Protein AF-A0A3E0VUX9-F1 (afdb_monomer)

Nearest PDB structures (foldseek):
  3o0l-assembly1_B  TM=4.593E-01  e=2.399E-02  Shewanella loihica PV-4
  4c48-assembly1_A-2  TM=2.259E-01  e=2.184E-01  Escherichia coli K-12
  1a7m-assembly1_A  TM=2.021E-01  e=9.334E+00  Mus musculus
  8j57-assembly1_a  TM=2.459E-01  e=9.863E+00  Mycobacterium tuberculosis

Structure (mmCIF, N/CA/C/O backbone):
data_AF-A0A3E0VUX9-F1
#
_entry.id   AF-A0A3E0VUX9-F1
#
loop_
_atom_site.group_PDB
_atom_site.id
_atom_site.type_symbol
_atom_site.label_atom_id
_atom_site.label_alt_id
_atom_site.label_comp_id
_atom_site.label_asym_id
_atom_site.label_entity_id
_atom_site.label_seq_id
_atom_site.pdbx_PDB_ins_code
_atom_site.Cartn_x
_atom_site.Cartn_y
_atom_site.Cartn_z
_atom_site.occupancy
_atom_site.B_iso_or_equiv
_atom_site.auth_seq_id
_atom_site.auth_comp_id
_atom_site.auth_asym_id
_atom_site.auth_atom_id
_atom_site.pdbx_PDB_model_num
ATOM 1 N N . MET A 1 1 ? 44.187 5.183 -30.978 1.00 59.19 1 MET A N 1
ATOM 2 C CA . MET A 1 1 ? 43.228 5.958 -30.147 1.00 59.19 1 MET A CA 1
ATOM 3 C C . MET A 1 1 ? 43.803 6.150 -28.744 1.00 59.19 1 MET A C 1
ATOM 5 O O . MET A 1 1 ? 44.248 5.167 -28.160 1.00 59.19 1 MET A O 1
ATOM 9 N N . THR A 1 2 ? 43.835 7.373 -28.201 1.00 76.38 2 THR A N 1
ATOM 10 C CA . THR A 1 2 ? 44.344 7.634 -26.835 1.00 76.38 2 THR A CA 1
ATOM 11 C C . THR A 1 2 ? 43.426 7.011 -25.771 1.00 76.38 2 THR A C 1
ATOM 13 O O . THR A 1 2 ? 42.229 6.864 -26.012 1.00 76.38 2 THR A O 1
ATOM 16 N N . ARG A 1 3 ? 43.950 6.652 -24.584 1.00 73.06 3 ARG A N 1
ATOM 17 C CA . ARG A 1 3 ? 43.141 6.100 -23.466 1.00 73.06 3 ARG A CA 1
ATOM 18 C C . ARG A 1 3 ? 41.929 6.977 -23.126 1.00 73.06 3 ARG A C 1
ATOM 20 O O . ARG A 1 3 ? 40.856 6.460 -22.847 1.00 73.06 3 ARG A O 1
ATOM 27 N N . TYR A 1 4 ? 42.090 8.295 -23.240 1.00 80.06 4 TYR A N 1
ATOM 28 C CA . TYR A 1 4 ? 41.014 9.270 -23.078 1.00 80.06 4 TYR A CA 1
ATOM 29 C C . TYR A 1 4 ? 39.861 9.052 -24.070 1.00 80.06 4 TYR A C 1
ATOM 31 O O . TYR A 1 4 ? 38.709 8.985 -23.657 1.00 80.06 4 TYR A O 1
ATOM 39 N N . ARG A 1 5 ? 40.168 8.882 -25.365 1.00 86.06 5 ARG A N 1
ATOM 40 C CA . ARG A 1 5 ? 39.153 8.645 -26.406 1.00 86.06 5 ARG A CA 1
ATOM 41 C C . ARG A 1 5 ? 38.388 7.337 -26.183 1.00 86.06 5 ARG A C 1
ATOM 43 O O . ARG A 1 5 ? 37.213 7.276 -26.508 1.00 86.06 5 ARG A O 1
ATOM 50 N N . LYS A 1 6 ? 39.030 6.319 -25.598 1.00 84.00 6 LYS A N 1
ATOM 51 C CA . LYS A 1 6 ? 38.387 5.032 -25.278 1.00 84.00 6 LYS A CA 1
ATOM 52 C C . LYS A 1 6 ? 37.409 5.145 -24.113 1.00 84.00 6 LYS A C 1
ATOM 54 O O . LYS A 1 6 ? 36.291 4.667 -24.224 1.00 84.00 6 LYS A O 1
ATOM 59 N N . ALA A 1 7 ? 37.821 5.796 -23.022 1.00 88.38 7 ALA A N 1
ATOM 60 C CA . ALA A 1 7 ? 36.928 6.053 -21.894 1.00 88.38 7 ALA A CA 1
ATOM 61 C C . ALA A 1 7 ? 35.725 6.896 -22.340 1.00 88.38 7 ALA A C 1
ATOM 63 O O . ALA A 1 7 ? 34.598 6.576 -21.989 1.00 88.38 7 ALA A O 1
ATOM 64 N N . LEU A 1 8 ? 35.964 7.917 -23.175 1.00 91.25 8 LEU A N 1
ATOM 65 C CA . LEU A 1 8 ? 34.905 8.737 -23.762 1.00 91.25 8 LEU A CA 1
ATOM 66 C C . LEU A 1 8 ? 33.943 7.908 -24.623 1.00 91.25 8 LEU A C 1
ATOM 68 O O . LEU A 1 8 ? 32.738 8.025 -24.450 1.00 91.25 8 LEU A O 1
ATOM 72 N N . LEU A 1 9 ? 34.462 7.044 -25.502 1.00 92.06 9 LEU A N 1
ATOM 73 C CA . LEU A 1 9 ? 33.633 6.153 -26.315 1.00 92.06 9 LEU A CA 1
ATOM 74 C C . LEU A 1 9 ? 32.785 5.216 -25.443 1.00 92.06 9 LEU A C 1
ATOM 76 O O . LEU A 1 9 ? 31.595 5.079 -25.697 1.00 92.06 9 LEU A O 1
ATOM 80 N N . ALA A 1 10 ? 33.371 4.613 -24.404 1.00 91.81 10 ALA A N 1
ATOM 81 C CA . ALA A 1 10 ? 32.638 3.758 -23.470 1.00 91.81 10 ALA A CA 1
ATOM 82 C C . ALA A 1 10 ? 31.519 4.527 -22.747 1.00 91.81 10 ALA A C 1
ATOM 84 O O . ALA A 1 10 ? 30.411 4.014 -22.633 1.00 91.81 10 ALA A O 1
ATOM 85 N N . GLY A 1 11 ? 31.778 5.769 -22.326 1.00 93.50 11 GLY A N 1
ATOM 86 C CA . GLY A 1 11 ? 30.762 6.641 -21.732 1.00 93.50 11 GLY A CA 1
ATOM 87 C C . GLY A 1 11 ? 29.636 7.014 -22.696 1.00 93.50 11 GLY A C 1
ATOM 88 O O . GLY A 1 11 ? 28.474 6.941 -22.318 1.00 93.50 11 GLY A O 1
ATOM 89 N N . ILE A 1 12 ? 29.961 7.362 -23.947 1.00 95.38 12 ILE A N 1
ATOM 90 C CA . ILE A 1 12 ? 28.963 7.682 -24.984 1.00 95.38 12 ILE A CA 1
ATOM 91 C C . ILE A 1 12 ? 28.080 6.466 -25.270 1.00 95.38 12 ILE A C 1
ATOM 93 O O . ILE A 1 12 ? 26.860 6.591 -25.314 1.00 95.38 12 ILE A O 1
ATOM 97 N N . VAL A 1 13 ? 28.687 5.286 -25.430 1.00 95.94 13 VAL A N 1
ATOM 98 C CA . VAL A 1 13 ? 27.941 4.042 -25.658 1.00 95.94 13 VAL A CA 1
ATOM 99 C C . VAL A 1 13 ? 27.055 3.718 -24.461 1.00 95.94 13 VAL A C 1
ATOM 101 O O . VAL A 1 13 ? 25.905 3.348 -24.657 1.00 95.94 13 VAL A O 1
ATOM 104 N N . ALA A 1 14 ? 27.545 3.899 -23.234 1.00 95.75 14 ALA A N 1
ATOM 105 C CA . ALA A 1 14 ? 26.738 3.677 -22.042 1.00 95.75 14 ALA A CA 1
ATOM 106 C C . ALA A 1 14 ? 25.550 4.644 -21.946 1.00 95.75 14 ALA A C 1
ATOM 108 O O . ALA A 1 14 ? 24.449 4.202 -21.645 1.00 95.75 14 ALA A O 1
ATOM 109 N N . ALA A 1 15 ? 25.745 5.930 -22.250 1.00 96.06 15 ALA A N 1
ATOM 110 C CA . ALA A 1 15 ? 24.665 6.916 -22.273 1.00 96.06 15 ALA A CA 1
ATOM 111 C C . ALA A 1 15 ? 23.606 6.577 -23.338 1.00 96.06 15 ALA A C 1
ATOM 113 O O . ALA A 1 15 ? 22.410 6.591 -23.056 1.00 96.06 15 ALA A O 1
ATOM 114 N N . ALA A 1 16 ? 24.040 6.212 -24.548 1.00 96.81 16 ALA A N 1
ATOM 115 C CA . ALA A 1 16 ? 23.136 5.793 -25.616 1.00 96.81 16 ALA A CA 1
ATOM 116 C C . ALA A 1 16 ? 22.363 4.519 -25.240 1.00 96.81 16 ALA A C 1
ATOM 118 O O . ALA A 1 16 ? 21.160 4.439 -25.467 1.00 96.81 16 ALA A O 1
ATOM 119 N N . LEU A 1 17 ? 23.040 3.546 -24.626 1.00 96.44 17 LEU A N 1
ATOM 120 C CA . LEU A 1 17 ? 22.435 2.293 -24.185 1.00 96.44 17 LEU A CA 1
ATOM 121 C C . LEU A 1 17 ? 21.467 2.502 -23.015 1.00 96.44 17 LEU A C 1
ATOM 123 O O . LEU A 1 17 ? 20.417 1.874 -22.981 1.00 96.44 17 LEU A O 1
ATOM 127 N N . TRP A 1 18 ? 21.782 3.408 -22.089 1.00 96.31 18 TRP A N 1
ATOM 128 C CA . TRP A 1 18 ? 20.878 3.813 -21.013 1.00 96.31 18 TRP A CA 1
ATOM 129 C C . TRP A 1 18 ? 19.585 4.387 -21.583 1.00 96.31 18 TRP A C 1
ATOM 131 O O . TRP A 1 18 ? 18.502 3.918 -21.243 1.00 96.31 18 TRP A O 1
ATOM 141 N N . MET A 1 19 ? 19.697 5.346 -22.505 1.00 95.62 19 MET A N 1
ATOM 142 C CA . MET A 1 19 ? 18.542 5.953 -23.162 1.00 95.62 19 MET A CA 1
ATOM 143 C C . MET A 1 19 ? 17.723 4.920 -23.942 1.00 95.62 19 MET A C 1
ATOM 145 O O . MET A 1 19 ? 16.505 4.873 -23.806 1.00 95.62 19 MET A O 1
ATOM 149 N N . LEU A 1 20 ? 18.391 4.072 -24.730 1.00 95.81 20 LEU A N 1
ATOM 150 C CA . LEU A 1 20 ? 17.738 3.060 -25.555 1.00 95.81 20 LEU A CA 1
ATOM 151 C C . LEU A 1 20 ? 16.982 2.037 -24.706 1.00 95.81 20 LEU A C 1
ATOM 153 O O . LEU A 1 20 ? 15.838 1.736 -25.014 1.00 95.81 20 LEU A O 1
ATOM 157 N N . VAL A 1 21 ? 17.602 1.513 -23.645 1.00 96.06 21 VAL A N 1
ATOM 158 C CA . VAL A 1 21 ? 16.983 0.491 -22.789 1.00 96.06 21 VAL A CA 1
ATOM 159 C C . VAL A 1 21 ? 15.768 1.055 -22.059 1.00 96.06 21 VAL A C 1
ATOM 161 O O . VAL A 1 21 ? 14.709 0.436 -22.087 1.00 96.06 21 VAL A O 1
ATOM 164 N N . ASN A 1 22 ? 15.886 2.246 -21.467 1.00 93.94 22 ASN A N 1
ATOM 165 C CA . ASN A 1 22 ? 14.760 2.875 -20.777 1.00 93.94 22 ASN A CA 1
ATOM 166 C C . ASN A 1 22 ? 13.641 3.279 -21.754 1.00 93.94 22 ASN A C 1
ATOM 168 O O . ASN A 1 22 ? 12.472 3.040 -21.470 1.00 93.94 22 ASN A O 1
ATOM 172 N N . GLY A 1 23 ? 13.993 3.833 -22.920 1.00 93.25 23 GLY A N 1
ATOM 173 C CA . GLY A 1 23 ? 13.037 4.207 -23.965 1.00 93.25 23 GLY A CA 1
ATOM 174 C C . GLY A 1 23 ? 12.322 3.003 -24.588 1.00 93.25 23 GLY A C 1
ATOM 175 O O . GLY A 1 23 ? 11.132 3.065 -24.883 1.00 93.25 23 GLY A O 1
ATOM 176 N N . LEU A 1 24 ? 13.026 1.884 -24.763 1.00 93.31 24 LEU A N 1
ATOM 177 C CA . LEU A 1 24 ? 12.439 0.660 -25.298 1.00 93.31 24 LEU A CA 1
ATOM 178 C C . LEU A 1 24 ? 11.541 -0.029 -24.267 1.00 93.31 24 LEU A C 1
ATOM 180 O O . LEU A 1 24 ? 10.473 -0.502 -24.639 1.00 93.31 24 LEU A O 1
ATOM 184 N N . ASN A 1 25 ? 11.923 -0.035 -22.985 1.00 93.31 25 ASN A N 1
ATOM 185 C CA . ASN A 1 25 ? 11.053 -0.537 -21.922 1.00 93.31 25 ASN A CA 1
ATOM 186 C C . ASN A 1 25 ? 9.709 0.206 -21.919 1.00 93.31 25 ASN A C 1
ATOM 188 O O . ASN A 1 25 ? 8.668 -0.444 -22.007 1.00 93.31 25 ASN A O 1
ATOM 192 N N . ILE A 1 26 ? 9.718 1.546 -21.913 1.00 88.12 26 ILE A N 1
ATOM 193 C CA . ILE A 1 26 ? 8.465 2.312 -21.926 1.00 88.12 26 ILE A CA 1
ATOM 194 C C . ILE A 1 26 ? 7.684 2.096 -23.225 1.00 88.12 26 ILE A C 1
ATOM 196 O O . ILE A 1 26 ? 6.486 1.863 -23.171 1.00 88.12 26 ILE A O 1
ATOM 200 N N . ALA A 1 27 ? 8.336 2.075 -24.391 1.00 89.06 27 ALA A N 1
ATOM 201 C CA . ALA A 1 27 ? 7.643 1.845 -25.660 1.00 89.06 27 ALA A CA 1
ATOM 202 C C . ALA A 1 27 ? 6.942 0.473 -25.717 1.00 89.06 27 ALA A C 1
ATOM 204 O O . ALA A 1 27 ? 5.859 0.351 -26.288 1.00 89.06 27 ALA A O 1
ATOM 205 N N . LEU A 1 28 ? 7.546 -0.557 -25.117 1.00 87.69 28 LEU A N 1
ATOM 206 C CA . LEU A 1 28 ? 6.991 -1.910 -25.079 1.00 87.69 28 LEU A CA 1
ATOM 207 C C . LEU A 1 28 ? 5.889 -2.067 -24.022 1.00 87.69 28 LEU A C 1
ATOM 209 O O . LEU A 1 28 ? 4.920 -2.789 -24.260 1.00 87.69 28 LEU A O 1
ATOM 213 N N . THR A 1 29 ? 6.018 -1.393 -22.879 1.00 84.44 29 THR A N 1
ATOM 214 C CA . THR A 1 29 ? 5.073 -1.512 -21.757 1.00 84.44 29 THR A CA 1
ATOM 215 C C . THR A 1 29 ? 3.886 -0.557 -21.859 1.00 84.44 29 THR A C 1
ATOM 217 O O . THR A 1 29 ? 2.791 -0.925 -21.448 1.00 84.44 29 THR A O 1
ATOM 220 N N . PHE A 1 30 ? 4.052 0.627 -22.458 1.00 81.06 30 PHE A N 1
ATOM 221 C CA . PHE A 1 30 ? 3.013 1.663 -22.529 1.00 81.06 30 PHE A CA 1
ATOM 222 C C . PHE A 1 30 ? 1.752 1.199 -23.273 1.00 81.06 30 PHE A C 1
ATOM 224 O O . PHE A 1 30 ? 0.644 1.438 -22.810 1.00 81.06 30 PHE A O 1
ATOM 231 N N . ASN A 1 31 ? 1.911 0.460 -24.376 1.00 76.69 31 ASN A N 1
ATOM 232 C CA . ASN A 1 31 ? 0.793 -0.105 -25.145 1.00 76.69 31 ASN A CA 1
ATOM 233 C C . ASN A 1 31 ? 0.449 -1.552 -24.747 1.00 76.69 31 ASN A C 1
ATOM 235 O O . ASN A 1 31 ? -0.184 -2.263 -25.523 1.00 76.69 31 ASN A O 1
ATOM 239 N N . SER A 1 32 ? 0.919 -2.030 -23.589 1.00 77.56 32 SER A N 1
ATOM 240 C CA . SER A 1 32 ? 0.754 -3.428 -23.153 1.00 77.56 32 SER A CA 1
ATOM 241 C C . SER A 1 32 ? 1.260 -4.474 -24.165 1.00 77.56 32 SER A C 1
ATOM 243 O O . SER A 1 32 ? 0.818 -5.619 -24.155 1.00 77.56 32 SER A O 1
ATOM 245 N N . THR A 1 33 ? 2.211 -4.103 -25.035 1.00 84.12 33 THR A N 1
ATOM 246 C CA . THR A 1 33 ? 2.804 -5.020 -26.032 1.00 84.12 33 THR A CA 1
ATOM 247 C C . THR A 1 33 ? 3.532 -6.174 -25.344 1.00 84.12 33 THR A C 1
ATOM 249 O O . THR A 1 33 ? 3.546 -7.299 -25.841 1.00 84.12 33 THR A O 1
ATOM 252 N N . LEU A 1 34 ? 4.152 -5.887 -24.195 1.00 81.31 34 LEU A N 1
ATOM 253 C CA . LEU A 1 34 ? 4.792 -6.863 -23.323 1.00 81.31 34 LEU A CA 1
ATOM 254 C C . LEU A 1 34 ? 4.396 -6.611 -21.861 1.00 81.31 34 LEU A C 1
ATOM 256 O O . LEU A 1 34 ? 4.355 -5.449 -21.445 1.00 81.31 34 LEU A O 1
ATOM 260 N N . PRO A 1 35 ? 4.184 -7.673 -21.057 1.00 80.56 35 PRO A N 1
ATOM 261 C CA . PRO A 1 35 ? 4.052 -7.537 -19.611 1.00 80.56 35 PRO A CA 1
ATOM 262 C C . PRO A 1 35 ? 5.282 -6.841 -19.019 1.00 80.56 35 PRO A C 1
ATOM 264 O O . PRO A 1 35 ? 6.416 -7.169 -19.384 1.00 80.56 35 PRO A O 1
ATOM 267 N N . SER A 1 36 ? 5.073 -5.913 -18.081 1.00 76.50 36 SER A N 1
ATOM 268 C CA . SER A 1 36 ? 6.152 -5.137 -17.447 1.00 76.50 36 SER A CA 1
ATOM 269 C C . SER A 1 36 ? 7.213 -6.025 -16.800 1.00 76.50 36 SER A C 1
ATOM 271 O O . SER A 1 36 ? 8.401 -5.795 -16.993 1.00 76.50 36 SER A O 1
ATOM 273 N N . SER A 1 37 ? 6.800 -7.114 -16.149 1.00 83.06 37 SER A N 1
ATOM 274 C CA . SER A 1 37 ? 7.710 -8.100 -15.554 1.00 83.06 37 SER A CA 1
ATOM 275 C C . SER A 1 37 ? 8.677 -8.715 -16.570 1.00 83.06 37 SER A C 1
ATOM 277 O O . SER A 1 37 ? 9.842 -8.953 -16.260 1.00 83.06 37 SER A O 1
ATOM 279 N N . LEU A 1 38 ? 8.212 -8.948 -17.798 1.00 83.94 38 LEU A N 1
ATOM 280 C CA . LEU A 1 38 ? 8.998 -9.532 -18.884 1.00 83.94 38 LEU A CA 1
ATOM 281 C C . LEU A 1 38 ? 9.904 -8.478 -19.532 1.00 83.94 38 LEU A C 1
ATOM 283 O O . LEU A 1 38 ? 11.069 -8.755 -19.830 1.00 83.94 38 LEU A O 1
ATOM 287 N N . ALA A 1 39 ? 9.391 -7.256 -19.694 1.00 86.81 39 ALA A N 1
ATOM 288 C CA . ALA A 1 39 ? 10.166 -6.120 -20.173 1.00 86.81 39 ALA A CA 1
ATOM 289 C C . ALA A 1 39 ? 11.302 -5.754 -19.204 1.00 86.81 39 ALA A C 1
ATOM 291 O O . ALA A 1 39 ? 12.412 -5.512 -19.665 1.00 86.81 39 ALA A O 1
ATOM 292 N N . ASP A 1 40 ? 11.084 -5.795 -17.889 1.00 85.88 40 ASP A N 1
ATOM 293 C CA . ASP A 1 40 ? 12.082 -5.419 -16.877 1.00 85.88 40 ASP A CA 1
ATOM 294 C C . ASP A 1 40 ? 13.242 -6.416 -16.755 1.00 85.88 40 ASP A C 1
ATOM 296 O O . ASP A 1 40 ? 14.349 -6.037 -16.369 1.00 85.88 40 ASP A O 1
ATOM 300 N N . ILE A 1 41 ? 13.033 -7.681 -17.137 1.00 86.44 41 ILE A N 1
ATOM 301 C CA . ILE A 1 41 ? 14.108 -8.684 -17.188 1.00 86.44 41 ILE A CA 1
ATOM 302 C C . ILE A 1 41 ? 15.123 -8.335 -18.284 1.00 86.44 41 ILE A C 1
ATOM 304 O O . ILE A 1 41 ? 16.333 -8.451 -18.080 1.00 86.44 41 ILE A O 1
ATOM 308 N N . VAL A 1 42 ? 14.639 -7.923 -19.458 1.00 89.44 42 VAL A N 1
ATOM 309 C CA . VAL A 1 42 ? 15.481 -7.680 -20.642 1.00 89.44 42 VAL A CA 1
ATOM 310 C C . VAL A 1 42 ? 15.920 -6.218 -20.721 1.00 89.44 42 VAL A C 1
ATOM 312 O O . VAL A 1 42 ? 17.066 -5.911 -21.052 1.00 89.44 42 VAL A O 1
ATOM 315 N N . PHE A 1 43 ? 15.019 -5.307 -20.378 1.00 93.38 43 PHE A N 1
ATOM 316 C CA . PHE A 1 43 ? 15.171 -3.863 -20.448 1.00 93.38 43 PHE A CA 1
ATOM 317 C C . PHE A 1 43 ? 14.860 -3.230 -19.086 1.00 93.38 43 PHE A C 1
ATOM 319 O O . PHE A 1 43 ? 13.872 -2.516 -18.972 1.00 93.38 43 PHE A O 1
ATOM 326 N N . PRO A 1 44 ? 15.667 -3.469 -18.040 1.00 91.06 44 PRO A N 1
ATOM 327 C CA . PRO A 1 44 ? 15.405 -2.918 -16.711 1.00 91.06 44 PRO A CA 1
ATOM 328 C C . PRO A 1 44 ? 15.328 -1.385 -16.762 1.00 91.06 44 PRO A C 1
ATOM 330 O O . PRO A 1 44 ? 16.323 -0.711 -17.058 1.00 91.06 44 PRO A O 1
ATOM 333 N N . ALA A 1 45 ? 14.135 -0.846 -16.500 1.00 87.19 45 ALA A N 1
ATOM 334 C CA . ALA A 1 45 ? 13.871 0.586 -16.525 1.00 87.19 45 ALA A CA 1
ATOM 335 C C . ALA A 1 45 ? 14.352 1.243 -15.230 1.00 87.19 45 ALA A C 1
ATOM 337 O O . ALA A 1 45 ? 13.735 1.140 -14.173 1.00 87.19 45 ALA A O 1
ATOM 338 N N . ALA A 1 46 ? 15.476 1.943 -15.318 1.00 85.69 46 ALA A N 1
ATOM 339 C CA . ALA A 1 46 ? 15.985 2.780 -14.242 1.00 85.69 46 ALA A CA 1
ATOM 340 C C . ALA A 1 46 ? 15.302 4.160 -14.180 1.00 85.69 46 ALA A C 1
ATOM 342 O O . ALA A 1 46 ? 15.345 4.823 -13.147 1.00 85.69 46 ALA A O 1
ATOM 343 N N . ILE A 1 47 ? 14.680 4.598 -15.278 1.00 88.19 47 ILE A N 1
ATOM 344 C CA . ILE A 1 47 ? 13.829 5.787 -15.352 1.00 88.19 47 ILE A CA 1
ATOM 345 C C . ILE A 1 47 ? 12.378 5.323 -15.252 1.00 88.19 47 ILE A C 1
ATOM 347 O O . ILE A 1 47 ? 11.937 4.508 -16.062 1.00 88.19 47 ILE A O 1
ATOM 351 N N . ARG A 1 48 ? 11.624 5.867 -14.293 1.00 83.06 48 ARG A N 1
ATOM 352 C CA . ARG A 1 48 ? 10.212 5.513 -14.110 1.00 83.06 48 ARG A CA 1
ATOM 353 C C . ARG A 1 48 ? 9.360 5.932 -15.308 1.00 83.06 48 ARG A C 1
ATOM 355 O O . ARG A 1 48 ? 9.595 6.974 -15.917 1.00 83.06 48 ARG A O 1
ATOM 362 N N . SER A 1 49 ? 8.321 5.151 -15.592 1.00 82.00 49 SER A N 1
ATOM 363 C CA . SER A 1 49 ? 7.345 5.418 -16.658 1.00 82.00 49 SER A CA 1
ATOM 364 C C . SER A 1 49 ? 6.709 6.806 -16.544 1.00 82.00 49 SER A C 1
ATOM 366 O O . SER A 1 49 ? 6.608 7.508 -17.546 1.00 82.00 49 SER A O 1
ATOM 368 N N . VAL A 1 50 ? 6.389 7.244 -15.319 1.00 76.69 50 VAL A N 1
ATOM 369 C CA . VAL A 1 50 ? 5.821 8.576 -15.034 1.00 76.69 50 VAL A CA 1
ATOM 370 C C . VAL A 1 50 ? 6.681 9.722 -15.578 1.00 76.69 50 VAL A C 1
ATOM 372 O O . VAL A 1 50 ? 6.160 10.736 -16.026 1.00 76.69 50 VAL A O 1
ATOM 375 N N . THR A 1 51 ? 8.007 9.555 -15.617 1.00 83.69 51 THR A N 1
ATOM 376 C CA . THR A 1 51 ? 8.911 10.574 -16.157 1.00 83.69 51 THR A CA 1
ATOM 377 C C . THR A 1 51 ? 8.676 10.784 -17.652 1.00 83.69 51 THR A C 1
ATOM 379 O O . THR A 1 51 ? 8.699 11.916 -18.114 1.00 83.69 51 THR A O 1
ATOM 382 N N . TRP A 1 52 ? 8.403 9.726 -18.414 1.00 83.94 52 TRP A N 1
ATOM 383 C CA . TRP A 1 52 ? 8.227 9.797 -19.870 1.00 83.94 52 TRP A CA 1
ATOM 384 C C . TRP A 1 52 ? 6.916 10.459 -20.298 1.00 83.94 52 TRP A C 1
ATOM 386 O O . TRP A 1 52 ? 6.847 11.016 -21.391 1.00 83.94 52 TRP A O 1
ATOM 396 N N . VAL A 1 53 ? 5.903 10.418 -19.434 1.00 81.50 53 VAL A N 1
ATOM 397 C CA . VAL A 1 53 ? 4.588 11.042 -19.658 1.00 81.50 53 VAL A CA 1
ATOM 398 C C . VAL A 1 53 ? 4.437 12.391 -18.955 1.00 81.50 53 VAL A C 1
ATOM 400 O O . VAL A 1 53 ? 3.379 13.003 -19.037 1.00 81.50 53 VAL A O 1
ATOM 403 N N . SER A 1 54 ? 5.483 12.854 -18.265 1.00 80.31 54 SER A N 1
ATOM 404 C CA . SER A 1 54 ? 5.488 14.168 -17.619 1.00 80.31 54 SER A CA 1
ATOM 405 C C . SER A 1 54 ? 5.454 15.313 -18.632 1.00 80.31 54 SER A C 1
ATOM 407 O O . SER A 1 54 ? 5.798 15.144 -19.807 1.00 80.31 54 SER A O 1
ATOM 409 N N . ASP A 1 55 ? 5.057 16.498 -18.173 1.00 80.19 55 ASP A N 1
ATOM 410 C CA . ASP A 1 55 ? 4.975 17.662 -19.046 1.00 80.19 55 ASP A CA 1
ATOM 411 C C . ASP A 1 55 ? 6.347 18.059 -19.612 1.00 80.19 55 ASP A C 1
ATOM 413 O O . ASP A 1 55 ? 7.377 17.984 -18.922 1.00 80.19 55 ASP A O 1
ATOM 417 N N . PRO A 1 56 ? 6.395 18.533 -20.870 1.00 84.12 56 PRO A N 1
ATOM 418 C CA . PRO A 1 56 ? 7.596 19.134 -21.413 1.00 84.12 56 PRO A CA 1
ATOM 419 C C . PRO A 1 56 ? 8.094 20.297 -20.534 1.00 84.12 56 PRO A C 1
ATOM 421 O O . PRO A 1 56 ? 7.299 21.116 -20.078 1.00 84.12 56 PRO A O 1
ATOM 424 N N . PRO A 1 57 ? 9.417 20.428 -20.337 1.00 86.81 57 PRO A N 1
ATOM 425 C CA . PRO A 1 57 ? 10.469 19.683 -21.027 1.00 86.81 57 PRO A CA 1
ATOM 426 C C . PRO A 1 57 ? 10.942 18.419 -20.281 1.00 86.81 57 PRO A C 1
ATOM 428 O O . PRO A 1 57 ? 11.895 17.775 -20.728 1.00 86.81 57 PRO A O 1
ATOM 431 N N . TRP A 1 58 ? 10.351 18.069 -19.137 1.00 83.19 58 TRP A N 1
ATOM 432 C CA . TRP A 1 58 ? 10.927 17.109 -18.187 1.00 83.19 58 TRP A CA 1
ATOM 433 C C . TRP A 1 58 ? 10.941 15.671 -18.696 1.00 83.19 58 TRP A C 1
ATOM 435 O O . TRP A 1 58 ? 11.908 14.944 -18.446 1.00 83.19 58 TRP A O 1
ATOM 445 N N . ASN A 1 59 ? 9.957 15.306 -19.516 1.00 84.56 59 ASN A N 1
ATOM 446 C CA . ASN A 1 59 ? 9.924 14.034 -20.234 1.00 84.56 59 ASN A CA 1
ATOM 447 C C . ASN A 1 59 ? 11.117 13.794 -21.163 1.00 84.56 59 ASN A C 1
ATOM 449 O O . ASN A 1 59 ? 11.449 12.648 -21.451 1.00 84.56 59 ASN A O 1
ATOM 453 N N . VAL A 1 60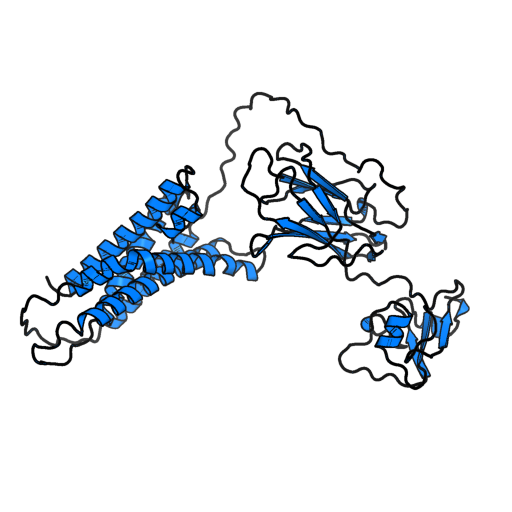 ? 11.796 14.853 -21.600 1.00 89.44 60 VAL A N 1
ATOM 454 C CA . VAL A 1 60 ? 12.991 14.770 -22.449 1.00 89.44 60 VAL A CA 1
ATOM 455 C C . VAL A 1 60 ? 14.256 15.075 -21.650 1.00 89.44 60 VAL A C 1
ATOM 457 O O . VAL A 1 60 ? 15.273 14.392 -21.795 1.00 89.44 60 VAL A O 1
ATOM 460 N N . VAL A 1 61 ? 14.212 16.078 -20.773 1.00 89.12 61 VAL A N 1
ATOM 461 C CA . VAL A 1 61 ? 15.383 16.531 -20.012 1.00 89.12 61 VAL A CA 1
ATOM 462 C C . VAL A 1 61 ? 15.847 15.467 -19.019 1.00 89.12 61 VAL A C 1
ATOM 464 O O . VAL A 1 61 ? 17.043 15.174 -18.974 1.00 89.12 61 VAL A O 1
ATOM 467 N N . THR A 1 62 ? 14.940 14.836 -18.269 1.00 87.44 62 THR A N 1
ATOM 468 C CA . THR A 1 62 ? 15.305 13.847 -17.239 1.00 87.44 62 THR A CA 1
ATOM 469 C C . THR A 1 62 ? 15.989 12.608 -17.832 1.00 87.44 62 THR A C 1
ATOM 471 O O . THR A 1 62 ? 17.075 12.237 -17.357 1.00 87.44 62 THR A O 1
ATOM 474 N N . PRO A 1 63 ? 15.473 11.989 -18.916 1.00 91.38 63 PRO A N 1
ATOM 475 C CA . PRO A 1 63 ? 16.185 10.897 -19.574 1.00 91.38 63 PRO A CA 1
ATOM 476 C C . PRO A 1 63 ? 17.551 11.303 -20.130 1.00 91.38 63 PRO A C 1
ATOM 478 O O . PRO A 1 63 ? 18.521 10.559 -19.980 1.00 91.38 63 PRO A O 1
ATOM 481 N N . ILE A 1 64 ? 17.671 12.496 -20.725 1.00 93.12 64 ILE A N 1
ATOM 482 C CA . ILE A 1 64 ? 18.946 12.966 -21.292 1.00 93.12 64 ILE A CA 1
ATOM 483 C C . ILE A 1 64 ? 19.978 13.186 -20.188 1.00 93.12 64 ILE A C 1
ATOM 485 O O . ILE A 1 64 ? 21.108 12.707 -20.293 1.00 93.12 64 ILE A O 1
ATOM 489 N N . VAL A 1 65 ? 19.598 13.876 -19.113 1.00 90.50 65 VAL A N 1
ATOM 490 C CA . VAL A 1 65 ? 20.497 14.171 -17.994 1.00 90.50 65 VAL A CA 1
ATOM 491 C C . VAL A 1 65 ? 20.947 12.886 -17.301 1.00 90.50 65 VAL A C 1
ATOM 493 O O . VAL A 1 65 ? 22.143 12.728 -17.055 1.00 90.50 65 VAL A O 1
ATOM 496 N N . SER A 1 66 ? 20.042 11.933 -17.054 1.00 91.38 66 SER A N 1
ATOM 497 C CA . SER A 1 66 ? 20.407 10.643 -16.448 1.00 91.38 66 SER A CA 1
ATOM 498 C C . SER A 1 66 ? 21.334 9.811 -17.347 1.00 91.38 66 SER A C 1
ATOM 500 O O . SER A 1 66 ? 22.331 9.270 -16.867 1.00 91.38 66 SER A O 1
ATOM 502 N N . ALA A 1 67 ? 21.098 9.785 -18.663 1.00 94.50 67 ALA A N 1
ATOM 503 C CA . ALA A 1 67 ? 21.983 9.118 -19.619 1.00 94.50 67 ALA A CA 1
ATOM 504 C C . ALA A 1 67 ? 23.395 9.727 -19.616 1.00 94.50 67 ALA A C 1
ATOM 506 O O . ALA A 1 67 ? 24.399 9.009 -19.544 1.00 94.50 67 ALA A O 1
ATOM 507 N N . LEU A 1 68 ? 23.483 11.061 -19.651 1.00 93.62 68 LEU A N 1
ATOM 508 C CA . LEU A 1 68 ? 24.754 11.779 -19.563 1.00 93.62 68 LEU A CA 1
ATOM 509 C C . LEU A 1 68 ? 25.455 11.521 -18.224 1.00 93.62 68 LEU A C 1
ATOM 511 O O . LEU A 1 68 ? 26.679 11.370 -18.202 1.00 93.62 68 LEU A O 1
ATOM 515 N N . ALA A 1 69 ? 24.694 11.413 -17.131 1.00 91.00 69 ALA A N 1
ATOM 516 C CA . ALA A 1 69 ? 25.217 11.113 -15.806 1.00 91.00 69 ALA A CA 1
ATOM 517 C C . ALA A 1 69 ? 25.897 9.741 -15.751 1.00 91.00 69 ALA A C 1
ATOM 519 O O . ALA A 1 69 ? 27.059 9.644 -15.343 1.00 91.00 69 ALA A O 1
ATOM 520 N N . VAL A 1 70 ? 25.224 8.695 -16.241 1.00 94.00 70 VAL A N 1
ATOM 521 C CA . VAL A 1 70 ? 25.787 7.337 -16.323 1.00 94.00 70 VAL A CA 1
ATOM 522 C C . VAL A 1 70 ? 27.049 7.327 -17.186 1.00 94.00 70 VAL A C 1
ATOM 524 O O . VAL A 1 70 ? 28.094 6.816 -16.767 1.00 94.00 70 VAL A O 1
ATOM 527 N N . GLY A 1 71 ? 26.995 7.951 -18.367 1.00 93.75 71 GLY A N 1
ATOM 528 C CA . GLY A 1 71 ? 28.146 8.051 -19.265 1.00 93.75 71 GLY A CA 1
ATOM 529 C C . GLY A 1 71 ? 29.344 8.756 -18.620 1.00 93.75 71 GLY A C 1
ATOM 530 O O . GLY A 1 71 ? 30.477 8.271 -18.712 1.00 93.75 71 GLY A O 1
ATOM 531 N N . ALA A 1 72 ? 29.110 9.869 -17.919 1.00 91.75 72 ALA A N 1
ATOM 532 C CA . ALA A 1 72 ? 30.146 10.619 -17.216 1.00 91.75 72 ALA A CA 1
ATOM 533 C C . ALA A 1 72 ? 30.773 9.805 -16.074 1.00 91.75 72 ALA A C 1
ATOM 535 O O . ALA A 1 72 ? 32.003 9.731 -15.981 1.00 91.75 72 ALA A O 1
ATOM 536 N N . LEU A 1 73 ? 29.957 9.144 -15.249 1.00 91.38 73 LEU A N 1
ATOM 537 C CA . LEU A 1 73 ? 30.424 8.292 -14.152 1.00 91.38 73 LEU A CA 1
ATOM 538 C C . LEU A 1 73 ? 31.278 7.124 -14.658 1.00 91.38 73 LEU A C 1
ATOM 540 O O . LEU A 1 73 ? 32.329 6.835 -14.084 1.00 91.38 73 LEU A O 1
ATOM 544 N N . ILE A 1 74 ? 30.909 6.513 -15.787 1.00 91.69 74 ILE A N 1
ATOM 545 C CA . ILE A 1 74 ? 31.701 5.445 -16.410 1.00 91.69 74 ILE A CA 1
ATOM 546 C C . ILE A 1 74 ? 33.037 5.973 -16.940 1.00 91.69 74 ILE A C 1
ATOM 548 O O . ILE A 1 74 ? 34.071 5.336 -16.722 1.00 91.69 74 ILE A O 1
ATOM 552 N N . VAL A 1 75 ? 33.068 7.147 -17.584 1.00 91.56 75 VAL A N 1
ATOM 553 C CA . VAL A 1 75 ? 34.328 7.792 -18.013 1.00 91.56 75 VAL A CA 1
ATOM 554 C C . VAL A 1 75 ? 35.239 8.035 -16.812 1.00 91.56 75 VAL A C 1
ATOM 556 O O . VAL A 1 75 ? 36.450 7.812 -16.892 1.00 91.56 75 VAL A O 1
ATOM 559 N N . ILE A 1 76 ? 34.659 8.497 -15.707 1.00 88.00 76 ILE A N 1
ATOM 560 C CA . ILE A 1 76 ? 35.350 8.815 -14.460 1.00 88.00 76 ILE A CA 1
ATOM 561 C C . ILE A 1 76 ? 35.923 7.551 -13.820 1.00 88.00 76 ILE A C 1
ATOM 563 O O . ILE A 1 76 ? 37.140 7.469 -13.634 1.00 88.00 76 ILE A O 1
ATOM 567 N N . GLY A 1 77 ? 35.100 6.537 -13.564 1.00 88.38 77 GLY A N 1
ATOM 568 C CA . GLY A 1 77 ? 35.559 5.288 -12.961 1.00 88.38 77 GLY A CA 1
ATOM 569 C C . GLY A 1 77 ? 36.557 4.539 -13.850 1.00 88.38 77 GLY A C 1
ATOM 570 O O . GLY A 1 77 ? 37.567 4.033 -13.363 1.00 88.38 77 GLY A O 1
ATOM 571 N N . SER A 1 78 ? 36.393 4.594 -15.176 1.00 87.19 78 SER A N 1
ATOM 572 C CA . SER A 1 78 ? 37.373 4.047 -16.128 1.00 87.19 78 SER A CA 1
ATOM 573 C C . SER A 1 78 ? 38.741 4.739 -16.041 1.00 87.19 78 SER A C 1
ATOM 575 O O . SER A 1 78 ? 39.776 4.122 -16.293 1.00 87.19 78 SER A O 1
ATOM 577 N N . ARG A 1 79 ? 38.792 6.029 -15.682 1.00 85.12 79 ARG A N 1
ATOM 578 C CA . ARG A 1 79 ? 40.064 6.745 -15.464 1.00 85.12 79 ARG A CA 1
ATOM 579 C C . ARG A 1 79 ? 40.706 6.392 -14.129 1.00 85.12 79 ARG A C 1
ATOM 581 O O . ARG A 1 79 ? 41.931 6.328 -14.071 1.00 85.12 79 ARG A O 1
ATOM 588 N N . LEU A 1 80 ? 39.901 6.178 -13.090 1.00 83.44 80 LEU A N 1
ATOM 589 C CA . LEU A 1 80 ? 40.379 5.809 -11.755 1.00 83.44 80 LEU A CA 1
ATOM 590 C C . LEU A 1 80 ? 40.968 4.394 -11.741 1.00 83.44 80 LEU A C 1
ATOM 592 O O . LEU A 1 80 ? 42.026 4.164 -11.163 1.00 83.44 80 LEU A O 1
ATOM 596 N N . THR A 1 81 ? 40.333 3.468 -12.455 1.00 80.31 81 THR A N 1
ATOM 597 C CA . THR A 1 81 ? 40.780 2.070 -12.572 1.00 80.31 81 THR A CA 1
ATOM 598 C C . THR A 1 81 ? 41.990 1.911 -13.499 1.00 80.31 81 THR A C 1
ATOM 600 O O . THR A 1 81 ? 42.761 0.959 -13.379 1.00 80.31 81 THR A O 1
ATOM 603 N N . ALA A 1 82 ? 42.239 2.882 -14.382 1.00 73.81 82 ALA A N 1
ATOM 604 C CA . ALA A 1 82 ? 43.400 2.933 -15.271 1.00 73.81 82 ALA A CA 1
ATOM 605 C C . ALA A 1 82 ? 44.690 3.439 -14.589 1.00 73.81 82 ALA A C 1
ATOM 607 O O . ALA A 1 82 ? 45.447 4.197 -15.209 1.00 73.81 82 ALA A O 1
ATOM 608 N N . GLY A 1 83 ? 44.936 3.031 -13.337 1.00 62.22 83 GLY A N 1
ATOM 609 C CA . GLY A 1 83 ? 46.065 3.460 -12.504 1.00 62.22 83 GLY A CA 1
ATOM 610 C C . GLY A 1 83 ? 47.439 3.422 -13.204 1.00 62.22 83 GLY A C 1
ATOM 611 O O . GLY A 1 83 ? 47.601 2.786 -14.253 1.00 62.22 83 GLY A O 1
ATOM 612 N N . PRO A 1 84 ? 48.450 4.139 -12.666 1.00 57.62 84 PRO A N 1
ATOM 613 C CA . PRO A 1 84 ? 49.801 4.133 -13.222 1.00 57.62 84 PRO A CA 1
ATOM 614 C C . PRO A 1 84 ? 50.304 2.690 -13.287 1.00 57.62 84 PRO A C 1
ATOM 616 O O . PRO A 1 84 ? 50.507 2.053 -12.261 1.00 57.62 84 PRO A O 1
ATOM 619 N N . GLY A 1 85 ? 50.426 2.158 -14.504 1.00 54.00 85 GLY A N 1
ATOM 620 C CA . GLY A 1 85 ? 50.859 0.780 -14.692 1.00 54.00 85 GLY A CA 1
ATOM 621 C C . GLY A 1 85 ? 52.257 0.603 -14.094 1.00 54.00 85 GLY A C 1
ATOM 622 O O . GLY A 1 85 ? 53.104 1.461 -14.362 1.00 54.00 85 GLY A O 1
ATOM 623 N N . PRO A 1 86 ? 52.507 -0.458 -13.304 1.00 48.31 86 PRO A N 1
ATOM 624 C CA . PRO A 1 86 ? 53.860 -0.794 -12.885 1.00 48.31 86 PRO A CA 1
ATOM 625 C C . PRO A 1 86 ? 54.733 -0.928 -14.140 1.00 48.31 86 PRO A C 1
ATOM 627 O O . PRO A 1 86 ? 54.304 -1.478 -15.160 1.00 48.31 86 PRO A O 1
ATOM 630 N N . GLY A 1 87 ? 55.898 -0.284 -14.101 1.00 50.88 87 GLY A N 1
ATOM 631 C CA . GLY A 1 87 ? 56.808 -0.175 -15.234 1.00 50.88 87 GLY A CA 1
ATOM 632 C C . GLY A 1 87 ? 57.236 -1.541 -15.766 1.00 50.88 87 GLY A C 1
ATOM 633 O O . GLY A 1 87 ? 57.447 -2.466 -14.997 1.00 50.88 87 GLY A O 1
ATOM 634 N N . SER A 1 88 ? 57.337 -1.627 -17.096 1.00 52.69 88 SER A N 1
ATOM 635 C CA . SER A 1 88 ? 58.019 -2.672 -17.875 1.00 52.69 88 SER A CA 1
ATOM 636 C C . SER A 1 88 ? 58.046 -4.080 -17.261 1.00 52.69 88 SER A C 1
ATOM 638 O O . SER A 1 88 ? 59.079 -4.521 -16.764 1.00 52.69 88 SER A O 1
ATOM 640 N N . GLU A 1 89 ? 56.954 -4.827 -17.388 1.00 51.88 89 GLU A N 1
ATOM 641 C CA . GLU A 1 89 ? 56.983 -6.279 -17.186 1.00 51.88 89 GLU A CA 1
ATOM 642 C C . GLU A 1 89 ? 56.781 -7.023 -18.507 1.00 51.88 89 GLU A C 1
ATOM 644 O O . GLU A 1 89 ? 56.050 -6.581 -19.400 1.00 51.88 89 GLU A O 1
ATOM 649 N N . SER A 1 90 ? 57.529 -8.119 -18.636 1.00 54.44 90 SER A N 1
ATOM 650 C CA . SER A 1 90 ? 57.780 -8.860 -19.870 1.00 54.44 90 SER A CA 1
ATOM 651 C C . SER A 1 90 ? 56.523 -9.516 -20.467 1.00 54.44 90 SER A C 1
ATOM 653 O O . SER A 1 90 ? 55.517 -9.748 -19.803 1.00 54.44 90 SER A O 1
ATOM 655 N N . GLY A 1 91 ? 56.563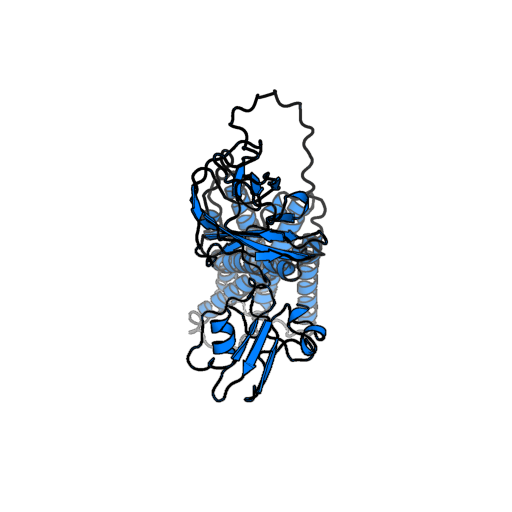 -9.759 -21.777 1.00 55.88 91 GLY A N 1
ATOM 656 C CA . GLY A 1 91 ? 55.402 -9.893 -22.659 1.00 55.88 91 GLY A CA 1
ATOM 657 C C . GLY A 1 91 ? 54.523 -11.146 -22.551 1.00 55.88 91 GLY A C 1
ATOM 658 O O . GLY A 1 91 ? 53.684 -11.304 -23.436 1.00 55.88 91 GLY A O 1
ATOM 659 N N . SER A 1 92 ? 54.659 -12.004 -21.536 1.00 56.12 92 SER A N 1
ATOM 660 C CA . SER A 1 92 ? 53.873 -13.248 -21.425 1.00 56.12 92 SER A CA 1
ATOM 661 C C . SER A 1 92 ? 52.516 -13.093 -20.719 1.00 56.12 92 SER A C 1
ATOM 663 O O . SER A 1 92 ? 51.631 -13.915 -20.926 1.00 56.12 92 SER A O 1
ATOM 665 N N . ASP A 1 93 ? 52.287 -12.008 -19.973 1.00 56.38 93 ASP A N 1
ATOM 666 C CA . ASP A 1 93 ? 51.159 -11.903 -19.024 1.00 56.38 93 ASP A CA 1
ATOM 667 C C . ASP A 1 93 ? 49.967 -11.050 -19.529 1.00 56.38 93 ASP A C 1
ATOM 669 O O . ASP A 1 93 ? 49.179 -10.468 -18.775 1.00 56.38 93 ASP A O 1
ATOM 673 N N . ARG A 1 94 ? 49.833 -10.907 -20.857 1.00 58.16 94 ARG A N 1
ATOM 674 C CA . ARG A 1 94 ? 48.805 -10.040 -21.477 1.00 58.16 94 ARG A CA 1
ATOM 675 C C . ARG A 1 94 ? 47.389 -10.616 -21.428 1.00 58.16 94 ARG A C 1
ATOM 677 O O . ARG A 1 94 ? 46.438 -9.841 -21.531 1.00 58.16 94 ARG A O 1
ATOM 684 N N . GLY A 1 95 ? 47.239 -11.938 -21.331 1.00 57.56 95 GLY A N 1
ATOM 685 C CA . GLY A 1 95 ? 45.932 -12.608 -21.288 1.00 57.56 95 GLY A CA 1
ATOM 686 C C . GLY A 1 95 ? 45.287 -12.540 -19.902 1.00 57.56 95 GLY A C 1
ATOM 687 O O . GLY A 1 95 ? 44.130 -12.143 -19.767 1.00 57.56 95 GLY A O 1
ATOM 688 N N . THR A 1 96 ? 46.079 -12.816 -18.869 1.00 59.84 96 THR A N 1
ATOM 689 C CA . THR A 1 96 ? 45.708 -12.873 -17.445 1.00 59.84 96 THR A CA 1
ATOM 690 C C . THR A 1 96 ? 45.242 -11.526 -16.884 1.00 59.84 96 THR A C 1
ATOM 692 O O . THR A 1 96 ? 44.333 -11.488 -16.060 1.00 59.84 96 THR A O 1
ATOM 695 N N . ARG A 1 97 ? 45.758 -10.390 -17.381 1.00 62.66 97 ARG A N 1
ATOM 696 C CA . ARG A 1 97 ? 45.357 -9.043 -16.909 1.00 62.66 97 ARG A CA 1
ATOM 697 C C . ARG A 1 97 ? 44.119 -8.439 -17.598 1.00 62.66 97 ARG A C 1
ATOM 699 O O . ARG A 1 97 ? 43.651 -7.381 -17.172 1.00 62.66 97 ARG A O 1
ATOM 706 N N . ARG A 1 98 ? 43.562 -9.063 -18.649 1.00 65.31 98 ARG A N 1
ATOM 707 C CA . ARG A 1 98 ? 42.363 -8.544 -19.356 1.00 65.31 98 ARG A CA 1
ATOM 708 C C . ARG A 1 98 ? 41.058 -8.829 -18.618 1.00 65.31 98 ARG A C 1
ATOM 710 O O . ARG A 1 98 ? 40.181 -7.966 -18.579 1.00 65.31 98 ARG A O 1
ATOM 717 N N . VAL A 1 99 ? 40.951 -10.013 -18.023 1.00 70.06 99 VAL A N 1
ATOM 718 C CA . VAL A 1 99 ? 39.787 -10.440 -17.235 1.00 70.06 99 VAL A CA 1
ATOM 719 C C . VAL A 1 99 ? 39.532 -9.505 -16.045 1.00 70.06 99 VAL A C 1
ATOM 721 O O . VAL A 1 99 ? 38.438 -8.943 -15.985 1.00 70.06 99 VAL A O 1
ATOM 724 N N . PRO A 1 100 ? 40.518 -9.207 -15.170 1.00 80.75 100 PRO A N 1
ATOM 725 C CA . PRO A 1 100 ? 40.282 -8.319 -14.035 1.00 80.75 100 PRO A CA 1
ATOM 726 C C . PRO A 1 100 ? 39.893 -6.905 -14.476 1.00 80.75 100 PRO A C 1
ATOM 728 O O . PRO A 1 100 ? 38.988 -6.326 -13.896 1.00 80.75 100 PRO A O 1
ATOM 731 N N . ARG A 1 101 ? 40.481 -6.366 -15.555 1.00 80.94 101 ARG A N 1
ATOM 732 C CA . ARG A 1 101 ? 40.120 -5.031 -16.069 1.00 80.94 101 ARG A CA 1
ATOM 733 C C . ARG A 1 101 ? 38.691 -4.946 -16.586 1.00 80.94 101 ARG A C 1
ATOM 735 O O . ARG A 1 101 ? 38.035 -3.939 -16.345 1.00 80.94 101 ARG A O 1
ATOM 742 N N . THR A 1 102 ? 38.238 -5.977 -17.296 1.00 87.19 102 THR A N 1
ATOM 743 C CA . THR A 1 102 ? 36.865 -6.045 -17.816 1.00 87.19 102 THR A CA 1
ATOM 744 C C . THR A 1 102 ? 35.866 -6.163 -16.668 1.00 87.19 102 THR A C 1
ATOM 746 O O . THR A 1 102 ? 34.844 -5.490 -16.673 1.00 87.19 102 THR A O 1
ATOM 749 N N . LEU A 1 103 ? 36.191 -6.961 -15.646 1.00 89.19 103 LEU A N 1
ATOM 750 C CA . LEU A 1 103 ? 35.373 -7.072 -14.441 1.00 89.19 103 LEU A CA 1
ATOM 751 C C . LEU A 1 103 ? 35.320 -5.745 -13.677 1.00 89.19 103 LEU A C 1
ATOM 753 O O . LEU A 1 103 ? 34.237 -5.294 -13.327 1.00 89.19 103 LEU A O 1
ATOM 757 N N . THR A 1 104 ? 36.454 -5.067 -13.471 1.00 89.50 104 THR A N 1
ATOM 758 C CA . THR A 1 104 ? 36.466 -3.769 -12.780 1.00 89.50 104 THR A CA 1
ATOM 759 C C . THR A 1 104 ? 35.684 -2.700 -13.551 1.00 89.50 104 THR A C 1
ATOM 761 O O . THR A 1 104 ? 34.956 -1.916 -12.939 1.00 89.50 104 THR A O 1
ATOM 764 N N . SER A 1 105 ? 35.792 -2.653 -14.885 1.00 89.19 105 SER A N 1
ATOM 765 C CA . SER A 1 105 ? 35.007 -1.710 -15.691 1.00 89.19 105 SER A CA 1
ATOM 766 C C . SER A 1 105 ? 33.518 -2.060 -15.713 1.00 89.19 105 SER A C 1
ATOM 768 O O . SER A 1 105 ? 32.690 -1.152 -15.703 1.00 89.19 105 SER A O 1
ATOM 770 N N . TRP A 1 106 ? 33.163 -3.344 -15.659 1.00 94.19 106 TRP A N 1
ATOM 771 C CA . TRP A 1 106 ? 31.774 -3.782 -15.524 1.00 94.19 106 TRP A CA 1
ATOM 772 C C . TRP A 1 106 ? 31.177 -3.399 -14.164 1.00 94.19 106 TRP A C 1
ATOM 774 O O . TRP A 1 106 ? 30.135 -2.749 -14.122 1.00 94.19 106 TRP A O 1
ATOM 784 N N . PHE A 1 107 ? 31.884 -3.665 -13.060 1.00 93.94 107 PHE A N 1
ATOM 785 C CA . PHE A 1 107 ? 31.492 -3.205 -11.719 1.00 93.94 107 PHE A CA 1
ATOM 786 C C . PHE A 1 107 ? 31.378 -1.679 -11.628 1.00 93.94 107 PHE A C 1
ATOM 788 O O . PHE A 1 107 ? 30.506 -1.153 -10.943 1.00 93.94 107 PHE A O 1
ATOM 795 N N . THR A 1 108 ? 32.220 -0.947 -12.359 1.00 92.44 108 THR A N 1
ATOM 796 C CA . THR A 1 108 ? 32.102 0.513 -12.458 1.00 92.44 108 THR A CA 1
ATOM 797 C C . THR A 1 108 ? 30.782 0.926 -13.115 1.00 92.44 108 THR A C 1
ATOM 799 O O . THR A 1 108 ? 30.149 1.871 -12.652 1.00 92.44 108 THR A O 1
ATOM 802 N N . ALA A 1 109 ? 30.350 0.231 -14.173 1.00 93.25 109 ALA A N 1
ATOM 803 C CA . ALA A 1 109 ? 29.071 0.500 -14.830 1.00 93.25 109 ALA A CA 1
ATOM 804 C C . ALA A 1 109 ? 27.874 0.177 -13.917 1.00 93.25 109 ALA A C 1
ATOM 806 O O . ALA A 1 109 ? 26.938 0.970 -13.855 1.00 93.25 109 ALA A O 1
ATOM 807 N N . LEU A 1 110 ? 27.947 -0.924 -13.160 1.00 94.88 110 LEU A N 1
ATOM 808 C CA . LEU A 1 110 ? 26.974 -1.297 -12.123 1.00 94.88 110 LEU A CA 1
ATOM 809 C C . LEU A 1 110 ? 26.784 -0.195 -11.076 1.00 94.88 110 LEU A C 1
ATOM 811 O O . LEU A 1 110 ? 25.666 0.260 -10.843 1.00 94.88 110 LEU A O 1
ATOM 815 N N . LEU A 1 111 ? 27.885 0.272 -10.482 1.00 93.94 111 LEU A N 1
ATOM 816 C CA . LEU A 1 111 ? 27.844 1.322 -9.464 1.00 93.94 111 LEU A CA 1
ATOM 817 C C . LEU A 1 111 ? 27.369 2.661 -10.038 1.00 93.94 111 LEU A C 1
ATOM 819 O O . LEU A 1 111 ? 26.589 3.357 -9.396 1.00 93.94 111 LEU A O 1
ATOM 823 N N . ALA A 1 112 ? 27.810 3.016 -11.249 1.00 93.19 112 ALA A N 1
ATOM 824 C CA . ALA A 1 112 ? 27.380 4.241 -11.917 1.00 93.19 112 ALA A CA 1
ATOM 825 C C . ALA A 1 112 ? 25.862 4.267 -12.139 1.00 93.19 112 ALA A C 1
ATOM 827 O O . ALA A 1 112 ? 25.214 5.269 -11.849 1.00 93.19 112 ALA A O 1
ATOM 828 N N . ALA A 1 113 ? 25.300 3.160 -12.618 1.00 94.00 113 ALA A N 1
ATOM 829 C CA . ALA A 1 113 ? 23.874 3.025 -12.865 1.00 94.00 113 ALA A CA 1
ATOM 830 C C . ALA A 1 113 ? 23.045 3.050 -11.569 1.00 94.00 113 ALA A C 1
ATOM 832 O O . ALA A 1 113 ? 22.057 3.777 -11.493 1.00 94.00 113 ALA A O 1
ATOM 833 N N . GLY A 1 114 ? 23.483 2.335 -10.525 1.00 93.56 114 GLY A N 1
ATOM 834 C CA . GLY A 1 114 ? 22.835 2.367 -9.208 1.00 93.56 114 GLY A CA 1
ATOM 835 C C . GLY A 1 114 ? 22.853 3.758 -8.561 1.00 93.56 114 GLY A C 1
ATOM 836 O O . GLY A 1 114 ? 21.845 4.193 -8.013 1.00 93.56 114 GLY A O 1
ATOM 837 N N . LEU A 1 115 ? 23.964 4.498 -8.684 1.00 92.88 115 LEU A N 1
ATOM 838 C CA . LEU A 1 115 ? 24.073 5.878 -8.189 1.00 92.88 115 LEU A CA 1
ATOM 839 C C . LEU A 1 115 ? 23.129 6.844 -8.913 1.00 92.88 115 LEU A C 1
ATOM 841 O O . LEU A 1 115 ? 22.580 7.745 -8.282 1.00 92.88 115 LEU A O 1
ATOM 845 N N . VAL A 1 116 ? 22.934 6.672 -10.223 1.00 90.88 116 VAL A N 1
ATOM 846 C CA . VAL A 1 116 ? 21.967 7.482 -10.977 1.00 90.88 116 VAL A CA 1
ATOM 847 C C . VAL A 1 116 ? 20.535 7.115 -10.592 1.00 90.88 116 VAL A C 1
ATOM 849 O O . VAL A 1 116 ? 19.744 8.022 -10.361 1.00 90.88 116 VAL A O 1
ATOM 852 N N . GLY A 1 117 ? 20.219 5.826 -10.427 1.00 89.75 117 GLY A N 1
ATOM 853 C CA . GLY A 1 117 ? 18.920 5.385 -9.899 1.00 89.75 117 GLY A CA 1
ATOM 854 C C . GLY A 1 117 ? 18.613 5.987 -8.523 1.00 89.75 117 GLY A C 1
ATOM 855 O O . GLY A 1 117 ? 17.541 6.549 -8.317 1.00 89.75 117 GLY A O 1
ATOM 856 N N . PHE A 1 118 ? 19.594 5.980 -7.613 1.00 89.38 118 PHE A N 1
ATOM 857 C CA . PHE A 1 118 ? 19.494 6.651 -6.313 1.00 89.38 118 PHE A CA 1
ATOM 858 C C . PHE A 1 118 ? 19.216 8.156 -6.447 1.00 89.38 118 PHE A C 1
ATOM 860 O O . PHE A 1 118 ? 18.353 8.684 -5.753 1.00 89.38 118 PHE A O 1
ATOM 867 N N . ALA A 1 119 ? 19.929 8.854 -7.339 1.00 87.62 119 ALA A N 1
ATOM 868 C CA . ALA A 1 119 ? 19.744 10.292 -7.548 1.00 87.62 119 ALA A CA 1
ATOM 869 C C . ALA A 1 119 ? 18.333 10.633 -8.057 1.00 87.62 119 ALA A C 1
ATOM 871 O O . ALA A 1 119 ? 17.744 11.619 -7.617 1.00 87.62 119 ALA A O 1
ATOM 872 N N . LEU A 1 120 ? 17.789 9.804 -8.955 1.00 86.44 120 LEU A N 1
ATOM 873 C CA . LEU A 1 120 ? 16.422 9.942 -9.460 1.00 86.44 120 LEU A CA 1
ATOM 874 C C . LEU A 1 120 ? 15.385 9.707 -8.349 1.00 86.44 120 LEU A C 1
ATOM 876 O O . LEU A 1 120 ? 14.453 10.497 -8.216 1.00 86.44 120 LEU A O 1
ATOM 880 N N . ALA A 1 121 ? 15.564 8.670 -7.519 1.00 85.00 121 ALA A N 1
ATOM 881 C CA . ALA A 1 121 ? 14.686 8.415 -6.372 1.00 85.00 121 ALA A CA 1
ATOM 882 C C . ALA A 1 121 ? 14.706 9.570 -5.369 1.00 85.00 121 ALA A C 1
ATOM 884 O O . ALA A 1 121 ? 13.651 10.059 -4.979 1.00 85.00 121 ALA A O 1
ATOM 885 N N . LEU A 1 122 ? 15.899 10.056 -5.023 1.00 85.00 122 LEU A N 1
ATOM 886 C CA . LEU A 1 122 ? 16.066 11.175 -4.103 1.00 85.00 122 LEU A CA 1
ATOM 887 C C . LEU A 1 122 ? 15.371 12.445 -4.611 1.00 85.00 122 LEU A C 1
ATOM 889 O O . LEU A 1 122 ? 14.721 13.141 -3.836 1.00 85.00 122 LEU A O 1
ATOM 893 N N . GLY A 1 123 ? 15.488 12.748 -5.906 1.00 83.00 123 GLY A N 1
ATOM 894 C CA . GLY A 1 123 ? 14.806 13.898 -6.495 1.00 83.00 123 GLY A CA 1
ATOM 895 C C . GLY A 1 123 ? 13.281 13.780 -6.457 1.00 83.00 123 GLY A C 1
ATOM 896 O O . GLY A 1 123 ? 12.612 14.782 -6.222 1.00 83.00 123 GLY A O 1
ATOM 897 N N . GLN A 1 124 ? 12.735 12.567 -6.585 1.00 78.69 124 GLN A N 1
ATOM 898 C CA . GLN A 1 124 ? 11.307 12.348 -6.357 1.00 78.69 124 GLN A CA 1
ATOM 899 C C . GLN A 1 124 ? 10.923 12.520 -4.888 1.00 78.69 124 GLN A C 1
ATOM 901 O O . GLN A 1 124 ? 9.925 13.158 -4.597 1.00 78.69 124 GLN A O 1
ATOM 906 N N . THR A 1 125 ? 11.706 11.999 -3.946 1.00 80.56 125 THR A N 1
ATOM 907 C CA . THR A 1 125 ? 11.404 12.180 -2.519 1.00 80.56 125 THR A CA 1
ATOM 908 C C . THR A 1 125 ? 11.325 13.660 -2.142 1.00 80.56 125 THR A C 1
ATOM 910 O O . THR A 1 125 ? 10.486 14.043 -1.333 1.00 80.56 125 THR A O 1
ATOM 913 N N . PHE A 1 126 ? 12.163 14.509 -2.748 1.00 82.06 126 PHE A N 1
ATOM 914 C CA . PHE A 1 126 ? 12.051 15.961 -2.590 1.00 82.06 126 PHE A CA 1
ATOM 915 C C . PHE A 1 126 ? 10.802 16.550 -3.251 1.00 82.06 126 PHE A C 1
ATOM 917 O O . PHE A 1 126 ? 10.254 17.515 -2.726 1.00 82.06 126 PHE A O 1
ATOM 924 N N . HIS A 1 127 ? 10.366 15.991 -4.380 1.00 75.50 127 HIS A N 1
ATOM 925 C CA . HIS A 1 127 ? 9.115 16.375 -5.028 1.00 75.50 127 HIS A CA 1
ATOM 926 C C . HIS A 1 127 ? 7.898 16.040 -4.151 1.00 75.50 127 HIS A C 1
ATOM 928 O O . HIS A 1 127 ? 7.014 16.871 -3.981 1.00 75.50 127 HIS A O 1
ATOM 934 N N . ASP A 1 128 ? 7.871 14.849 -3.554 1.00 72.56 128 ASP A N 1
ATOM 935 C CA . ASP A 1 128 ? 6.723 14.336 -2.797 1.00 72.56 128 ASP A CA 1
ATOM 936 C C . ASP A 1 128 ? 6.677 14.869 -1.344 1.00 72.56 128 ASP A C 1
ATOM 938 O O . ASP A 1 128 ? 5.970 14.328 -0.492 1.00 72.56 128 ASP A O 1
ATOM 942 N N . TRP A 1 129 ? 7.448 15.919 -1.029 1.00 80.00 129 TRP A N 1
ATOM 943 C CA . TRP A 1 129 ? 7.539 16.487 0.315 1.00 80.00 129 TRP A CA 1
ATOM 944 C C . TRP A 1 129 ? 6.467 17.565 0.574 1.00 80.00 129 TRP A C 1
ATOM 946 O O . TRP A 1 129 ? 6.322 18.483 -0.235 1.00 80.00 129 TRP A O 1
ATOM 956 N N . PRO A 1 130 ? 5.802 17.566 1.748 1.00 77.25 130 PRO A N 1
ATOM 957 C CA . PRO A 1 130 ? 5.949 16.617 2.852 1.00 77.25 130 PRO A CA 1
ATOM 958 C C . PRO A 1 130 ? 5.219 15.289 2.582 1.00 77.25 130 PRO A C 1
ATOM 960 O O . PRO A 1 130 ? 4.073 15.306 2.133 1.00 77.25 130 PRO A O 1
ATOM 963 N N . PRO A 1 131 ? 5.838 14.139 2.902 1.00 72.00 131 PRO A N 1
ATOM 964 C CA . PRO A 1 131 ? 5.186 12.850 2.745 1.00 72.00 131 PRO A CA 1
ATOM 965 C C . PRO A 1 131 ? 4.064 12.701 3.779 1.00 72.00 131 PRO A C 1
ATOM 967 O O . PRO A 1 131 ? 4.152 13.223 4.893 1.00 72.00 131 PRO A O 1
ATOM 970 N N . SER A 1 132 ? 3.038 11.917 3.447 1.00 67.19 132 SER A N 1
ATOM 971 C CA . SER A 1 132 ? 1.944 11.585 4.374 1.00 67.19 132 SER A CA 1
ATOM 972 C C . SER A 1 132 ? 2.439 10.869 5.638 1.00 67.19 132 SER A C 1
ATOM 974 O O . SER A 1 132 ? 1.878 11.048 6.717 1.00 67.19 132 SER A O 1
ATOM 976 N N . ARG A 1 133 ? 3.517 10.082 5.520 1.00 67.12 133 ARG A N 1
ATOM 977 C CA . ARG A 1 133 ? 4.262 9.470 6.628 1.00 67.12 133 ARG A CA 1
ATOM 978 C C . ARG A 1 133 ? 5.757 9.545 6.334 1.00 67.12 133 ARG A C 1
ATOM 980 O O . ARG A 1 133 ? 6.181 9.268 5.218 1.00 67.12 133 ARG A O 1
ATOM 987 N N . VAL A 1 134 ? 6.572 9.861 7.342 1.00 74.31 134 VAL A N 1
ATOM 988 C CA . VAL A 1 134 ? 8.034 10.024 7.183 1.00 74.31 134 VAL A CA 1
ATOM 989 C C . VAL A 1 134 ? 8.713 8.746 6.671 1.00 74.31 134 VAL A C 1
ATOM 991 O O . VAL A 1 134 ? 9.705 8.835 5.955 1.00 74.31 134 VAL A O 1
ATOM 994 N N . TRP A 1 135 ? 8.171 7.565 6.988 1.00 71.56 135 TRP A N 1
ATOM 995 C CA . TRP A 1 135 ? 8.715 6.294 6.502 1.00 71.56 135 TRP A CA 1
ATOM 996 C C . TRP A 1 135 ? 8.533 6.116 4.986 1.00 71.56 135 TRP A C 1
ATOM 998 O O . TRP A 1 135 ? 9.480 5.733 4.301 1.00 71.56 135 TRP A O 1
ATOM 1008 N N . ASN A 1 136 ? 7.386 6.545 4.446 1.00 68.88 136 ASN A N 1
ATOM 1009 C CA . ASN A 1 136 ? 7.068 6.448 3.018 1.00 68.88 136 ASN A CA 1
ATOM 1010 C C . ASN A 1 136 ? 7.972 7.327 2.139 1.00 68.88 136 ASN A C 1
ATOM 1012 O O . ASN A 1 136 ? 8.049 7.136 0.927 1.00 68.88 136 ASN A O 1
ATOM 1016 N N . ALA A 1 137 ? 8.697 8.281 2.738 1.00 75.56 137 ALA A N 1
ATOM 1017 C CA . ALA A 1 137 ? 9.674 9.107 2.031 1.00 75.56 137 ALA A CA 1
ATOM 1018 C C . ALA A 1 137 ? 10.759 8.268 1.329 1.00 75.56 137 ALA A C 1
ATOM 1020 O O . ALA A 1 137 ? 11.359 8.726 0.352 1.00 75.56 137 ALA A O 1
ATOM 1021 N N . PHE A 1 138 ? 11.021 7.053 1.826 1.00 78.88 138 PHE A N 1
ATOM 1022 C CA . PHE A 1 138 ? 12.111 6.200 1.362 1.00 78.88 138 PHE A CA 1
ATOM 1023 C C . PHE A 1 138 ? 11.664 4.969 0.557 1.00 78.88 138 PHE A C 1
ATOM 1025 O O . PHE A 1 138 ? 12.527 4.278 0.012 1.00 78.88 138 PHE A O 1
ATOM 1032 N N . ASP A 1 139 ? 10.360 4.727 0.395 1.00 74.88 139 ASP A N 1
ATOM 1033 C CA . ASP A 1 139 ? 9.835 3.516 -0.262 1.00 74.88 139 ASP A CA 1
ATOM 1034 C C . ASP A 1 139 ? 10.266 3.397 -1.733 1.00 74.88 139 ASP A C 1
ATOM 1036 O O . ASP A 1 139 ? 10.470 2.303 -2.249 1.00 74.88 139 ASP A O 1
ATOM 1040 N N . GLY A 1 140 ? 10.493 4.525 -2.414 1.00 73.62 140 GLY A N 1
ATOM 1041 C CA . GLY A 1 140 ? 10.938 4.540 -3.812 1.00 73.62 140 GLY A CA 1
ATOM 1042 C C . GLY A 1 140 ? 12.428 4.233 -4.036 1.00 73.62 140 GLY A C 1
ATOM 1043 O O . GLY A 1 140 ? 12.845 4.068 -5.185 1.00 73.62 140 GLY A O 1
ATOM 1044 N N . PHE A 1 141 ? 13.254 4.183 -2.982 1.00 82.12 141 PHE A N 1
ATOM 1045 C CA . PHE A 1 141 ? 14.707 4.003 -3.121 1.00 82.12 141 PHE A CA 1
ATOM 1046 C C . PHE A 1 141 ? 15.113 2.585 -3.536 1.00 82.12 141 PHE A C 1
ATOM 1048 O O . PHE A 1 141 ? 15.904 2.472 -4.481 1.00 82.12 141 PHE A O 1
ATOM 1055 N N . PRO A 1 142 ? 14.629 1.508 -2.878 1.00 86.38 142 PRO A N 1
ATOM 1056 C CA . PRO A 1 142 ? 15.045 0.150 -3.209 1.00 86.38 142 PRO A CA 1
ATOM 1057 C C . PRO A 1 142 ? 14.821 -0.181 -4.684 1.00 86.38 142 PRO A C 1
ATOM 1059 O O . PRO A 1 142 ? 15.738 -0.684 -5.332 1.00 86.38 142 PRO A O 1
ATOM 1062 N N . ASP A 1 143 ? 13.663 0.185 -5.236 1.00 80.56 143 ASP A N 1
ATOM 1063 C CA . ASP A 1 143 ? 13.303 -0.126 -6.620 1.00 80.56 143 ASP A CA 1
ATOM 1064 C C . ASP A 1 143 ? 14.155 0.635 -7.638 1.00 80.56 143 ASP A C 1
ATOM 1066 O O . ASP A 1 143 ? 14.707 0.031 -8.558 1.00 80.56 143 ASP A O 1
ATOM 1070 N N . ALA A 1 144 ? 14.358 1.943 -7.456 1.00 83.44 144 ALA A N 1
ATOM 1071 C CA . ALA A 1 144 ? 15.166 2.734 -8.385 1.00 83.44 144 ALA A CA 1
ATOM 1072 C C . ALA A 1 144 ? 16.647 2.310 -8.385 1.00 83.44 144 ALA A C 1
ATOM 1074 O O . ALA A 1 144 ? 17.281 2.220 -9.443 1.00 83.44 144 ALA A O 1
ATOM 1075 N N . ILE A 1 145 ? 17.204 2.013 -7.204 1.00 89.69 145 ILE A N 1
ATOM 1076 C CA . ILE A 1 145 ? 18.573 1.495 -7.073 1.00 89.69 145 ILE A CA 1
ATOM 1077 C C . ILE A 1 145 ? 18.661 0.115 -7.723 1.00 89.69 145 ILE A C 1
ATOM 1079 O O . ILE A 1 145 ? 19.580 -0.134 -8.508 1.00 89.69 145 ILE A O 1
ATOM 1083 N N . ARG A 1 146 ? 17.7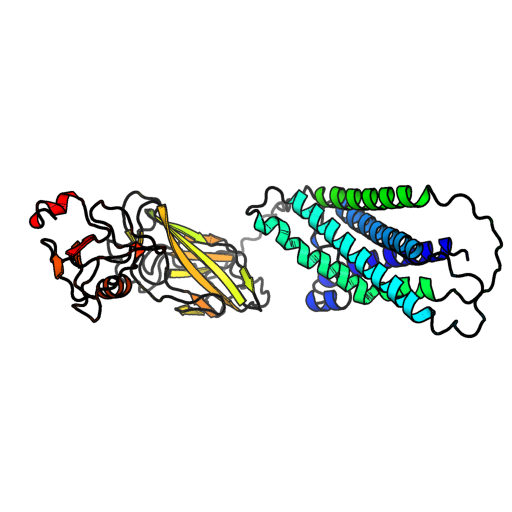02 -0.772 -7.427 1.00 92.50 146 ARG A N 1
ATOM 1084 C CA . ARG A 1 146 ? 17.638 -2.128 -7.976 1.00 92.50 146 ARG A CA 1
ATOM 1085 C C . ARG A 1 146 ? 17.594 -2.100 -9.497 1.00 92.50 146 ARG A C 1
ATOM 1087 O O . ARG A 1 146 ? 18.411 -2.778 -10.114 1.00 92.50 146 ARG A O 1
ATOM 1094 N N . SER A 1 147 ? 16.725 -1.298 -10.104 1.00 89.56 147 SER A N 1
ATOM 1095 C CA . SER A 1 147 ? 16.624 -1.189 -11.563 1.00 89.56 147 SER A CA 1
ATOM 1096 C C . SER A 1 147 ? 17.899 -0.638 -12.199 1.00 89.56 147 SER A C 1
ATOM 1098 O O . SER A 1 147 ? 18.372 -1.179 -13.200 1.00 89.56 147 SER A O 1
ATOM 1100 N N . GLY A 1 148 ? 18.528 0.373 -11.586 1.00 92.94 148 GLY A N 1
ATOM 1101 C CA . GLY A 1 148 ? 19.838 0.864 -12.022 1.00 92.94 148 GLY A CA 1
ATOM 1102 C C . GLY A 1 148 ? 20.917 -0.226 -11.970 1.00 92.94 148 GLY A C 1
ATOM 1103 O O . GLY A 1 148 ? 21.653 -0.437 -12.935 1.00 92.94 148 GLY A O 1
ATOM 1104 N N . VAL A 1 149 ? 20.990 -0.982 -10.874 1.00 95.44 149 VAL A N 1
ATOM 1105 C CA . VAL A 1 149 ? 21.941 -2.095 -10.737 1.00 95.44 149 VAL A CA 1
ATOM 1106 C C . VAL A 1 149 ? 21.648 -3.202 -11.752 1.00 95.44 149 VAL A C 1
ATOM 1108 O O . VAL A 1 149 ? 22.576 -3.665 -12.414 1.00 95.44 149 VAL A O 1
ATOM 1111 N N . LEU A 1 150 ? 20.385 -3.591 -11.943 1.00 94.25 150 LEU A N 1
ATOM 1112 C CA . LEU A 1 150 ? 19.984 -4.594 -12.934 1.00 94.25 150 LEU A CA 1
ATOM 1113 C C . LEU A 1 150 ? 20.370 -4.172 -14.353 1.00 94.25 150 LEU A C 1
ATOM 1115 O O . LEU A 1 150 ? 20.911 -4.984 -15.104 1.00 94.25 150 LEU A O 1
ATOM 1119 N N . TRP A 1 151 ? 20.214 -2.893 -14.702 1.00 96.25 151 TRP A N 1
ATOM 1120 C CA . TRP A 1 151 ? 20.737 -2.364 -15.961 1.00 96.25 151 TRP A CA 1
ATOM 1121 C C . TRP A 1 151 ? 22.250 -2.574 -16.080 1.00 96.25 151 TRP A C 1
ATOM 1123 O O . TRP A 1 151 ? 22.743 -3.047 -17.106 1.00 96.25 151 TRP A O 1
ATOM 1133 N N . GLY A 1 152 ? 23.000 -2.299 -15.012 1.00 94.88 152 GLY A N 1
ATOM 1134 C CA . GLY A 1 152 ? 24.437 -2.558 -14.960 1.00 94.88 152 GLY A CA 1
ATOM 1135 C C . GLY A 1 152 ? 24.798 -4.035 -15.157 1.00 94.88 152 GLY A C 1
ATOM 1136 O O . GLY A 1 152 ? 25.771 -4.336 -15.855 1.00 94.88 152 GLY A O 1
ATOM 1137 N N . VAL A 1 153 ? 24.003 -4.954 -14.599 1.00 95.81 153 VAL A N 1
ATOM 1138 C CA . VAL A 1 153 ? 24.183 -6.405 -14.770 1.00 95.81 153 VAL A CA 1
ATOM 1139 C C . VAL A 1 153 ? 23.970 -6.796 -16.233 1.00 95.81 153 VAL A C 1
ATOM 1141 O O . VAL A 1 153 ? 24.862 -7.387 -16.842 1.00 95.81 153 VAL A O 1
ATOM 1144 N N . VAL A 1 154 ? 22.816 -6.438 -16.801 1.00 95.12 154 VAL A N 1
ATOM 1145 C CA . VAL A 1 154 ? 22.372 -6.909 -18.124 1.00 95.12 154 VAL A CA 1
ATOM 1146 C C . VAL A 1 154 ? 23.130 -6.226 -19.263 1.00 95.12 154 VAL A C 1
ATOM 1148 O O . VAL A 1 154 ? 23.509 -6.877 -20.235 1.00 95.12 154 VAL A O 1
ATOM 1151 N N . TRP A 1 155 ? 23.396 -4.924 -19.143 1.00 95.94 155 TRP A N 1
ATOM 1152 C CA . TRP A 1 155 ? 23.872 -4.082 -20.246 1.00 95.94 155 TRP A CA 1
ATOM 1153 C C . TRP A 1 155 ? 25.252 -3.458 -20.000 1.00 95.94 155 TRP A C 1
ATOM 1155 O O . TRP A 1 155 ? 25.967 -3.128 -20.952 1.00 95.94 155 TRP A O 1
ATOM 1165 N N . GLY A 1 156 ? 25.687 -3.349 -18.741 1.00 94.12 156 GLY A N 1
ATOM 1166 C CA . GLY A 1 156 ? 26.949 -2.697 -18.369 1.00 94.12 156 GLY A CA 1
ATOM 1167 C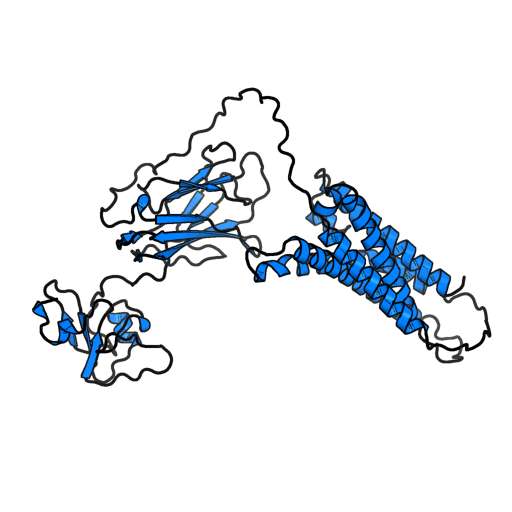 C . GLY A 1 156 ? 28.212 -3.386 -18.901 1.00 94.12 156 GLY A C 1
ATOM 1168 O O . GLY A 1 156 ? 29.281 -2.771 -18.951 1.00 94.12 156 GLY A O 1
ATOM 1169 N N . TRP A 1 157 ? 28.128 -4.647 -19.335 1.00 95.25 157 TRP A N 1
ATOM 1170 C CA . TRP A 1 157 ? 29.272 -5.372 -19.898 1.00 95.25 157 TRP A CA 1
ATOM 1171 C C . TRP A 1 157 ? 29.687 -4.840 -21.281 1.00 95.25 157 TRP A C 1
ATOM 1173 O O . TRP A 1 157 ? 30.864 -4.917 -21.637 1.00 95.25 157 TRP A O 1
ATOM 1183 N N . ILE A 1 158 ? 28.769 -4.242 -22.052 1.00 94.62 158 ILE A N 1
ATOM 1184 C CA . ILE A 1 158 ? 29.059 -3.684 -23.384 1.00 94.62 158 ILE A CA 1
ATOM 1185 C C . ILE A 1 158 ? 30.107 -2.556 -23.303 1.00 94.62 158 ILE A C 1
ATOM 1187 O O . ILE A 1 158 ? 31.178 -2.690 -23.915 1.00 94.62 158 ILE A O 1
ATOM 1191 N N . PRO A 1 159 ? 29.890 -1.464 -22.535 1.00 92.81 159 PRO A N 1
ATOM 1192 C CA . PRO A 1 159 ? 30.905 -0.421 -22.379 1.00 92.81 159 PRO A CA 1
ATOM 1193 C C . PRO A 1 159 ? 32.177 -0.939 -21.686 1.00 92.81 159 PRO A C 1
ATOM 1195 O O . PRO A 1 159 ? 33.281 -0.497 -22.021 1.00 92.81 159 PRO A O 1
ATOM 1198 N N . ALA A 1 160 ? 32.058 -1.922 -20.786 1.00 90.88 160 ALA A N 1
ATOM 1199 C CA . ALA A 1 160 ? 33.196 -2.539 -20.106 1.00 90.88 160 ALA A CA 1
ATOM 1200 C C . ALA A 1 160 ? 34.149 -3.262 -21.076 1.00 90.88 160 ALA A C 1
ATOM 1202 O O . ALA A 1 160 ? 35.370 -3.073 -21.016 1.00 90.88 160 ALA A O 1
ATOM 1203 N N . VAL A 1 161 ? 33.597 -4.039 -22.012 1.00 89.94 161 VAL A N 1
ATOM 1204 C CA . VAL A 1 161 ? 34.349 -4.753 -23.053 1.00 89.94 161 VAL A CA 1
ATOM 1205 C C . VAL A 1 161 ? 34.978 -3.778 -24.051 1.00 89.94 161 VAL A C 1
ATOM 1207 O O . VAL A 1 161 ? 36.137 -3.963 -24.436 1.00 89.94 161 VAL A O 1
ATOM 1210 N N . LEU A 1 162 ? 34.264 -2.717 -24.444 1.00 87.00 162 LEU A N 1
ATOM 1211 C CA . LEU A 1 162 ? 34.807 -1.664 -25.315 1.00 87.00 162 LEU A CA 1
ATOM 1212 C C . LEU A 1 162 ? 36.026 -0.975 -24.694 1.00 87.00 162 LEU A C 1
ATOM 1214 O O . LEU A 1 162 ? 37.006 -0.694 -25.389 1.00 87.00 162 LEU A O 1
ATOM 1218 N N . PHE A 1 163 ? 35.998 -0.755 -23.379 1.00 85.31 163 PHE A N 1
ATOM 1219 C CA . PHE A 1 163 ? 37.145 -0.231 -22.649 1.00 85.31 163 PHE A CA 1
ATOM 1220 C C . PHE A 1 163 ? 38.319 -1.229 -22.620 1.00 85.31 163 PHE A C 1
ATOM 1222 O O . PHE A 1 163 ? 39.463 -0.844 -22.884 1.00 85.31 163 PHE A O 1
ATOM 1229 N N . ALA A 1 164 ? 38.046 -2.514 -22.367 1.00 81.94 164 ALA A N 1
ATOM 1230 C CA . ALA A 1 164 ? 39.067 -3.547 -22.176 1.00 81.94 164 ALA A CA 1
ATOM 1231 C C . ALA A 1 164 ? 39.740 -4.054 -23.470 1.00 81.94 164 ALA A C 1
ATOM 1233 O O . ALA A 1 164 ? 40.913 -4.437 -23.451 1.00 81.94 164 ALA A O 1
ATOM 1234 N N . ARG A 1 165 ? 39.047 -4.062 -24.619 1.00 75.69 165 ARG A N 1
ATOM 1235 C CA . ARG A 1 165 ? 39.528 -4.722 -25.855 1.00 75.69 165 ARG A CA 1
ATOM 1236 C C . ARG A 1 165 ? 40.751 -4.088 -26.527 1.00 75.69 165 ARG A C 1
ATOM 1238 O O . ARG A 1 165 ? 41.303 -4.681 -27.450 1.00 75.69 165 ARG A O 1
ATOM 1245 N N . VAL A 1 166 ? 41.223 -2.919 -26.097 1.00 61.47 166 VAL A N 1
ATOM 1246 C CA . VAL A 1 166 ? 42.110 -2.096 -26.944 1.00 61.47 166 VAL A CA 1
ATOM 1247 C C . VAL A 1 166 ? 43.554 -1.978 -26.419 1.00 61.47 166 VAL A C 1
ATOM 1249 O O . VAL A 1 166 ? 44.294 -1.086 -26.832 1.00 61.47 166 VAL A O 1
ATOM 1252 N N . ASP A 1 167 ? 44.005 -2.883 -25.549 1.00 55.62 167 ASP A N 1
ATOM 1253 C CA . ASP A 1 167 ? 45.411 -2.957 -25.094 1.00 55.62 167 ASP A CA 1
ATOM 1254 C C . ASP A 1 167 ? 46.345 -3.725 -26.064 1.00 55.62 167 ASP A C 1
ATOM 1256 O O . ASP A 1 167 ? 47.416 -4.189 -25.681 1.00 55.62 167 ASP A O 1
ATOM 1260 N N . GLY A 1 168 ? 45.960 -3.867 -27.339 1.00 51.50 168 GLY A N 1
ATOM 1261 C CA . GLY A 1 168 ? 46.717 -4.627 -28.346 1.00 51.50 168 GLY A CA 1
ATOM 1262 C C . GLY A 1 168 ? 47.708 -3.843 -29.217 1.00 51.50 168 GLY A C 1
ATOM 1263 O O . GLY A 1 168 ? 48.560 -4.465 -29.839 1.00 51.50 168 GLY A O 1
ATOM 1264 N N . ALA A 1 169 ? 47.643 -2.511 -29.282 1.00 46.25 169 ALA A N 1
ATOM 1265 C CA . ALA A 1 169 ? 48.491 -1.738 -30.196 1.00 46.25 169 ALA A CA 1
ATOM 1266 C C . ALA A 1 169 ? 49.568 -0.968 -29.422 1.00 46.25 169 ALA A C 1
ATOM 1268 O O . ALA A 1 169 ? 49.286 0.049 -28.784 1.00 46.25 169 ALA A O 1
ATOM 1269 N N . GLY A 1 170 ? 50.798 -1.484 -29.466 1.00 49.22 170 GLY A N 1
ATOM 1270 C CA . GLY A 1 170 ? 51.981 -0.844 -28.907 1.00 49.22 170 GLY A CA 1
ATOM 1271 C C . GLY A 1 170 ? 52.221 0.519 -29.546 1.00 49.22 170 GLY A C 1
ATOM 1272 O O . GLY A 1 170 ? 52.645 0.612 -30.690 1.00 49.22 170 GLY A O 1
ATOM 1273 N N . LEU A 1 171 ? 51.966 1.581 -28.788 1.00 45.59 171 LEU A N 1
ATOM 1274 C CA . LEU A 1 171 ? 52.514 2.902 -29.058 1.00 45.59 171 LEU A CA 1
ATOM 1275 C C . LEU A 1 171 ? 53.151 3.397 -27.764 1.00 45.59 171 LEU A C 1
ATOM 1277 O O . LEU A 1 171 ? 52.484 3.848 -26.831 1.00 45.59 171 LEU A O 1
ATOM 1281 N N . SER A 1 172 ? 54.469 3.243 -27.720 1.00 51.72 172 SER A N 1
ATOM 1282 C CA . SER A 1 172 ? 55.396 3.795 -26.742 1.00 51.72 172 SER A CA 1
ATOM 1283 C C . SER A 1 172 ? 55.386 5.323 -26.823 1.00 51.72 172 SER A C 1
ATOM 1285 O O . SER A 1 172 ? 56.243 5.956 -27.428 1.00 51.72 172 SER A O 1
ATOM 1287 N N . SER A 1 173 ? 54.398 5.945 -26.186 1.00 47.97 173 SER A N 1
ATOM 1288 C CA . SER A 1 173 ? 54.399 7.386 -25.953 1.00 47.97 173 SER A CA 1
ATOM 1289 C C . SER A 1 173 ? 55.169 7.679 -24.662 1.00 47.97 173 SER A C 1
ATOM 1291 O O . SER A 1 173 ? 54.622 7.622 -23.562 1.00 47.97 173 SER A O 1
ATOM 1293 N N . ARG A 1 174 ? 56.467 7.990 -24.795 1.00 52.28 174 ARG A N 1
ATOM 1294 C CA . ARG A 1 174 ? 57.201 8.774 -23.790 1.00 52.28 174 ARG A CA 1
ATOM 1295 C C . ARG A 1 174 ? 56.621 10.188 -23.817 1.00 52.28 174 ARG A C 1
ATOM 1297 O O . ARG A 1 174 ? 57.045 11.013 -24.616 1.00 52.28 174 ARG A O 1
ATOM 1304 N N . ALA A 1 175 ? 55.636 10.467 -22.972 1.00 47.56 175 ALA A N 1
ATOM 1305 C CA . ALA A 1 175 ? 55.125 11.819 -22.789 1.00 47.56 175 ALA A CA 1
ATOM 1306 C C . ALA A 1 175 ? 55.005 12.143 -21.297 1.00 47.56 175 ALA A C 1
ATOM 1308 O O . ALA A 1 175 ? 54.103 11.676 -20.610 1.00 47.56 175 ALA A O 1
ATOM 1309 N N . SER A 1 176 ? 55.981 12.935 -20.846 1.00 46.88 176 SER A N 1
ATOM 1310 C CA . SER A 1 176 ? 55.919 13.962 -19.802 1.00 46.88 176 SER A CA 1
ATOM 1311 C C . SER A 1 176 ? 54.961 13.716 -18.628 1.00 46.88 176 SER A C 1
ATOM 1313 O O . SER A 1 176 ? 53.755 13.954 -18.698 1.00 46.88 176 SER A O 1
ATOM 1315 N N . ALA A 1 177 ? 55.547 13.356 -17.485 1.00 49.91 177 ALA A N 1
ATOM 1316 C CA . ALA A 1 177 ? 54.933 13.506 -16.176 1.00 49.91 177 ALA A CA 1
ATOM 1317 C C . ALA A 1 177 ? 54.744 15.004 -15.855 1.00 49.91 177 ALA A C 1
ATOM 1319 O O . ALA A 1 177 ? 55.586 15.624 -15.209 1.00 49.91 177 ALA A O 1
ATOM 1320 N N . ARG A 1 178 ? 53.643 15.609 -16.317 1.00 47.50 178 ARG A N 1
ATOM 1321 C CA . ARG A 1 178 ? 53.241 16.964 -15.911 1.00 47.50 178 ARG A CA 1
ATOM 1322 C C . ARG A 1 178 ? 52.135 16.889 -14.850 1.00 47.50 178 ARG A C 1
ATOM 1324 O O . ARG A 1 178 ? 51.111 16.245 -15.052 1.00 47.50 178 ARG A O 1
ATOM 1331 N N . LYS A 1 179 ? 52.430 17.511 -13.699 1.00 49.06 179 LYS A N 1
ATOM 1332 C CA . LYS A 1 179 ? 51.669 17.684 -12.439 1.00 49.06 179 LYS A CA 1
ATOM 1333 C C . LYS A 1 179 ? 50.235 17.122 -12.400 1.00 49.06 179 LYS A C 1
ATOM 1335 O O . LYS A 1 179 ? 49.279 17.728 -12.874 1.00 49.06 179 LYS A O 1
ATOM 1340 N N . ARG A 1 180 ? 50.097 16.006 -11.681 1.00 51.56 180 ARG A N 1
ATOM 1341 C CA . ARG A 1 180 ? 48.876 15.222 -11.434 1.00 51.56 180 ARG A CA 1
ATOM 1342 C C . ARG A 1 180 ? 48.153 15.647 -10.136 1.00 51.56 180 ARG A C 1
ATOM 1344 O O . ARG A 1 180 ? 47.799 14.799 -9.329 1.00 51.56 180 ARG A O 1
ATOM 1351 N N . GLY A 1 181 ? 47.995 16.956 -9.909 1.00 46.72 181 GLY A N 1
ATOM 1352 C CA . GLY A 1 181 ? 47.405 17.507 -8.671 1.00 46.72 181 GLY A CA 1
ATOM 1353 C C . GLY A 1 181 ? 46.010 18.134 -8.815 1.00 46.72 181 GLY A C 1
ATOM 1354 O O . GLY A 1 181 ? 45.288 18.240 -7.832 1.00 46.72 181 GLY A O 1
ATOM 1355 N N . GLY A 1 182 ? 45.604 18.536 -10.027 1.00 51.12 182 GLY A N 1
ATOM 1356 C CA . GLY A 1 182 ? 44.344 19.270 -10.246 1.00 51.12 182 GLY A CA 1
ATOM 1357 C C . GLY A 1 182 ? 43.164 18.428 -10.743 1.00 51.12 182 GLY A C 1
ATOM 1358 O O . GLY A 1 182 ? 42.014 18.829 -10.601 1.00 51.12 182 GLY A O 1
ATOM 1359 N N . THR A 1 183 ? 43.419 17.245 -11.306 1.00 54.25 183 THR A N 1
ATOM 1360 C CA . THR A 1 183 ? 42.386 16.455 -11.996 1.00 54.25 183 THR A CA 1
ATOM 1361 C C . THR A 1 183 ? 41.405 15.762 -11.057 1.00 54.25 183 THR A C 1
ATOM 1363 O O . THR A 1 183 ? 40.273 15.541 -11.463 1.00 54.25 183 THR A O 1
ATOM 1366 N N . SER A 1 184 ? 41.797 15.458 -9.815 1.00 56.12 184 SER A N 1
ATOM 1367 C CA . SER A 1 184 ? 40.907 14.824 -8.827 1.00 56.12 184 SER A CA 1
ATOM 1368 C C . SER A 1 184 ? 39.797 15.777 -8.357 1.00 56.12 184 SER A C 1
ATOM 1370 O O . SER A 1 184 ? 38.628 15.405 -8.342 1.00 56.12 184 SER A O 1
ATOM 1372 N N . ARG A 1 185 ? 40.126 17.051 -8.092 1.00 60.00 185 ARG A N 1
ATOM 1373 C CA . ARG A 1 185 ? 39.150 18.053 -7.620 1.00 60.00 185 ARG A CA 1
ATOM 1374 C C . ARG A 1 185 ? 38.128 18.445 -8.693 1.00 60.00 185 ARG A C 1
ATOM 1376 O O . ARG A 1 185 ? 36.951 18.573 -8.384 1.00 60.00 185 ARG A O 1
ATOM 1383 N N . MET A 1 186 ? 38.552 18.558 -9.956 1.00 58.62 186 MET A N 1
ATOM 1384 C CA . MET A 1 186 ? 37.628 18.770 -11.083 1.00 58.62 186 MET A CA 1
ATOM 1385 C C . MET A 1 186 ? 36.698 17.572 -11.318 1.00 58.62 186 MET A C 1
ATOM 1387 O O . MET A 1 186 ? 35.555 17.761 -11.720 1.00 58.62 186 MET A O 1
ATOM 1391 N N . LEU A 1 187 ? 37.170 16.348 -11.057 1.00 60.34 187 LEU A N 1
ATOM 1392 C CA . LEU A 1 187 ? 36.362 15.134 -11.187 1.00 60.34 187 LEU A CA 1
ATOM 1393 C C . LEU A 1 187 ? 35.250 15.090 -10.132 1.00 60.34 187 LEU A C 1
ATOM 1395 O O . LEU A 1 187 ? 34.102 14.844 -10.477 1.00 60.34 187 LEU A O 1
ATOM 1399 N N . VAL A 1 188 ? 35.589 15.373 -8.868 1.00 64.19 188 VAL A N 1
ATOM 1400 C CA . VAL A 1 188 ? 34.626 15.408 -7.754 1.00 64.19 188 VAL A CA 1
ATOM 1401 C C . VAL A 1 188 ? 33.576 16.500 -7.975 1.00 64.19 188 VAL A C 1
ATOM 1403 O O . VAL A 1 188 ? 32.388 16.238 -7.817 1.00 64.19 188 VAL A O 1
ATOM 1406 N N . GLY A 1 189 ? 33.992 17.687 -8.432 1.00 68.06 189 GLY A N 1
ATOM 1407 C CA . GLY A 1 189 ? 33.064 18.766 -8.786 1.00 68.06 189 GLY A CA 1
ATOM 1408 C C . GLY A 1 189 ? 32.117 18.398 -9.933 1.00 68.06 189 GLY A C 1
ATOM 1409 O O . GLY A 1 189 ? 30.935 18.714 -9.869 1.00 68.06 189 GLY A O 1
ATOM 1410 N N . ALA A 1 190 ? 32.599 17.676 -10.951 1.00 65.00 190 ALA A N 1
ATOM 1411 C CA . ALA A 1 190 ? 31.762 17.218 -12.060 1.00 65.00 190 ALA A CA 1
ATOM 1412 C C . ALA A 1 190 ? 30.749 16.140 -11.633 1.00 65.00 190 ALA A C 1
ATOM 1414 O O . ALA A 1 190 ? 29.606 16.186 -12.072 1.00 65.00 190 ALA A O 1
ATOM 1415 N N . VAL A 1 191 ? 31.136 15.203 -10.756 1.00 65.44 191 VAL A N 1
ATOM 1416 C CA . VAL A 1 191 ? 30.211 14.197 -10.197 1.00 65.44 191 VAL A CA 1
ATOM 1417 C C . VAL A 1 191 ? 29.134 14.864 -9.348 1.00 65.44 191 VAL A C 1
ATOM 1419 O O . VAL A 1 191 ? 27.958 14.574 -9.535 1.00 65.44 191 VAL A O 1
ATOM 1422 N N . ALA A 1 192 ? 29.520 15.790 -8.467 1.00 71.62 192 ALA A N 1
ATOM 1423 C CA . ALA A 1 192 ? 28.572 16.532 -7.643 1.00 71.62 192 ALA A CA 1
ATOM 1424 C C . ALA A 1 192 ? 27.614 17.376 -8.500 1.00 71.62 192 ALA A C 1
ATOM 1426 O O . ALA A 1 192 ? 26.417 17.364 -8.252 1.00 71.62 192 ALA A O 1
ATOM 1427 N N . ALA A 1 193 ? 28.108 18.043 -9.549 1.00 71.12 193 ALA A N 1
ATOM 1428 C CA . ALA A 1 193 ? 27.269 18.826 -10.455 1.00 71.12 193 ALA A CA 1
ATOM 1429 C C . ALA A 1 193 ? 26.270 17.956 -11.234 1.00 71.12 193 ALA A C 1
ATOM 1431 O O . ALA A 1 193 ? 25.112 18.331 -11.371 1.00 71.12 193 ALA A O 1
ATOM 1432 N N . VAL A 1 194 ? 26.696 16.782 -11.707 1.00 65.88 194 VAL A N 1
ATOM 1433 C CA . VAL A 1 194 ? 25.823 15.811 -12.382 1.00 65.88 194 VAL A CA 1
ATOM 1434 C C . VAL A 1 194 ? 24.770 15.251 -11.423 1.00 65.88 194 VAL A C 1
ATOM 1436 O O . VAL A 1 194 ? 23.609 15.122 -11.800 1.00 65.88 194 VAL A O 1
ATOM 1439 N N . PHE A 1 195 ? 25.160 14.955 -10.182 1.00 67.12 195 PHE A N 1
ATOM 1440 C CA . PHE A 1 195 ? 24.257 14.458 -9.147 1.00 67.12 195 PHE A CA 1
ATOM 1441 C C . PHE A 1 195 ? 23.217 15.515 -8.755 1.00 67.12 195 PHE A C 1
ATOM 1443 O O . PHE A 1 195 ? 22.024 15.237 -8.764 1.00 67.12 195 PHE A O 1
ATOM 1450 N N . VAL A 1 196 ? 23.655 16.751 -8.499 1.00 74.38 196 VAL A N 1
ATOM 1451 C CA . VAL A 1 196 ? 22.768 17.885 -8.202 1.00 74.38 196 VAL A CA 1
ATOM 1452 C C . VAL A 1 196 ? 21.834 18.163 -9.376 1.00 74.38 196 VAL A C 1
ATOM 1454 O O . VAL A 1 196 ? 20.646 18.361 -9.159 1.00 74.38 196 VAL A O 1
ATOM 1457 N N . LEU A 1 197 ? 22.327 18.119 -10.618 1.00 72.38 197 LEU A N 1
ATOM 1458 C CA . LEU A 1 197 ? 21.486 18.321 -11.796 1.00 72.38 197 LEU A CA 1
ATOM 1459 C C . LEU A 1 197 ? 20.424 17.221 -11.928 1.00 72.38 197 LEU A C 1
ATOM 1461 O O . LEU A 1 197 ? 19.275 17.537 -12.203 1.00 72.38 197 LEU A O 1
ATOM 1465 N N . ALA A 1 198 ? 20.772 15.954 -11.687 1.00 62.81 198 ALA A N 1
ATOM 1466 C CA . ALA A 1 198 ? 19.808 14.852 -11.706 1.00 62.81 198 ALA A CA 1
ATOM 1467 C C . ALA A 1 198 ? 18.736 14.990 -10.608 1.00 62.81 198 ALA A C 1
ATOM 1469 O O . ALA A 1 198 ? 17.559 14.749 -10.877 1.00 62.81 198 ALA A O 1
ATOM 1470 N N . VAL A 1 199 ? 19.127 15.429 -9.405 1.00 68.50 199 VAL A N 1
ATOM 1471 C CA . VAL A 1 199 ? 18.203 15.685 -8.287 1.00 68.50 199 VAL A CA 1
ATOM 1472 C C . VAL A 1 199 ? 17.268 16.856 -8.604 1.00 68.50 199 VAL A C 1
ATOM 1474 O O . VAL A 1 199 ? 16.058 16.695 -8.503 1.00 68.50 199 VAL A O 1
ATOM 1477 N N . VAL A 1 200 ? 17.805 17.995 -9.055 1.00 69.12 200 VAL A N 1
ATOM 1478 C CA . VAL A 1 200 ? 17.029 19.215 -9.364 1.00 69.12 200 VAL A CA 1
ATOM 1479 C C . VAL A 1 200 ? 16.063 18.999 -10.532 1.00 69.12 200 VAL A C 1
ATOM 1481 O O . VAL A 1 200 ? 14.932 19.477 -10.513 1.00 69.12 200 VAL A O 1
ATOM 1484 N N . VAL A 1 201 ? 16.494 18.269 -11.561 1.00 66.69 201 VAL A N 1
ATOM 1485 C CA . VAL A 1 201 ? 15.649 17.941 -12.717 1.00 66.69 201 VAL A CA 1
ATOM 1486 C C . VAL A 1 201 ? 14.506 17.007 -12.309 1.00 66.69 201 VAL A C 1
ATOM 1488 O O . VAL A 1 201 ? 13.376 17.211 -12.738 1.00 66.69 201 VAL A O 1
ATOM 1491 N N . SER A 1 202 ? 14.770 16.038 -11.430 1.00 60.03 202 SER A N 1
ATOM 1492 C CA . SER A 1 202 ? 13.741 15.106 -10.950 1.00 60.03 202 SER A CA 1
ATOM 1493 C C . SER A 1 202 ? 12.764 15.764 -9.970 1.00 60.03 202 SER A C 1
ATOM 1495 O O . SER A 1 202 ? 11.581 15.451 -9.998 1.00 60.03 202 SER A O 1
ATOM 1497 N N . SER A 1 203 ? 13.217 16.727 -9.159 1.00 59.41 203 SER A N 1
ATOM 1498 C CA . SER A 1 203 ? 12.336 17.488 -8.262 1.00 59.41 203 SER A CA 1
ATOM 1499 C C . SER A 1 203 ? 11.436 18.490 -8.994 1.00 59.41 203 SER A C 1
ATOM 1501 O O . SER A 1 203 ? 10.494 19.009 -8.407 1.00 59.41 203 SER A O 1
ATOM 1503 N N . SER A 1 204 ? 11.724 18.785 -10.266 1.00 58.59 204 SER A N 1
ATOM 1504 C CA . SER A 1 204 ? 10.978 19.754 -11.080 1.00 58.59 204 SER A CA 1
ATOM 1505 C C . SER A 1 204 ? 9.821 19.133 -11.869 1.00 58.59 204 SER A C 1
ATOM 1507 O O . SER A 1 204 ? 9.248 19.804 -12.722 1.00 58.59 204 SER A O 1
ATOM 1509 N N . LEU A 1 205 ? 9.430 17.886 -11.571 1.00 58.06 205 LEU A N 1
ATOM 1510 C CA . LEU A 1 205 ? 8.216 17.230 -12.086 1.00 58.06 205 LEU A CA 1
ATOM 1511 C C . LEU A 1 205 ? 6.919 17.874 -11.534 1.00 58.06 205 LEU A C 1
ATOM 1513 O O . LEU A 1 205 ? 5.934 17.199 -11.272 1.00 58.06 205 LEU A O 1
ATOM 1517 N N . THR A 1 206 ? 6.902 19.195 -11.358 1.00 46.12 206 THR A N 1
ATOM 1518 C CA . THR A 1 206 ? 5.725 19.967 -10.972 1.00 46.12 206 THR A CA 1
ATOM 1519 C C . THR A 1 206 ? 4.759 20.003 -12.149 1.00 46.12 206 THR A C 1
ATOM 1521 O O . THR A 1 206 ? 5.051 20.673 -13.140 1.00 46.12 206 THR A O 1
ATOM 1524 N N . GLY A 1 207 ? 3.611 19.334 -12.047 1.00 47.28 207 GLY A N 1
ATOM 1525 C CA . GLY A 1 207 ? 2.494 19.665 -12.935 1.00 47.28 207 GLY A CA 1
ATOM 1526 C C . GLY A 1 207 ? 1.660 18.535 -13.507 1.00 47.28 207 GLY A C 1
ATOM 1527 O O . GLY A 1 207 ? 0.733 18.857 -14.236 1.00 47.28 207 GLY A O 1
ATOM 1528 N N . TYR A 1 208 ? 1.869 17.263 -13.142 1.00 43.06 208 TYR A N 1
ATOM 1529 C CA . TYR A 1 208 ? 0.905 16.225 -13.533 1.00 43.06 208 TYR A CA 1
ATOM 1530 C C . TYR A 1 208 ? -0.390 16.328 -12.704 1.00 43.06 208 TYR A C 1
ATOM 1532 O O . TYR A 1 208 ? -0.737 15.454 -11.914 1.00 43.06 208 TYR A O 1
ATOM 1540 N N . SER A 1 209 ? -1.117 17.432 -12.857 1.00 38.12 209 SER A N 1
ATOM 1541 C CA . SER A 1 209 ? -2.565 17.416 -12.753 1.00 38.12 209 SER A CA 1
ATOM 1542 C C . SER A 1 209 ? -3.051 16.720 -14.012 1.00 38.12 209 SER A C 1
ATOM 1544 O O . SER A 1 209 ? -2.897 17.281 -15.095 1.00 38.12 209 SER A O 1
ATOM 1546 N N . VAL A 1 210 ? -3.607 15.513 -13.880 1.00 36.28 210 VAL A N 1
ATOM 1547 C CA . VAL A 1 210 ? -4.454 14.934 -14.930 1.00 36.28 210 VAL A CA 1
ATOM 1548 C C . VAL A 1 210 ? -5.445 16.036 -15.303 1.00 36.28 210 VAL A C 1
ATOM 1550 O O . VAL A 1 210 ? -6.232 16.431 -14.435 1.00 36.28 210 VAL A O 1
ATOM 1553 N N . PRO A 1 211 ? -5.373 16.621 -16.513 1.00 34.53 211 PRO A N 1
ATOM 1554 C CA . PRO A 1 211 ? -6.392 17.557 -16.933 1.00 34.53 211 PRO A CA 1
ATOM 1555 C C . PRO A 1 211 ? -7.698 16.780 -16.861 1.00 34.53 211 PRO A C 1
ATOM 1557 O O . PRO A 1 211 ? -7.798 15.708 -17.457 1.00 34.53 211 PRO A O 1
ATOM 1560 N N . ALA A 1 212 ? -8.671 17.275 -16.096 1.00 34.97 212 ALA A N 1
ATOM 1561 C CA . ALA A 1 212 ? -10.036 16.826 -16.288 1.00 34.97 212 ALA A CA 1
ATOM 1562 C C . ALA A 1 212 ? -10.332 17.089 -17.765 1.00 34.97 212 ALA A C 1
ATOM 1564 O O . ALA A 1 212 ? -10.360 18.247 -18.193 1.00 34.97 212 ALA A O 1
ATOM 1565 N N . GLU A 1 213 ? -10.418 16.024 -18.561 1.00 36.66 213 GLU A N 1
ATOM 1566 C CA . GLU A 1 213 ? -10.874 16.131 -19.937 1.00 36.66 213 GLU A CA 1
ATOM 1567 C C . GLU A 1 213 ? -12.197 16.909 -19.879 1.00 36.66 213 GLU A C 1
ATOM 1569 O O . GLU A 1 213 ? -13.027 16.604 -19.013 1.00 36.66 213 GLU A O 1
ATOM 1574 N N . PRO A 1 214 ? -12.408 17.953 -20.705 1.00 43.88 214 PRO A N 1
ATOM 1575 C CA . PRO A 1 214 ? -13.738 18.505 -20.857 1.00 43.88 214 PRO A CA 1
ATOM 1576 C C . PRO A 1 214 ? -14.568 17.352 -21.402 1.00 43.88 214 PRO A C 1
ATOM 1578 O O . PRO A 1 214 ? -14.423 16.983 -22.566 1.00 43.88 214 PRO A O 1
ATOM 1581 N N . SER A 1 215 ? -15.350 16.725 -20.531 1.00 43.03 215 SER A N 1
ATOM 1582 C CA . SER A 1 215 ? -16.243 15.656 -20.913 1.00 43.03 215 SER A CA 1
ATOM 1583 C C . SER A 1 215 ? -17.227 16.249 -21.910 1.00 43.03 215 SER A C 1
ATOM 1585 O O . SER A 1 215 ? -18.138 16.998 -21.556 1.00 43.03 215 SER A O 1
ATOM 1587 N N . ASP A 1 216 ? -17.020 15.924 -23.185 1.00 46.28 216 ASP A N 1
ATOM 1588 C CA . ASP A 1 216 ? -18.126 15.854 -24.128 1.00 46.28 216 ASP A CA 1
ATOM 1589 C C . ASP A 1 216 ? -19.201 15.018 -23.416 1.00 46.28 216 ASP A C 1
ATOM 1591 O O . ASP A 1 216 ? -18.847 13.974 -22.851 1.00 46.28 216 ASP A O 1
ATOM 1595 N N . PRO A 1 217 ? -20.460 15.483 -23.304 1.00 42.88 217 PRO A N 1
ATOM 1596 C CA . PRO A 1 217 ? -21.461 14.782 -22.519 1.00 42.88 217 PRO A CA 1
ATOM 1597 C C . PRO A 1 217 ? -21.561 13.360 -23.056 1.00 42.88 217 PRO A C 1
ATOM 1599 O O . PRO A 1 217 ? -22.023 13.138 -24.178 1.00 42.88 217 PRO A O 1
ATOM 1602 N N . ALA A 1 218 ? -21.061 12.412 -22.261 1.00 51.09 218 ALA A N 1
ATOM 1603 C CA . ALA A 1 218 ? -21.075 11.013 -22.620 1.00 51.09 218 ALA A CA 1
ATOM 1604 C C . ALA A 1 218 ? -22.525 10.645 -22.963 1.00 51.09 218 ALA A C 1
ATOM 1606 O O . ALA A 1 218 ? -23.445 11.095 -22.264 1.00 51.09 218 ALA A O 1
ATOM 1607 N N . PRO A 1 219 ? -22.768 9.872 -24.037 1.00 46.47 219 PRO A N 1
ATOM 1608 C CA . PRO A 1 219 ? -24.090 9.315 -24.256 1.00 46.47 219 PRO A CA 1
ATOM 1609 C C . PRO A 1 219 ? -24.523 8.644 -22.953 1.00 46.47 219 PRO A C 1
ATOM 1611 O O . PRO A 1 219 ? -23.749 7.887 -22.370 1.00 46.47 219 PRO A O 1
ATOM 1614 N N . ILE A 1 220 ? -25.721 8.986 -22.469 1.00 43.91 220 ILE A N 1
ATOM 1615 C CA . ILE A 1 220 ? -26.293 8.442 -21.236 1.00 43.91 220 ILE A CA 1
ATOM 1616 C C . ILE A 1 220 ? -26.503 6.944 -21.470 1.00 43.91 220 ILE A C 1
ATOM 1618 O O . ILE A 1 220 ? -27.562 6.508 -21.919 1.00 43.91 220 ILE A O 1
ATOM 1622 N N . VAL A 1 221 ? -25.465 6.151 -21.225 1.00 45.56 221 VAL A N 1
ATOM 1623 C CA . VAL A 1 221 ? -25.586 4.713 -21.059 1.00 45.56 221 VAL A CA 1
ATOM 1624 C C . VAL A 1 221 ? -26.224 4.565 -19.692 1.00 45.56 221 VAL A C 1
ATOM 1626 O O . VAL A 1 221 ? -25.580 4.825 -18.680 1.00 45.56 221 VAL A O 1
ATOM 1629 N N . GLN A 1 222 ? -27.522 4.252 -19.663 1.00 52.03 222 GLN A N 1
ATOM 1630 C CA . GLN A 1 222 ? -28.163 3.845 -18.419 1.00 52.03 222 GLN A CA 1
ATOM 1631 C C . GLN A 1 222 ? -27.404 2.620 -17.915 1.00 52.03 222 GLN A C 1
ATOM 1633 O O . GLN A 1 222 ? -27.382 1.604 -18.615 1.00 52.03 222 GLN A O 1
ATOM 1638 N N . PRO A 1 223 ? -26.717 2.727 -16.778 1.00 55.78 223 PRO A N 1
ATOM 1639 C CA . PRO A 1 223 ? -25.755 1.717 -16.416 1.00 55.78 223 PRO A CA 1
ATOM 1640 C C . PRO A 1 223 ? -26.573 0.535 -15.831 1.00 55.78 223 PRO A C 1
ATOM 1642 O O . PRO A 1 223 ? -27.494 0.723 -15.034 1.00 55.78 223 PRO A O 1
ATOM 1645 N N . THR A 1 224 ? -26.367 -0.677 -16.355 1.00 66.69 224 THR A N 1
ATOM 1646 C CA . THR A 1 224 ? -27.170 -1.875 -16.039 1.00 66.69 224 THR A CA 1
ATOM 1647 C C . THR A 1 224 ? -26.422 -2.772 -15.057 1.00 66.69 224 THR A C 1
ATOM 1649 O O . THR A 1 224 ? -25.824 -3.764 -15.467 1.00 66.69 224 THR A O 1
ATOM 1652 N N . GLY A 1 225 ? -26.455 -2.434 -13.770 1.00 72.62 225 GLY A N 1
ATOM 1653 C CA . GLY A 1 225 ? -25.951 -3.275 -12.684 1.00 72.62 225 GLY A CA 1
ATOM 1654 C C . GLY A 1 225 ? -26.864 -3.193 -11.454 1.00 72.62 225 GLY A C 1
ATOM 1655 O O . GLY A 1 225 ? -27.614 -2.221 -11.315 1.00 72.62 225 GLY A O 1
ATOM 1656 N N . PRO A 1 226 ? -26.879 -4.218 -10.582 1.00 87.25 226 PRO A N 1
ATOM 1657 C CA . PRO A 1 226 ? -27.589 -4.136 -9.312 1.00 87.25 226 PRO A CA 1
ATOM 1658 C C . PRO A 1 226 ? -26.943 -3.069 -8.419 1.00 87.25 226 PRO A C 1
ATOM 1660 O O . PRO A 1 226 ? -25.720 -2.995 -8.310 1.00 87.25 226 PRO A O 1
ATOM 1663 N N . ALA A 1 227 ? -27.766 -2.237 -7.783 1.00 89.75 227 ALA A N 1
ATOM 1664 C CA . ALA A 1 227 ? -27.289 -1.267 -6.803 1.00 89.75 227 ALA A CA 1
ATOM 1665 C C . ALA A 1 227 ? -26.779 -1.980 -5.544 1.00 89.75 227 ALA A C 1
ATOM 1667 O O . ALA A 1 227 ? -27.294 -3.040 -5.175 1.00 89.75 227 ALA A O 1
ATOM 1668 N N . VAL A 1 228 ? -25.801 -1.381 -4.864 1.00 91.19 228 VAL A N 1
ATOM 1669 C CA . VAL A 1 228 ? -25.327 -1.892 -3.576 1.00 91.19 228 VAL A CA 1
ATOM 1670 C C . VAL A 1 228 ? -26.408 -1.684 -2.506 1.00 91.19 228 VAL A C 1
ATOM 1672 O O . VAL A 1 228 ? -26.892 -0.564 -2.335 1.00 91.19 228 VAL A O 1
ATOM 1675 N N . PRO A 1 229 ? -26.818 -2.733 -1.770 1.00 91.06 229 PRO A N 1
ATOM 1676 C CA . PRO A 1 229 ? -27.749 -2.576 -0.660 1.00 91.06 229 PRO A CA 1
ATOM 1677 C C . PRO A 1 229 ? -27.121 -1.755 0.470 1.00 91.06 229 PRO A C 1
ATOM 1679 O O . PRO A 1 229 ? -26.026 -2.080 0.934 1.00 91.06 229 PRO A O 1
ATOM 1682 N N . LEU A 1 230 ? -27.849 -0.746 0.955 1.00 90.31 230 LEU A N 1
ATOM 1683 C CA . LEU A 1 230 ? -27.421 0.099 2.078 1.00 90.31 230 LEU A CA 1
ATOM 1684 C C . LEU A 1 230 ? -27.284 -0.682 3.393 1.00 90.31 230 LEU A C 1
ATOM 1686 O O . LEU A 1 230 ? -26.466 -0.331 4.229 1.00 90.31 230 LEU A O 1
ATOM 1690 N N . ILE A 1 231 ? -28.071 -1.745 3.569 1.00 90.62 231 ILE A N 1
ATOM 1691 C CA . ILE A 1 231 ? -28.064 -2.613 4.752 1.00 90.62 231 ILE A CA 1
ATOM 1692 C C . ILE A 1 231 ? -28.017 -4.064 4.267 1.00 90.62 231 ILE A C 1
ATOM 1694 O O . ILE A 1 231 ? -28.649 -4.400 3.260 1.00 90.62 231 ILE A O 1
ATOM 1698 N N . ALA A 1 232 ? -27.283 -4.933 4.967 1.00 86.19 232 ALA A N 1
ATOM 1699 C CA . ALA A 1 232 ? -27.220 -6.351 4.622 1.00 86.19 232 ALA A CA 1
ATOM 1700 C C . ALA A 1 232 ? -28.599 -7.034 4.686 1.00 86.19 232 ALA A C 1
ATOM 1702 O O . ALA A 1 232 ? -29.391 -6.821 5.612 1.00 86.19 232 ALA A O 1
ATOM 1703 N N . GLU A 1 233 ? -28.885 -7.907 3.719 1.00 79.12 233 GLU A N 1
ATOM 1704 C CA . GLU A 1 233 ? -30.114 -8.700 3.719 1.00 79.12 233 GLU A CA 1
ATOM 1705 C C . GLU A 1 233 ? -30.119 -9.716 4.871 1.00 79.12 233 GLU A C 1
ATOM 1707 O O . GLU A 1 233 ? -29.117 -10.371 5.147 1.00 79.12 233 GLU A O 1
ATOM 1712 N N . GLY A 1 234 ? -31.264 -9.867 5.544 1.00 77.44 234 GLY A N 1
ATOM 1713 C CA . GLY A 1 234 ? -31.404 -10.824 6.649 1.00 77.44 234 GLY A CA 1
ATOM 1714 C C . GLY A 1 234 ? -30.677 -10.426 7.939 1.00 77.44 234 GLY A C 1
ATOM 1715 O O . GLY A 1 234 ? -30.436 -11.290 8.781 1.00 77.44 234 GLY A O 1
ATOM 1716 N N . SER A 1 235 ? -30.340 -9.142 8.097 1.00 76.25 235 SER A N 1
ATOM 1717 C CA . SER A 1 235 ? -29.631 -8.625 9.271 1.00 76.25 235 SER A CA 1
ATOM 1718 C C . SER A 1 235 ? -30.365 -8.899 10.595 1.00 76.25 235 SER A C 1
ATOM 1720 O O . SER A 1 235 ? -31.599 -8.824 10.643 1.00 76.25 235 SER A O 1
ATOM 1722 N N . PRO A 1 236 ? -29.626 -9.194 11.683 1.00 75.44 236 PRO A N 1
ATOM 1723 C CA . PRO A 1 236 ? -30.200 -9.325 13.016 1.00 75.44 236 PRO A CA 1
ATOM 1724 C C . PRO A 1 236 ? -30.763 -7.987 13.516 1.00 75.44 236 PRO A C 1
ATOM 1726 O O . PRO A 1 236 ? -30.468 -6.917 12.985 1.00 75.44 236 PRO A O 1
ATOM 1729 N N . VAL A 1 237 ? -31.590 -8.047 14.563 1.00 77.06 237 VAL A N 1
ATOM 1730 C CA . VAL A 1 237 ? -32.059 -6.838 15.251 1.00 77.06 237 VAL A CA 1
ATOM 1731 C C . VAL A 1 237 ? -30.860 -6.165 15.918 1.00 77.06 237 VAL A C 1
ATOM 1733 O O . VAL A 1 237 ? -30.177 -6.801 16.717 1.00 77.06 237 VAL A O 1
ATOM 1736 N N . VAL A 1 238 ? -30.631 -4.893 15.590 1.00 80.38 238 VAL A N 1
ATOM 1737 C CA . VAL A 1 238 ? -29.547 -4.081 16.158 1.00 80.38 238 VAL A CA 1
ATOM 1738 C C . VAL A 1 238 ? -29.774 -3.886 17.658 1.00 80.38 238 VAL A C 1
ATOM 1740 O O . VAL A 1 238 ? -30.854 -3.457 18.076 1.00 80.38 238 VAL A O 1
ATOM 1743 N N . ASP A 1 239 ? -28.759 -4.197 18.464 1.00 81.62 239 ASP A N 1
ATOM 1744 C CA . ASP A 1 239 ? -28.782 -3.942 19.903 1.00 81.62 239 ASP A CA 1
ATOM 1745 C C . ASP A 1 239 ? -28.621 -2.431 20.168 1.00 81.62 239 ASP A C 1
ATOM 1747 O O . ASP A 1 239 ? -27.694 -1.817 19.638 1.00 81.62 239 ASP A O 1
ATOM 1751 N N . PRO A 1 240 ? -29.474 -1.800 20.995 1.00 81.69 240 PRO A N 1
ATOM 1752 C CA . PRO A 1 240 ? -29.331 -0.389 21.357 1.00 81.69 240 PRO A CA 1
ATOM 1753 C C . PRO A 1 240 ? -27.993 -0.004 22.012 1.00 81.69 240 PRO A C 1
ATOM 1755 O O . PRO A 1 240 ? -27.680 1.183 22.073 1.00 81.69 240 PRO A O 1
ATOM 1758 N N . GLN A 1 241 ? -27.235 -0.962 22.555 1.00 83.50 241 GLN A N 1
ATOM 1759 C CA . GLN A 1 241 ? -25.904 -0.734 23.127 1.00 83.50 241 GLN A CA 1
ATOM 1760 C C . GLN A 1 241 ? -24.790 -0.733 22.071 1.00 83.50 241 GLN A C 1
ATOM 1762 O O . GLN A 1 241 ? -23.659 -0.338 22.376 1.00 83.50 241 GLN A O 1
ATOM 1767 N N . TRP A 1 242 ? -25.081 -1.191 20.851 1.00 90.88 242 TRP A N 1
ATOM 1768 C CA . TRP A 1 242 ? -24.107 -1.203 19.772 1.00 90.88 242 TRP A CA 1
ATOM 1769 C C . TRP A 1 242 ? -23.816 0.203 19.255 1.00 90.88 242 TRP A C 1
ATOM 1771 O O . TRP A 1 242 ? -24.636 1.117 19.342 1.00 90.88 242 TRP A O 1
ATOM 1781 N N . CYS A 1 243 ? -22.606 0.378 18.739 1.00 91.06 243 CYS A N 1
ATOM 1782 C CA . CYS A 1 243 ? -22.171 1.631 18.154 1.00 91.06 243 CYS A CA 1
ATOM 1783 C C . CYS A 1 243 ? -22.996 1.970 16.911 1.00 91.06 243 CYS A C 1
ATOM 1785 O O . CYS A 1 243 ? -22.870 1.309 15.886 1.00 91.06 243 CYS A O 1
ATOM 1787 N N . SER A 1 244 ? -23.788 3.036 16.995 1.00 88.19 244 SER A N 1
ATOM 1788 C CA . SER A 1 244 ? -24.523 3.563 15.844 1.00 88.19 244 SER A CA 1
ATOM 1789 C C . SER A 1 244 ? -23.605 4.240 14.822 1.00 88.19 244 SER A C 1
ATOM 1791 O O . SER A 1 244 ? -22.480 4.647 15.132 1.00 88.19 244 SER A O 1
ATOM 1793 N N . ASP A 1 245 ? -24.125 4.418 13.611 1.00 83.69 245 ASP A N 1
ATOM 1794 C CA . ASP A 1 245 ? -23.408 5.024 12.483 1.00 83.69 245 ASP A CA 1
ATOM 1795 C C . ASP A 1 245 ? -22.998 6.477 12.789 1.00 83.69 245 ASP A C 1
ATOM 1797 O O . ASP A 1 245 ? -21.893 6.903 12.461 1.00 83.69 245 ASP A O 1
ATOM 1801 N N . ASP A 1 246 ? -23.824 7.204 13.548 1.00 86.50 246 ASP A N 1
ATOM 1802 C CA . ASP A 1 246 ? -23.533 8.565 14.020 1.00 86.50 246 ASP A CA 1
ATOM 1803 C C . ASP A 1 246 ? -22.471 8.612 15.135 1.00 86.50 246 ASP A C 1
ATOM 1805 O O . ASP A 1 246 ? -21.985 9.689 15.481 1.00 86.50 246 ASP A O 1
ATOM 1809 N N . GLN A 1 247 ? -22.115 7.472 15.740 1.00 90.31 247 GLN A N 1
ATOM 1810 C CA . GLN A 1 247 ? -21.093 7.396 16.790 1.00 90.31 247 GLN A CA 1
ATOM 1811 C C . GLN A 1 247 ? -19.709 7.030 16.259 1.00 90.31 247 GLN A C 1
ATOM 1813 O O . GLN A 1 247 ? -18.701 7.349 16.901 1.00 90.31 247 GLN A O 1
ATOM 1818 N N . LEU A 1 248 ? -19.638 6.380 15.095 1.00 93.00 248 LEU A N 1
ATOM 1819 C CA . LEU A 1 248 ? -18.397 5.863 14.533 1.00 93.00 248 LEU A CA 1
ATOM 1820 C C . LEU A 1 248 ? -17.937 6.661 13.319 1.00 93.00 248 LEU A C 1
ATOM 1822 O O . LEU A 1 248 ? -18.673 6.900 12.374 1.00 93.00 248 LEU A O 1
ATOM 1826 N N . ALA A 1 249 ? -16.659 7.023 13.326 1.00 92.75 249 ALA A N 1
ATOM 1827 C CA . ALA A 1 249 ? -15.945 7.360 12.106 1.00 92.75 249 ALA A CA 1
ATOM 1828 C C . ALA A 1 249 ? -15.311 6.074 11.566 1.00 92.75 249 ALA A C 1
ATOM 1830 O O . ALA A 1 249 ? -14.482 5.461 12.249 1.00 92.75 249 ALA A O 1
ATOM 1831 N N . LEU A 1 250 ? -15.727 5.660 10.370 1.00 94.19 250 LEU A N 1
ATOM 1832 C CA . LEU A 1 250 ? -15.224 4.470 9.692 1.00 94.19 250 LEU A CA 1
ATOM 1833 C C . LEU A 1 250 ? -14.267 4.874 8.570 1.00 94.19 250 LEU A C 1
ATOM 1835 O O . LEU A 1 250 ? -14.576 5.743 7.756 1.00 94.19 250 LEU A O 1
ATOM 1839 N N . GLU A 1 251 ? -13.107 4.228 8.515 1.00 91.12 251 GLU A N 1
ATOM 1840 C CA . GLU A 1 251 ? -12.069 4.515 7.529 1.00 91.12 251 GLU A CA 1
ATOM 1841 C C . GLU A 1 251 ? -11.485 3.229 6.939 1.00 91.12 251 GLU A C 1
ATOM 1843 O O . GLU A 1 251 ? -11.348 2.206 7.615 1.00 91.12 251 GLU A O 1
ATOM 1848 N N . ALA A 1 252 ? -11.080 3.315 5.672 1.00 90.19 252 ALA A N 1
ATOM 1849 C CA . ALA A 1 252 ? -10.320 2.289 4.978 1.00 90.19 252 ALA A CA 1
ATOM 1850 C C . ALA A 1 252 ? -8.890 2.795 4.752 1.00 90.19 252 ALA A C 1
ATOM 1852 O O . ALA A 1 252 ? -8.666 3.873 4.198 1.00 90.19 252 ALA A O 1
ATOM 1853 N N . GLY A 1 253 ? -7.913 2.015 5.203 1.00 83.06 253 GLY A N 1
ATOM 1854 C CA . GLY A 1 253 ? -6.499 2.283 5.002 1.00 83.06 253 GLY A CA 1
ATOM 1855 C C . GLY A 1 253 ? -6.056 2.060 3.557 1.00 83.06 253 GLY A C 1
ATOM 1856 O O . GLY A 1 253 ? -6.809 1.613 2.692 1.00 83.06 253 GLY A O 1
ATOM 1857 N N . ALA A 1 254 ? -4.783 2.350 3.293 1.00 77.94 254 ALA A N 1
ATOM 1858 C CA . ALA A 1 254 ? -4.176 1.983 2.023 1.00 77.94 254 ALA A CA 1
ATOM 1859 C C . ALA A 1 254 ? -4.054 0.457 1.908 1.00 77.94 254 ALA A C 1
ATOM 1861 O O . ALA A 1 254 ? -3.816 -0.230 2.903 1.00 77.94 254 ALA A O 1
ATOM 1862 N N . VAL A 1 255 ? -4.168 -0.045 0.679 1.00 80.00 255 VAL A N 1
ATOM 1863 C CA . VAL A 1 255 ? -3.823 -1.432 0.371 1.00 80.00 255 VAL A CA 1
ATOM 1864 C C . VAL A 1 255 ? -2.312 -1.603 0.511 1.00 80.00 255 VAL A C 1
ATOM 1866 O O . VAL A 1 255 ? -1.543 -0.876 -0.120 1.00 80.00 255 VAL A O 1
ATOM 1869 N N . ASP A 1 256 ? -1.904 -2.572 1.319 1.00 73.38 256 ASP A N 1
ATOM 1870 C CA . ASP A 1 256 ? -0.528 -3.041 1.451 1.00 73.38 256 ASP A CA 1
ATOM 1871 C C . ASP A 1 256 ? -0.392 -4.424 0.795 1.00 73.38 256 ASP A C 1
ATOM 1873 O O . ASP A 1 256 ? -1.383 -5.103 0.510 1.00 73.38 256 ASP A O 1
ATOM 1877 N N . GLY A 1 257 ? 0.829 -4.857 0.497 1.00 73.50 257 GLY A N 1
ATOM 1878 C CA . GLY A 1 257 ? 1.051 -6.141 -0.148 1.00 73.50 257 GLY A CA 1
ATOM 1879 C C . GLY A 1 257 ? 2.437 -6.722 0.076 1.00 73.50 257 GLY A C 1
ATOM 1880 O O . GLY A 1 257 ? 3.456 -6.049 -0.063 1.00 73.50 257 GLY A O 1
ATOM 1881 N N . ALA A 1 258 ? 2.476 -8.027 0.340 1.00 57.12 258 ALA A N 1
ATOM 1882 C CA . ALA A 1 258 ? 3.704 -8.790 0.513 1.00 57.12 258 ALA A CA 1
ATOM 1883 C C . ALA A 1 258 ? 3.549 -10.202 -0.061 1.00 57.12 258 ALA A C 1
ATOM 1885 O O . ALA A 1 258 ? 2.507 -10.830 0.083 1.00 57.12 258 ALA A O 1
ATOM 1886 N N . ALA A 1 259 ? 4.601 -10.708 -0.713 1.00 74.19 259 ALA A N 1
ATOM 1887 C CA . ALA A 1 259 ? 4.692 -12.093 -1.197 1.00 74.19 259 ALA A CA 1
ATOM 1888 C C . ALA A 1 259 ? 3.518 -12.587 -2.079 1.00 74.19 259 ALA A C 1
ATOM 1890 O O . ALA A 1 259 ? 3.273 -13.783 -2.148 1.00 74.19 259 ALA A O 1
ATOM 1891 N N . GLY A 1 260 ? 2.829 -11.687 -2.788 1.00 76.62 260 GLY A N 1
ATOM 1892 C CA . GLY A 1 260 ? 1.666 -12.041 -3.614 1.00 76.62 260 GLY A CA 1
ATOM 1893 C C . GLY A 1 260 ? 0.323 -11.936 -2.890 1.00 76.62 260 GLY A C 1
ATOM 1894 O O . GLY A 1 260 ? -0.702 -12.105 -3.533 1.00 76.62 260 GLY A O 1
ATOM 1895 N N . HIS A 1 261 ? 0.318 -11.568 -1.613 1.00 78.00 261 HIS A N 1
ATOM 1896 C CA . HIS A 1 261 ? -0.881 -11.271 -0.837 1.00 78.00 261 HIS A CA 1
ATOM 1897 C C . HIS A 1 261 ? -1.077 -9.757 -0.711 1.00 78.00 261 HIS A C 1
ATOM 1899 O O . HIS A 1 261 ? -0.140 -8.965 -0.895 1.00 78.00 261 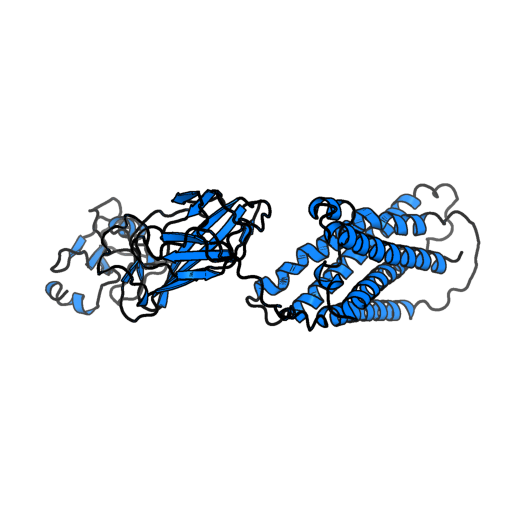HIS A O 1
ATOM 1905 N N . ARG A 1 262 ? -2.307 -9.357 -0.423 1.00 88.44 262 ARG A N 1
ATOM 1906 C CA . ARG A 1 262 ? -2.746 -7.987 -0.185 1.00 88.44 262 ARG A CA 1
ATOM 1907 C C . ARG A 1 262 ? -3.432 -7.904 1.161 1.00 88.44 262 ARG A C 1
ATOM 1909 O O . ARG A 1 262 ? -4.037 -8.877 1.609 1.00 88.44 262 ARG A O 1
ATOM 1916 N N . SER A 1 263 ? -3.346 -6.738 1.778 1.00 88.19 263 SER A N 1
ATOM 1917 C CA . SER A 1 263 ? -4.076 -6.435 2.994 1.00 88.19 263 SER A CA 1
ATOM 1918 C C . SER A 1 263 ? -4.618 -5.017 2.967 1.00 88.19 263 SER A C 1
ATOM 1920 O O . SER A 1 263 ? -4.037 -4.118 2.360 1.00 88.19 263 SER A O 1
ATOM 1922 N N . LEU A 1 264 ? -5.748 -4.811 3.630 1.00 92.38 264 LEU A N 1
ATOM 1923 C CA . LEU A 1 264 ? -6.305 -3.489 3.874 1.00 92.38 264 LEU A CA 1
ATOM 1924 C C . LEU A 1 264 ? -6.810 -3.435 5.310 1.00 92.38 264 LEU A C 1
ATOM 1926 O O . LEU A 1 264 ? -7.502 -4.337 5.776 1.00 92.38 264 LEU A O 1
ATOM 1930 N N . GLN A 1 265 ? -6.438 -2.381 6.029 1.00 92.25 265 GLN A N 1
ATOM 1931 C CA . GLN A 1 265 ? -6.913 -2.151 7.387 1.00 92.25 265 GLN A CA 1
ATOM 1932 C C . GLN A 1 265 ? -8.196 -1.322 7.357 1.00 92.25 265 GLN A C 1
ATOM 1934 O O . GLN A 1 265 ? -8.248 -0.290 6.697 1.00 92.25 265 GLN A O 1
ATOM 1939 N N . LEU A 1 266 ? -9.192 -1.753 8.117 1.00 95.44 266 LEU A N 1
ATOM 1940 C CA . LEU A 1 266 ? -10.391 -0.996 8.443 1.00 95.44 266 LEU A CA 1
ATOM 1941 C C . LEU A 1 266 ? -10.234 -0.426 9.849 1.00 95.44 266 LEU A C 1
ATOM 1943 O O . LEU A 1 266 ? -9.698 -1.102 10.731 1.00 95.44 266 LEU A O 1
ATOM 1947 N N . LEU A 1 267 ? -10.693 0.800 10.058 1.00 93.06 267 LEU A N 1
ATOM 1948 C CA . LEU A 1 267 ? -10.639 1.491 11.341 1.00 93.06 267 LEU A CA 1
ATOM 1949 C C . LEU A 1 267 ? -12.035 1.999 11.694 1.00 93.06 267 LEU A C 1
ATOM 1951 O O . LEU A 1 267 ? -12.668 2.665 10.882 1.00 93.06 267 LEU A O 1
ATOM 1955 N N . ALA A 1 268 ? -12.481 1.719 12.912 1.00 94.88 268 ALA A N 1
ATOM 1956 C CA . ALA A 1 268 ? -13.691 2.278 13.497 1.00 94.88 268 ALA A CA 1
ATOM 1957 C C . ALA A 1 268 ? -13.306 3.083 14.735 1.00 94.88 268 ALA A C 1
ATOM 1959 O O . ALA A 1 268 ? -12.696 2.530 15.645 1.00 94.88 268 ALA A O 1
ATOM 1960 N N . THR A 1 269 ? -13.636 4.373 14.775 1.00 91.00 269 THR A N 1
ATOM 1961 C CA . THR A 1 269 ? -13.299 5.267 15.894 1.00 91.00 269 THR A CA 1
ATOM 1962 C C . THR A 1 269 ? -14.557 5.872 16.491 1.00 91.00 269 THR A C 1
ATOM 1964 O O . THR A 1 269 ? -15.304 6.544 15.781 1.00 91.00 269 THR A O 1
ATOM 1967 N N . ASN A 1 270 ? -14.772 5.699 17.797 1.00 90.94 270 ASN A N 1
ATOM 1968 C CA . ASN A 1 270 ? -15.853 6.399 18.486 1.00 90.94 270 ASN A CA 1
ATOM 1969 C C . ASN A 1 270 ? -15.486 7.879 18.619 1.00 90.94 270 ASN A C 1
ATOM 1971 O O . ASN A 1 270 ? -14.556 8.235 19.342 1.00 90.94 270 ASN A O 1
ATOM 1975 N N . HIS A 1 271 ? -16.203 8.750 17.920 1.00 86.19 271 HIS A N 1
ATOM 1976 C CA . HIS A 1 271 ? -15.945 10.192 17.934 1.00 86.19 271 HIS A CA 1
ATOM 1977 C C . HIS A 1 271 ? -16.903 10.956 18.861 1.00 86.19 271 HIS A C 1
ATOM 1979 O O . HIS A 1 271 ? -16.851 12.185 18.943 1.00 86.19 271 HIS A O 1
ATOM 1985 N N . THR A 1 272 ? -17.762 10.235 19.581 1.00 81.94 272 THR A N 1
ATOM 1986 C CA . THR A 1 272 ? -18.735 10.795 20.520 1.00 81.94 272 THR A CA 1
ATOM 1987 C C . THR A 1 272 ? -18.287 10.613 21.966 1.00 81.94 272 THR A C 1
ATOM 1989 O O . THR A 1 272 ? -17.363 9.867 22.267 1.00 81.94 272 THR A O 1
ATOM 1992 N N . GLY A 1 273 ? -18.945 11.317 22.889 1.00 78.25 273 GLY A N 1
ATOM 1993 C CA . GLY A 1 273 ? -18.680 11.219 24.329 1.00 78.25 273 GLY A CA 1
ATOM 1994 C C . GLY A 1 273 ? -19.358 10.038 25.033 1.00 78.25 273 GLY A C 1
ATOM 1995 O O . GLY A 1 273 ? -19.345 10.003 26.261 1.00 78.25 273 GLY A O 1
ATOM 1996 N N . VAL A 1 274 ? -20.007 9.134 24.293 1.00 82.88 274 VAL A N 1
ATOM 1997 C CA . VAL A 1 274 ? -20.824 8.041 24.838 1.00 82.88 274 VAL A CA 1
ATOM 1998 C C . VAL A 1 274 ? -20.164 6.715 24.492 1.00 82.88 274 VAL A C 1
ATOM 2000 O O . VAL A 1 274 ? -19.883 6.469 23.322 1.00 82.88 274 VAL A O 1
ATOM 2003 N N . ASP A 1 275 ? -19.920 5.878 25.501 1.00 85.50 275 ASP A N 1
ATOM 2004 C CA . ASP A 1 275 ? -19.396 4.526 25.300 1.00 85.50 275 ASP A CA 1
ATOM 2005 C C . ASP A 1 275 ? -20.376 3.702 24.448 1.00 85.50 275 ASP A C 1
ATOM 2007 O O . ASP A 1 275 ? -21.591 3.772 24.643 1.00 85.50 275 ASP A O 1
ATOM 2011 N N . CYS A 1 276 ? -19.850 2.914 23.515 1.00 88.19 276 CYS A N 1
ATOM 2012 C CA . CYS A 1 276 ? -20.652 2.027 22.676 1.00 88.19 276 CYS A CA 1
ATOM 2013 C C . CYS A 1 276 ? -19.945 0.689 22.450 1.00 88.19 276 CYS A C 1
ATOM 2015 O O . CYS A 1 276 ? -18.731 0.581 22.648 1.00 88.19 276 CYS A O 1
ATOM 2017 N N . VAL A 1 277 ? -20.709 -0.335 22.065 1.00 90.31 277 VAL A N 1
ATOM 2018 C CA . VAL A 1 277 ? -20.193 -1.689 21.832 1.00 90.31 277 VAL A CA 1
ATOM 2019 C C . VAL A 1 277 ? -20.026 -1.949 20.338 1.00 90.31 277 VAL A C 1
ATOM 2021 O O . VAL A 1 277 ? -20.955 -1.771 19.557 1.00 90.31 277 VAL A O 1
ATOM 2024 N N . LEU A 1 278 ? -18.846 -2.408 19.942 1.00 90.62 278 LEU A N 1
ATOM 2025 C CA . LEU A 1 278 ? -18.584 -2.949 18.617 1.00 90.62 278 LEU A CA 1
ATOM 2026 C C . LEU A 1 278 ? -18.353 -4.453 18.756 1.00 90.62 278 LEU A C 1
ATOM 2028 O O . LEU A 1 278 ? -17.469 -4.861 19.503 1.00 90.62 278 LEU A O 1
ATOM 2032 N N . ASP A 1 279 ? -19.152 -5.272 18.081 1.00 87.81 279 ASP A N 1
ATOM 2033 C CA . ASP A 1 279 ? -19.112 -6.728 18.230 1.00 87.81 279 ASP A CA 1
ATOM 2034 C C . ASP A 1 279 ? -19.122 -7.418 16.863 1.00 87.81 279 ASP A C 1
ATOM 2036 O O . ASP A 1 279 ? -19.841 -7.020 15.946 1.00 87.81 279 ASP A O 1
ATOM 2040 N N . GLY A 1 280 ? -18.316 -8.468 16.736 1.00 90.31 280 GLY A N 1
ATOM 2041 C CA . GLY A 1 280 ? -18.267 -9.309 15.549 1.00 90.31 280 GLY A CA 1
ATOM 2042 C C . GLY A 1 280 ? -17.388 -8.799 14.403 1.00 90.31 280 GLY A C 1
ATOM 2043 O O . GLY A 1 280 ? -16.324 -8.207 14.601 1.00 90.31 280 GLY A O 1
ATOM 2044 N N . TYR A 1 281 ? -17.820 -9.125 13.185 1.00 94.81 281 TYR A N 1
ATOM 2045 C CA . TYR A 1 281 ? -17.148 -8.788 11.931 1.00 94.81 281 TYR A CA 1
ATOM 2046 C C . TYR A 1 281 ? -17.806 -7.556 11.299 1.00 94.81 281 TYR A C 1
ATOM 2048 O O . TYR A 1 281 ? -19.029 -7.412 11.405 1.00 94.81 281 TYR A O 1
ATOM 2056 N N . PRO A 1 282 ? -17.035 -6.697 10.608 1.00 95.94 282 PRO A N 1
ATOM 2057 C CA . PRO A 1 282 ? -17.619 -5.638 9.798 1.00 95.94 282 PRO A CA 1
ATOM 2058 C C . PRO A 1 282 ? -18.515 -6.221 8.708 1.00 95.94 282 PRO A C 1
ATOM 2060 O O . PRO A 1 282 ? -18.227 -7.279 8.145 1.00 95.94 282 PRO A O 1
ATOM 2063 N N . ASP A 1 283 ? -19.567 -5.486 8.372 1.00 95.25 283 ASP A N 1
ATOM 2064 C CA . ASP A 1 283 ? -20.407 -5.806 7.229 1.00 95.25 283 ASP A CA 1
ATOM 2065 C C . ASP A 1 283 ? -19.902 -5.071 5.986 1.00 95.25 283 ASP A C 1
ATOM 2067 O O . ASP A 1 283 ? -19.607 -3.874 6.025 1.00 95.25 283 ASP A O 1
ATOM 2071 N N . LEU A 1 284 ? -19.756 -5.815 4.891 1.00 96.56 284 LEU A N 1
ATOM 2072 C CA . LEU A 1 284 ? -19.027 -5.377 3.709 1.00 96.56 284 LEU A CA 1
ATOM 2073 C C . LEU A 1 284 ? -19.822 -5.665 2.439 1.00 96.56 284 LEU A C 1
ATOM 2075 O O . LEU A 1 284 ? -20.377 -6.748 2.258 1.00 96.56 284 LEU A O 1
ATOM 2079 N N . ALA A 1 285 ? -19.792 -4.711 1.519 1.00 96.50 285 ALA A N 1
ATOM 2080 C CA . ALA A 1 285 ? -20.146 -4.908 0.123 1.00 96.50 285 ALA A CA 1
ATOM 2081 C C . ALA A 1 285 ? -19.144 -4.163 -0.765 1.00 96.50 285 ALA A C 1
ATOM 2083 O O . ALA A 1 285 ? -18.422 -3.277 -0.310 1.00 96.50 285 ALA A O 1
ATOM 2084 N N . PHE A 1 286 ? -19.072 -4.526 -2.039 1.00 96.06 286 PHE A N 1
ATOM 2085 C CA . PHE A 1 286 ? -18.076 -3.982 -2.956 1.00 96.06 286 PHE A CA 1
ATOM 2086 C C . PHE A 1 286 ? -18.758 -3.461 -4.206 1.00 96.06 286 PHE A C 1
ATOM 2088 O O . PHE A 1 286 ? -19.721 -4.066 -4.676 1.00 96.06 286 PHE A O 1
ATOM 2095 N N . ALA A 1 287 ? -18.248 -2.354 -4.738 1.00 94.19 287 ALA A N 1
ATOM 2096 C CA . ALA A 1 287 ? -18.791 -1.741 -5.935 1.00 94.19 287 ALA A CA 1
ATOM 2097 C C . ALA A 1 287 ? -17.716 -1.394 -6.963 1.00 94.19 287 ALA A C 1
ATOM 2099 O O . ALA A 1 287 ? -16.568 -1.099 -6.609 1.00 94.19 287 ALA A O 1
ATOM 2100 N N . ASP A 1 288 ? -18.103 -1.410 -8.235 1.00 91.25 288 ASP A N 1
ATOM 2101 C CA . ASP A 1 288 ? -17.293 -0.902 -9.340 1.00 91.25 288 ASP A CA 1
ATOM 2102 C C . ASP A 1 288 ? -17.231 0.641 -9.339 1.00 91.25 288 ASP A C 1
ATOM 2104 O O . ASP A 1 288 ? -17.768 1.319 -8.461 1.00 91.25 288 ASP A O 1
ATOM 2108 N N . ALA A 1 289 ? -16.571 1.232 -10.338 1.00 89.50 289 ALA A N 1
ATOM 2109 C CA . ALA A 1 289 ? -16.458 2.688 -10.465 1.00 89.50 289 ALA A CA 1
ATOM 2110 C C . ALA A 1 289 ? -17.798 3.413 -10.721 1.00 89.50 289 ALA A C 1
ATOM 2112 O O . ALA A 1 289 ? -17.852 4.636 -10.591 1.00 89.50 289 ALA A O 1
ATOM 2113 N N . ASN A 1 290 ? -18.855 2.680 -11.083 1.00 87.25 290 ASN A N 1
ATOM 2114 C CA . ASN A 1 290 ? -20.207 3.190 -11.307 1.00 87.25 290 ASN A CA 1
ATOM 2115 C C . ASN A 1 290 ? -21.136 2.940 -10.104 1.00 87.25 290 ASN A C 1
ATOM 2117 O O . ASN A 1 290 ? -22.333 3.207 -10.209 1.00 87.25 290 ASN A O 1
ATOM 2121 N N . ASP A 1 291 ? -20.588 2.456 -8.984 1.00 87.94 291 ASP A N 1
ATOM 2122 C CA . ASP A 1 291 ? -21.307 2.075 -7.765 1.00 87.94 291 ASP A CA 1
ATOM 2123 C C . ASP A 1 291 ? -22.279 0.893 -7.944 1.00 87.94 291 ASP A C 1
ATOM 2125 O O . ASP A 1 291 ? -23.313 0.783 -7.278 1.00 87.94 291 ASP A O 1
ATOM 2129 N N . PHE A 1 292 ? -21.944 -0.033 -8.846 1.00 91.31 292 PHE A N 1
ATOM 2130 C CA . PHE A 1 292 ? -22.656 -1.301 -8.964 1.00 91.31 292 PHE A CA 1
ATOM 2131 C C . PHE A 1 292 ? -22.045 -2.399 -8.138 1.00 91.31 292 PHE A C 1
ATOM 2133 O O . PHE A 1 292 ? -20.832 -2.583 -8.130 1.00 91.31 292 PHE A O 1
ATOM 2140 N N . LEU A 1 293 ? -22.925 -3.185 -7.523 1.00 92.81 293 LEU A N 1
ATOM 2141 C CA . LEU A 1 293 ? -22.559 -4.303 -6.680 1.00 92.81 293 LEU A CA 1
ATOM 2142 C C . LEU A 1 293 ? -21.737 -5.335 -7.458 1.00 92.81 293 LEU A C 1
ATOM 2144 O O . LEU A 1 293 ? -22.214 -5.945 -8.417 1.00 92.81 293 LEU A O 1
ATOM 2148 N N . LEU A 1 294 ? -20.529 -5.578 -6.962 1.00 93.31 294 LEU A N 1
ATOM 2149 C CA . LEU A 1 294 ? -19.680 -6.693 -7.348 1.00 93.31 294 LEU A CA 1
ATOM 2150 C C . LEU A 1 294 ? -19.825 -7.803 -6.306 1.00 93.31 294 LEU A C 1
ATOM 2152 O O . LEU A 1 294 ? -19.779 -7.564 -5.099 1.00 93.31 294 LEU A O 1
ATOM 2156 N N 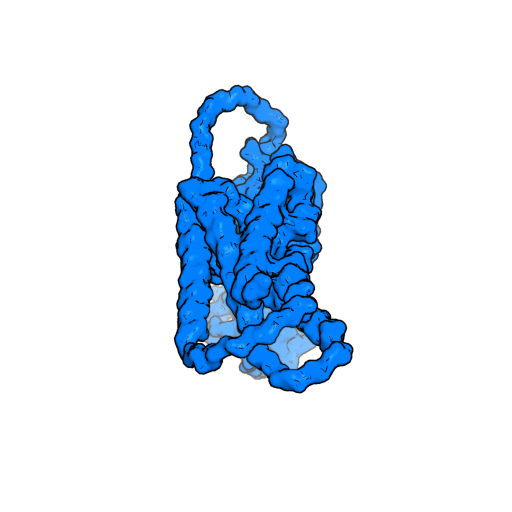. THR A 1 295 ? -20.011 -9.033 -6.779 1.00 92.69 295 THR A N 1
ATOM 2157 C CA . THR A 1 295 ? -20.101 -10.207 -5.901 1.00 92.69 295 THR A CA 1
ATOM 2158 C C . THR A 1 295 ? -18.701 -10.713 -5.596 1.00 92.69 295 THR A C 1
ATOM 2160 O O . THR A 1 295 ? -17.943 -10.987 -6.518 1.00 92.69 295 THR A O 1
ATOM 2163 N N . LEU A 1 296 ? -18.346 -10.817 -4.317 1.00 93.81 296 LEU A N 1
ATOM 2164 C CA . LEU A 1 296 ? -17.085 -11.393 -3.846 1.00 93.81 296 LEU A CA 1
ATOM 2165 C C . LEU A 1 296 ? -17.374 -12.488 -2.815 1.00 93.81 296 LEU A C 1
ATOM 2167 O O . LEU A 1 296 ? -18.427 -12.486 -2.171 1.00 93.81 296 LEU A O 1
ATOM 2171 N N . HIS A 1 297 ? -16.425 -13.402 -2.626 1.00 92.94 297 HIS A N 1
ATOM 2172 C CA . HIS A 1 297 ? -16.516 -14.461 -1.626 1.00 92.94 297 HIS A CA 1
ATOM 2173 C C . HIS A 1 297 ? -15.872 -14.003 -0.316 1.00 92.94 297 HIS A C 1
ATOM 2175 O O . HIS A 1 297 ? -14.666 -14.129 -0.104 1.00 92.94 297 HIS A O 1
ATOM 2181 N N . LEU A 1 298 ? -16.690 -13.446 0.576 1.00 93.94 298 LEU A N 1
ATOM 2182 C CA . LEU A 1 298 ? -16.252 -13.056 1.914 1.00 93.94 298 LEU A CA 1
ATOM 2183 C C . LEU A 1 298 ? -16.107 -14.284 2.817 1.00 93.94 298 LEU A C 1
ATOM 2185 O O . LEU A 1 298 ? -17.045 -15.064 2.990 1.00 93.94 298 LEU A O 1
ATOM 2189 N N . VAL A 1 299 ? -14.933 -14.424 3.429 1.00 92.19 299 VAL A N 1
ATOM 2190 C CA . VAL A 1 299 ? -14.614 -15.489 4.380 1.00 92.19 299 VAL A CA 1
ATOM 2191 C C . VAL A 1 299 ? -14.223 -14.852 5.707 1.00 92.19 299 VAL A C 1
ATOM 2193 O O . VAL A 1 299 ? -13.233 -14.134 5.796 1.00 92.19 299 VAL A O 1
ATOM 2196 N N . HIS A 1 300 ? -14.989 -15.117 6.762 1.00 92.38 300 HIS A N 1
ATOM 2197 C CA . HIS A 1 300 ? -14.603 -14.705 8.111 1.00 92.38 300 HIS A CA 1
ATOM 2198 C C . HIS A 1 300 ? -13.378 -15.506 8.562 1.00 92.38 300 HIS A C 1
ATOM 2200 O O . HIS A 1 300 ? -13.393 -16.740 8.515 1.00 92.38 300 HIS A O 1
ATOM 2206 N N . GLY A 1 301 ? -12.323 -14.817 8.986 1.00 83.69 301 GLY A N 1
ATOM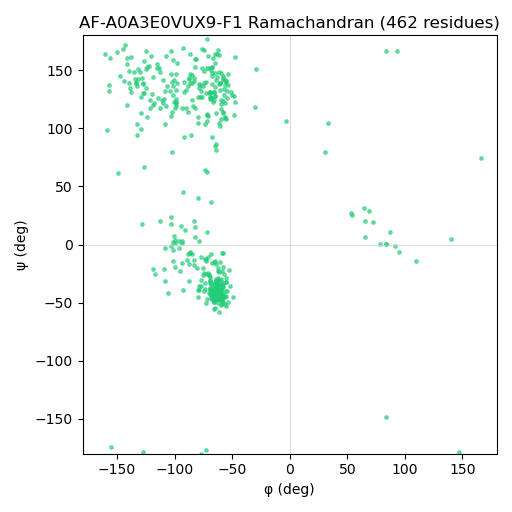 2207 C CA . GLY A 1 301 ? -11.089 -15.457 9.421 1.00 83.69 301 GLY A CA 1
ATOM 2208 C C . GLY A 1 301 ? -9.828 -14.660 9.112 1.00 83.69 301 GLY A C 1
ATOM 2209 O O . GLY A 1 301 ? -9.847 -13.555 8.570 1.00 83.69 301 GLY A O 1
ATOM 2210 N N . GLY A 1 302 ? -8.698 -15.259 9.486 1.00 78.62 302 GLY A N 1
ATOM 2211 C CA . GLY A 1 302 ? -7.375 -14.724 9.199 1.00 78.62 302 GLY A CA 1
ATOM 2212 C C . GLY A 1 302 ? -6.974 -14.911 7.735 1.00 78.62 302 GLY A C 1
ATOM 2213 O O . GLY A 1 302 ? -7.572 -15.682 6.986 1.00 78.62 302 GLY A O 1
ATOM 2214 N N . SER A 1 303 ? -5.905 -14.227 7.345 1.00 82.06 303 SER A N 1
ATOM 2215 C CA . SER A 1 303 ? -5.261 -14.326 6.036 1.00 82.06 303 SER A CA 1
ATOM 2216 C C . SER A 1 303 ? -3.765 -14.586 6.209 1.00 82.06 303 SER A C 1
ATOM 2218 O O . SER A 1 303 ? -3.248 -14.609 7.323 1.00 82.06 303 SER A O 1
ATOM 2220 N N . PHE A 1 304 ? -3.021 -14.682 5.105 1.00 73.12 304 PHE A N 1
ATOM 2221 C CA . PHE A 1 304 ? -1.554 -14.700 5.159 1.00 73.12 304 PHE A CA 1
ATOM 2222 C C . PHE A 1 304 ? -0.957 -13.485 5.899 1.00 73.12 304 PHE A C 1
ATOM 2224 O O . PHE A 1 304 ? 0.132 -13.564 6.462 1.00 73.12 304 PHE A O 1
ATOM 2231 N N . THR A 1 305 ? -1.656 -12.348 5.879 1.00 70.94 305 THR A N 1
ATOM 2232 C CA . THR A 1 305 ? -1.163 -11.068 6.413 1.00 70.94 305 THR A CA 1
ATOM 2233 C C . THR A 1 305 ? -1.729 -10.714 7.788 1.00 70.94 305 THR A C 1
ATOM 2235 O O . THR A 1 305 ? -1.349 -9.689 8.358 1.00 70.94 305 THR A O 1
ATOM 2238 N N . SER A 1 306 ? -2.652 -11.519 8.320 1.00 77.38 306 SER A N 1
ATOM 2239 C CA . SER A 1 306 ? -3.403 -11.174 9.526 1.00 77.38 306 SER A CA 1
ATOM 2240 C C . SER A 1 306 ? -3.961 -12.399 10.238 1.00 77.38 306 SER A C 1
ATOM 2242 O O . SER A 1 306 ? -4.655 -13.204 9.625 1.00 77.38 306 SER A O 1
ATOM 2244 N N . ASP A 1 307 ? -3.767 -12.470 11.549 1.00 80.25 307 ASP A N 1
ATOM 2245 C CA . ASP A 1 307 ? -4.498 -13.407 12.399 1.00 80.25 307 ASP A CA 1
ATOM 2246 C C . ASP A 1 307 ? -5.865 -12.820 12.768 1.00 80.25 307 ASP A C 1
ATOM 2248 O O . ASP A 1 307 ? -5.983 -11.616 13.019 1.00 80.25 307 ASP A O 1
ATOM 2252 N N . ASP A 1 308 ? -6.896 -13.664 12.791 1.00 83.38 308 ASP A N 1
ATOM 2253 C CA . ASP A 1 308 ? -8.226 -13.282 13.261 1.00 83.38 308 ASP A CA 1
ATOM 2254 C C . ASP A 1 308 ? -8.367 -13.636 14.746 1.00 83.38 308 ASP A C 1
ATOM 2256 O O . ASP A 1 308 ? -8.287 -14.820 15.087 1.00 83.38 308 ASP A O 1
ATOM 2260 N N . PRO A 1 309 ? -8.569 -12.649 15.638 1.00 78.31 309 PRO A N 1
ATOM 2261 C CA . PRO A 1 309 ? -8.836 -12.930 17.046 1.00 78.31 309 PRO A CA 1
ATOM 2262 C C . PRO A 1 309 ? -10.197 -13.608 17.261 1.00 78.31 309 PRO A C 1
ATOM 2264 O O . PRO A 1 309 ? -10.428 -14.178 18.327 1.00 78.31 309 PRO A O 1
ATOM 2267 N N . GLY A 1 310 ? -11.076 -13.569 16.256 1.00 84.44 310 GLY A N 1
ATOM 2268 C CA . GLY A 1 310 ? -12.455 -14.013 16.354 1.00 84.44 310 GLY A CA 1
ATOM 2269 C C . GLY A 1 310 ? -13.373 -12.933 16.939 1.00 84.44 310 GLY A C 1
ATOM 2270 O O . GLY A 1 310 ? -12.905 -11.926 17.476 1.00 84.44 310 GLY A O 1
ATOM 2271 N N . PRO A 1 311 ? -14.697 -13.120 16.814 1.00 87.12 311 PRO A N 1
ATOM 2272 C CA . PRO A 1 311 ? -15.681 -12.134 17.239 1.00 87.12 311 PRO A CA 1
ATOM 2273 C C . PRO A 1 311 ? -15.709 -12.025 18.767 1.00 87.12 311 PRO A C 1
ATOM 2275 O O . PRO A 1 311 ? -15.912 -13.021 19.464 1.00 87.12 311 PRO A O 1
ATOM 2278 N N . ALA A 1 312 ? -15.525 -10.810 19.278 1.00 84.19 312 ALA A N 1
ATOM 2279 C CA . ALA A 1 312 ? -15.684 -10.490 20.689 1.00 84.19 312 ALA A CA 1
ATOM 2280 C C . ALA A 1 312 ? -16.207 -9.053 20.854 1.00 84.19 312 ALA A C 1
ATOM 2282 O O . ALA A 1 312 ? -15.801 -8.172 20.088 1.00 84.19 312 ALA A O 1
ATOM 2283 N N . PRO A 1 313 ? -17.048 -8.788 21.870 1.00 83.62 313 PRO A N 1
ATOM 2284 C CA . PRO A 1 313 ? -17.555 -7.450 22.125 1.00 83.62 313 PRO A CA 1
ATOM 2285 C C . PRO A 1 313 ? -16.441 -6.524 22.627 1.00 83.62 313 PRO A C 1
ATOM 2287 O O . PRO A 1 313 ? -15.716 -6.837 23.574 1.00 83.62 313 PRO A O 1
ATOM 2290 N N . ILE A 1 314 ? -16.347 -5.348 22.012 1.00 86.94 314 ILE A N 1
ATOM 2291 C CA . ILE A 1 314 ? -15.371 -4.297 22.300 1.00 86.94 314 ILE A CA 1
ATOM 2292 C C . ILE A 1 314 ? -16.116 -3.041 22.740 1.00 86.94 314 ILE A C 1
ATOM 2294 O O . ILE A 1 314 ? -16.891 -2.472 21.976 1.00 86.94 314 ILE A O 1
ATOM 2298 N N . ILE A 1 315 ? -15.848 -2.564 23.956 1.00 85.25 315 ILE A N 1
ATOM 2299 C CA . ILE A 1 315 ? -16.353 -1.263 24.406 1.00 85.25 315 ILE A CA 1
ATOM 2300 C C . ILE A 1 315 ? -15.398 -0.173 23.916 1.00 85.25 315 ILE A C 1
ATOM 2302 O O . ILE A 1 315 ? -14.220 -0.157 24.286 1.00 85.25 315 ILE A O 1
ATOM 2306 N N . LEU A 1 316 ? -15.915 0.749 23.105 1.00 84.25 316 LEU A N 1
ATOM 2307 C CA . LEU A 1 316 ? -15.196 1.923 22.620 1.00 84.25 316 LEU A CA 1
ATOM 2308 C C . LEU A 1 316 ? -15.635 3.165 23.393 1.00 84.25 316 LEU A C 1
ATOM 2310 O O . LEU A 1 316 ? -16.746 3.661 23.198 1.00 84.25 316 LEU A O 1
ATOM 2314 N N . SER A 1 317 ? -14.746 3.706 24.227 1.00 85.06 317 SER A N 1
ATOM 2315 C CA . SER A 1 317 ? -14.906 5.054 24.778 1.00 85.06 317 SER A CA 1
ATOM 2316 C C . SER A 1 317 ? -14.570 6.134 23.752 1.00 85.06 317 SER A C 1
ATOM 2318 O O . SER A 1 317 ? -13.975 5.871 22.707 1.00 85.06 317 SER A O 1
ATOM 2320 N N . ALA A 1 318 ? -14.914 7.378 24.086 1.00 83.44 318 ALA A N 1
ATOM 2321 C CA . ALA A 1 318 ? -14.603 8.555 23.283 1.00 83.44 318 ALA A CA 1
ATOM 2322 C C . ALA A 1 318 ? -13.133 8.589 22.828 1.00 83.44 318 ALA A C 1
ATOM 2324 O O . ALA A 1 318 ? -12.207 8.577 23.643 1.00 83.44 318 ALA A O 1
ATOM 2325 N N . GLY A 1 319 ? -12.926 8.652 21.515 1.00 79.50 319 GLY A N 1
ATOM 2326 C CA . GLY A 1 319 ? -11.620 8.687 20.862 1.00 79.50 319 GLY A CA 1
ATOM 2327 C C . GLY A 1 319 ? -10.905 7.337 20.755 1.00 79.50 319 GLY A C 1
ATOM 2328 O O . GLY A 1 319 ? -9.794 7.302 20.231 1.00 79.50 319 GLY A O 1
ATOM 2329 N N . GLN A 1 320 ? -11.491 6.238 21.243 1.00 83.25 320 GLN A N 1
ATOM 2330 C CA . GLN A 1 320 ? -10.931 4.900 21.054 1.00 83.25 320 GLN A CA 1
ATOM 2331 C C . GLN A 1 320 ? -11.299 4.330 19.688 1.00 83.25 320 GLN A C 1
ATOM 2333 O O . GLN A 1 320 ? -12.349 4.649 19.123 1.00 83.25 320 GLN A O 1
ATOM 2338 N N . SER A 1 321 ? -10.439 3.437 19.198 1.00 87.25 321 SER A N 1
ATOM 2339 C CA . SER A 1 321 ? -10.618 2.793 17.906 1.00 87.25 321 SER A CA 1
ATOM 2340 C C . SER A 1 321 ? -10.474 1.278 17.982 1.00 87.25 321 SER A C 1
ATOM 2342 O O . SER A 1 321 ? -9.670 0.748 18.753 1.00 87.25 321 SER A O 1
ATOM 2344 N N . ALA A 1 322 ? -11.208 0.596 17.111 1.00 92.44 322 ALA A N 1
ATOM 2345 C CA . ALA A 1 322 ? -11.026 -0.804 16.773 1.00 92.44 322 ALA A CA 1
ATOM 2346 C C . ALA A 1 322 ? -10.608 -0.937 15.305 1.00 92.44 322 ALA A C 1
ATOM 2348 O O . ALA A 1 322 ? -10.872 -0.067 14.476 1.00 92.44 322 ALA A O 1
ATOM 2349 N N . THR A 1 323 ? -9.939 -2.036 14.988 1.00 93.69 323 THR A N 1
ATOM 2350 C CA . THR A 1 323 ? -9.416 -2.336 13.659 1.00 93.69 323 THR A CA 1
ATOM 2351 C C . THR A 1 323 ? -9.865 -3.707 13.198 1.00 93.69 323 THR A C 1
ATOM 2353 O O . THR A 1 323 ? -9.827 -4.654 13.970 1.00 93.69 323 THR A O 1
ATOM 2356 N N . ALA A 1 324 ? -10.247 -3.822 11.937 1.00 95.50 324 ALA A N 1
ATOM 2357 C CA . ALA A 1 324 ? -10.409 -5.101 11.259 1.00 95.50 324 ALA A CA 1
ATOM 2358 C C . ALA A 1 324 ? -9.460 -5.126 10.060 1.00 95.50 324 ALA A C 1
ATOM 2360 O O . ALA A 1 324 ? -8.946 -4.085 9.634 1.00 95.50 324 ALA A O 1
ATOM 2361 N N . ARG A 1 325 ? -9.171 -6.307 9.522 1.00 93.81 325 ARG A N 1
ATOM 2362 C CA . ARG A 1 325 ? -8.325 -6.447 8.337 1.00 93.81 325 ARG A CA 1
ATOM 2363 C C . ARG A 1 325 ? -9.016 -7.270 7.274 1.00 93.81 325 ARG A C 1
ATOM 2365 O O . ARG A 1 325 ? -9.617 -8.298 7.563 1.00 93.81 325 ARG A O 1
ATOM 2372 N N . LEU A 1 326 ? -8.857 -6.805 6.046 1.00 96.00 326 LEU A N 1
ATOM 2373 C CA . LEU A 1 326 ? -9.151 -7.530 4.826 1.00 96.00 326 LEU A CA 1
ATOM 2374 C C . LEU A 1 326 ? -7.852 -8.115 4.288 1.00 96.00 326 LEU A C 1
ATOM 2376 O O . LEU A 1 326 ? -6.827 -7.431 4.299 1.00 96.00 326 LEU A O 1
ATOM 2380 N N . GLY A 1 327 ? -7.899 -9.349 3.799 1.00 92.62 327 GLY A N 1
ATOM 2381 C CA . GLY A 1 327 ? -6.772 -10.009 3.155 1.00 92.62 327 GLY A CA 1
ATOM 2382 C C . GLY A 1 327 ? -7.213 -10.798 1.930 1.00 92.62 327 GLY A C 1
ATOM 2383 O O . GLY A 1 327 ? -8.211 -11.509 1.979 1.00 92.62 327 GLY A O 1
ATOM 2384 N N . TRP A 1 328 ? -6.474 -10.673 0.831 1.00 94.25 328 TRP A N 1
ATOM 2385 C CA . TRP A 1 328 ? -6.742 -11.401 -0.412 1.00 94.25 328 TRP A CA 1
ATOM 2386 C C . TRP A 1 328 ? -5.448 -11.666 -1.181 1.00 94.25 328 TRP A C 1
ATOM 2388 O O . TRP A 1 328 ? -4.401 -11.076 -0.900 1.00 94.25 328 TRP A O 1
ATOM 2398 N N . ASP A 1 329 ? -5.510 -12.553 -2.166 1.00 88.75 329 ASP A N 1
ATOM 2399 C CA . ASP A 1 329 ? -4.394 -12.806 -3.076 1.00 88.75 329 ASP A CA 1
ATOM 2400 C C . ASP A 1 329 ? -4.376 -11.783 -4.211 1.00 88.75 329 ASP A C 1
ATOM 2402 O O . ASP A 1 329 ? -5.419 -11.382 -4.719 1.00 88.75 329 ASP A O 1
ATOM 2406 N N . ALA A 1 330 ? -3.183 -11.365 -4.632 1.00 86.12 330 ALA A N 1
ATOM 2407 C CA . ALA A 1 330 ? -3.005 -10.428 -5.734 1.00 86.12 330 ALA A CA 1
ATOM 2408 C C . ALA A 1 330 ? -3.674 -10.945 -7.013 1.00 86.12 330 ALA A C 1
ATOM 2410 O O . ALA A 1 330 ? -3.305 -12.001 -7.531 1.00 86.12 330 ALA A O 1
ATOM 2411 N N . GLN A 1 331 ? -4.600 -10.161 -7.555 1.00 83.19 331 GLN A N 1
ATOM 2412 C CA . GLN A 1 331 ? -5.366 -10.542 -8.736 1.00 83.19 331 GLN A CA 1
ATOM 2413 C C . GLN A 1 331 ? -4.780 -9.922 -10.014 1.00 83.19 331 GLN A C 1
ATOM 2415 O O . GLN A 1 331 ? -4.085 -8.896 -9.972 1.00 83.19 331 GLN A O 1
ATOM 2420 N N . PRO A 1 332 ? -5.036 -10.528 -11.186 1.00 79.94 332 PRO A N 1
ATOM 2421 C CA . PRO A 1 332 ? -4.779 -9.873 -12.461 1.00 79.94 332 PRO A CA 1
ATOM 2422 C C . PRO A 1 332 ? -5.623 -8.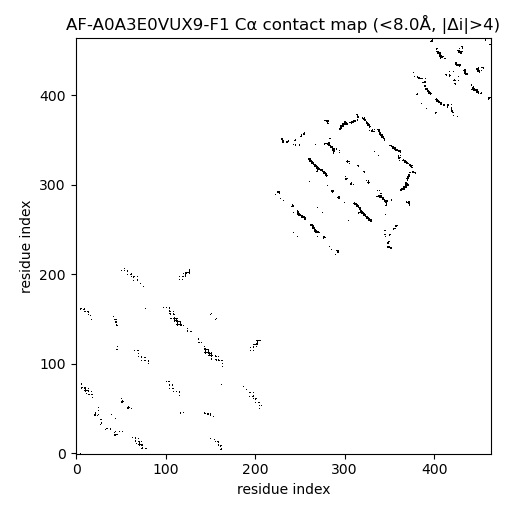597 -12.587 1.00 79.94 332 PRO A C 1
ATOM 2424 O O . PRO A 1 332 ? -6.742 -8.524 -12.092 1.00 79.94 332 PRO A O 1
ATOM 2427 N N . ARG A 1 333 ? -5.098 -7.583 -13.288 1.00 74.50 333 ARG A N 1
ATOM 2428 C CA . ARG A 1 333 ? -5.887 -6.380 -13.586 1.00 74.50 333 ARG A CA 1
ATOM 2429 C C . ARG A 1 333 ? -7.034 -6.723 -14.532 1.00 74.50 333 ARG A C 1
ATOM 2431 O O . ARG A 1 333 ? -6.769 -7.148 -15.655 1.00 74.50 333 ARG A O 1
ATOM 2438 N N . ASP A 1 334 ? -8.252 -6.427 -14.099 1.00 77.31 334 ASP A N 1
ATOM 2439 C CA . ASP A 1 334 ? -9.463 -6.468 -14.915 1.00 77.31 334 ASP A CA 1
ATOM 2440 C C . ASP A 1 334 ? -10.273 -5.176 -14.702 1.00 77.31 334 ASP A C 1
ATOM 2442 O O . ASP A 1 334 ? -11.023 -5.078 -13.729 1.00 77.31 334 ASP A O 1
ATOM 2446 N N . PRO A 1 335 ? -10.093 -4.149 -15.552 1.00 70.31 335 PRO A N 1
ATOM 2447 C CA . PRO A 1 335 ? -10.687 -2.833 -15.333 1.00 70.31 335 PRO A CA 1
ATOM 2448 C C . PRO A 1 335 ? -12.222 -2.841 -15.332 1.00 70.31 335 PRO A C 1
ATOM 2450 O O . PRO A 1 335 ? -12.803 -1.951 -14.718 1.00 70.31 335 PRO A O 1
ATOM 2453 N N . ASP A 1 336 ? -12.862 -3.831 -15.961 1.00 73.88 336 ASP A N 1
ATOM 2454 C CA . ASP A 1 336 ? -14.323 -3.904 -16.073 1.00 73.88 336 ASP A CA 1
ATOM 2455 C C . ASP A 1 336 ? -14.979 -4.519 -14.821 1.00 73.88 336 ASP A C 1
ATOM 2457 O O . ASP A 1 336 ? -16.168 -4.320 -14.587 1.00 73.88 336 ASP A O 1
ATOM 2461 N N . HIS A 1 337 ? -14.203 -5.219 -13.985 1.00 82.69 337 HIS A N 1
ATOM 2462 C CA . HIS A 1 337 ? -14.686 -5.894 -12.770 1.00 82.69 337 HIS A CA 1
ATOM 2463 C C . HIS A 1 337 ? -13.865 -5.535 -11.524 1.00 82.69 337 HIS A C 1
ATOM 2465 O O . HIS A 1 337 ? -13.898 -6.258 -10.528 1.00 82.69 337 HIS A O 1
ATOM 2471 N N . THR A 1 338 ? -13.094 -4.446 -11.581 1.00 89.69 338 THR A N 1
ATOM 2472 C CA . THR A 1 338 ? -12.284 -3.971 -10.453 1.00 89.69 338 THR A CA 1
ATOM 2473 C C . THR A 1 338 ? -13.155 -3.229 -9.446 1.00 89.69 338 THR A C 1
ATOM 2475 O O . THR A 1 338 ? -13.925 -2.335 -9.800 1.00 89.69 338 THR A O 1
ATOM 2478 N N . VAL A 1 339 ? -12.964 -3.544 -8.168 1.00 92.25 339 VAL A N 1
ATOM 2479 C CA . VAL A 1 339 ? -13.578 -2.821 -7.058 1.00 92.25 339 VAL A CA 1
ATOM 2480 C C . VAL A 1 339 ? -12.986 -1.413 -6.954 1.00 92.25 339 VAL A C 1
ATOM 2482 O O . VAL A 1 339 ? -11.773 -1.241 -6.813 1.00 92.25 339 VAL A O 1
ATOM 2485 N N . ALA A 1 340 ? -13.856 -0.406 -6.964 1.00 91.62 340 ALA A N 1
ATOM 2486 C CA . ALA A 1 340 ? -13.508 0.997 -6.739 1.00 91.62 340 ALA A CA 1
ATOM 2487 C C . ALA A 1 340 ? -13.996 1.512 -5.376 1.00 91.62 340 ALA A C 1
ATOM 2489 O O . ALA A 1 340 ? -13.339 2.361 -4.766 1.00 91.62 340 ALA A O 1
ATOM 2490 N N . TYR A 1 341 ? -15.116 0.980 -4.880 1.00 94.94 341 TYR A N 1
ATOM 2491 C CA . TYR A 1 341 ? -15.697 1.364 -3.597 1.00 94.94 341 TYR A CA 1
ATOM 2492 C C . TYR A 1 341 ? -15.885 0.151 -2.690 1.00 94.94 341 TYR A C 1
ATOM 2494 O O . TYR A 1 341 ? -16.398 -0.889 -3.103 1.00 94.94 341 TYR A O 1
ATOM 2502 N N . LEU A 1 342 ? -15.484 0.313 -1.432 1.00 96.88 342 LEU A N 1
ATOM 2503 C CA . LEU A 1 342 ? -15.841 -0.571 -0.335 1.00 96.88 342 LEU A CA 1
ATOM 2504 C C . LEU A 1 342 ? -17.006 0.057 0.426 1.00 96.88 342 LEU A C 1
ATOM 2506 O O . LEU A 1 342 ? -16.861 1.132 0.998 1.00 96.88 342 LEU A O 1
ATOM 2510 N N . HIS A 1 343 ? -18.135 -0.630 0.471 1.00 97.25 343 HIS A N 1
ATOM 2511 C CA . HIS A 1 343 ? -19.264 -0.278 1.320 1.00 97.25 343 HIS A CA 1
ATOM 2512 C C . HIS A 1 343 ? -19.084 -0.954 2.676 1.00 97.25 343 HIS A C 1
ATOM 2514 O O . HIS A 1 343 ? -19.082 -2.181 2.751 1.00 97.25 343 HIS A O 1
ATOM 2520 N N . LEU A 1 344 ? -18.887 -0.157 3.724 1.00 96.56 344 LEU A N 1
ATOM 2521 C CA . LEU A 1 344 ? -18.515 -0.610 5.063 1.00 96.56 344 LEU A CA 1
ATOM 2522 C C . LEU A 1 344 ? -19.569 -0.201 6.091 1.00 96.56 344 LEU A C 1
ATOM 2524 O O . LEU A 1 344 ? -19.894 0.978 6.200 1.00 96.56 344 LEU A O 1
ATOM 2528 N N . ALA A 1 345 ? -20.015 -1.161 6.892 1.00 95.75 345 ALA A N 1
ATOM 2529 C CA . ALA A 1 345 ? -20.796 -0.955 8.105 1.00 95.75 345 ALA A CA 1
ATOM 2530 C C . ALA A 1 345 ? -20.089 -1.615 9.308 1.00 95.75 345 ALA A C 1
ATOM 2532 O O . ALA A 1 345 ? -19.342 -2.588 9.138 1.00 95.75 345 ALA A O 1
ATOM 2533 N N . PRO A 1 346 ? -20.303 -1.116 10.540 1.00 94.38 346 PRO A N 1
ATOM 2534 C CA . PRO A 1 346 ? -19.672 -1.672 11.735 1.00 94.38 346 PRO A CA 1
ATOM 2535 C C . PRO A 1 346 ? -20.104 -3.118 12.013 1.00 94.38 346 PRO A C 1
ATOM 2537 O O . PRO A 1 346 ? -19.311 -3.893 12.539 1.00 94.38 346 PRO A O 1
ATOM 2540 N N . TYR A 1 347 ? -21.328 -3.491 11.639 1.00 93.12 347 TYR A N 1
ATOM 2541 C CA . TYR A 1 347 ? -21.903 -4.826 11.804 1.00 93.12 347 TYR A CA 1
ATOM 2542 C C . TYR A 1 347 ? -23.099 -5.011 10.851 1.00 93.12 347 TYR A C 1
ATOM 2544 O O . TYR A 1 347 ? -23.655 -4.020 10.366 1.00 93.12 347 TYR A O 1
ATOM 2552 N N . PRO A 1 348 ? -23.555 -6.254 10.601 1.00 91.69 348 PRO A N 1
ATOM 2553 C CA . PRO A 1 348 ? -24.760 -6.497 9.812 1.00 91.69 348 PRO A CA 1
ATOM 2554 C C . PRO A 1 348 ? -25.991 -5.844 10.453 1.00 91.69 348 PRO A C 1
ATOM 2556 O O . PRO A 1 348 ? -26.314 -6.114 11.610 1.00 91.69 348 PRO A O 1
ATOM 2559 N N . GLY A 1 349 ? -26.686 -4.995 9.697 1.00 89.38 349 GLY A N 1
ATOM 2560 C CA . GLY A 1 349 ? -27.880 -4.269 10.148 1.00 89.38 349 GLY A CA 1
ATOM 2561 C C . GLY A 1 349 ? -27.669 -2.770 10.343 1.00 89.38 349 GLY A C 1
ATOM 2562 O O . GLY A 1 349 ? -28.657 -2.042 10.415 1.00 89.38 349 GLY A O 1
ATOM 2563 N N . ALA A 1 350 ? -26.416 -2.317 10.380 1.00 91.69 350 ALA A N 1
ATOM 2564 C CA . ALA A 1 350 ? -26.060 -0.907 10.263 1.00 91.69 350 ALA A CA 1
ATOM 2565 C C . ALA A 1 350 ? -26.028 -0.449 8.794 1.00 91.69 350 ALA A C 1
ATOM 2567 O O . ALA A 1 350 ? -25.934 -1.276 7.879 1.00 91.69 350 ALA A O 1
ATOM 2568 N N . GLU A 1 351 ? -26.127 0.863 8.568 1.00 92.50 351 GLU A N 1
ATOM 2569 C CA . GLU A 1 351 ? -26.046 1.436 7.228 1.00 92.50 351 GLU A CA 1
ATOM 2570 C C . GLU A 1 351 ? -24.587 1.474 6.755 1.00 92.50 351 GLU A C 1
ATOM 2572 O O . GLU A 1 351 ? -23.673 1.891 7.470 1.00 92.50 351 GLU A O 1
ATOM 2577 N N . ARG A 1 352 ? -24.347 1.008 5.529 1.00 94.31 352 ARG A N 1
ATOM 2578 C CA . ARG A 1 352 ? -23.017 1.015 4.924 1.00 94.31 352 ARG A CA 1
ATOM 2579 C C . ARG A 1 352 ? -22.679 2.395 4.392 1.00 94.31 352 ARG A C 1
ATOM 2581 O O . ARG A 1 352 ? -23.476 3.022 3.698 1.00 94.31 352 ARG A O 1
ATOM 2588 N N . ILE A 1 353 ? -21.437 2.807 4.612 1.00 93.62 353 ILE A N 1
ATOM 2589 C CA . ILE A 1 353 ? -20.858 3.978 3.960 1.00 93.62 353 ILE A CA 1
ATOM 2590 C C . ILE A 1 353 ? -19.927 3.554 2.826 1.00 93.62 353 ILE A C 1
ATOM 2592 O O . ILE A 1 353 ? -19.156 2.603 2.958 1.00 93.62 353 ILE A O 1
ATOM 2596 N N . ALA A 1 354 ? -19.966 4.282 1.713 1.00 95.06 354 ALA A N 1
ATOM 2597 C CA . ALA A 1 354 ? -19.078 4.043 0.583 1.00 95.06 354 ALA A CA 1
ATOM 2598 C C . ALA A 1 354 ? -17.710 4.704 0.816 1.00 95.06 354 ALA A C 1
ATOM 2600 O O . ALA A 1 354 ? -17.592 5.929 0.898 1.00 95.06 354 ALA A O 1
ATOM 2601 N N . LEU A 1 355 ? -16.661 3.890 0.878 1.00 93.94 355 LEU A N 1
ATOM 2602 C CA . LEU A 1 355 ? -15.274 4.310 1.028 1.00 93.94 355 LEU A CA 1
ATOM 2603 C C . LEU A 1 355 ? -14.505 4.019 -0.266 1.00 93.94 355 LEU A C 1
ATOM 2605 O O . LEU A 1 355 ? -14.482 2.873 -0.720 1.00 93.94 355 LEU A O 1
ATOM 2609 N N . PRO A 1 356 ? -13.848 5.018 -0.881 1.00 93.19 356 PRO A N 1
ATOM 2610 C CA . PRO A 1 356 ? -13.049 4.774 -2.071 1.00 93.19 356 PRO A CA 1
ATOM 2611 C C . PRO A 1 356 ? -11.816 3.949 -1.704 1.00 93.19 356 PRO A C 1
ATOM 2613 O O . PRO A 1 356 ? -11.056 4.319 -0.806 1.00 93.19 356 PRO A O 1
ATOM 2616 N N . ILE A 1 357 ? -11.572 2.871 -2.443 1.00 89.38 357 ILE A N 1
ATOM 2617 C CA . ILE A 1 357 ? -10.368 2.057 -2.289 1.00 89.38 357 ILE A CA 1
ATOM 2618 C C . ILE A 1 357 ? -9.598 1.986 -3.604 1.00 89.38 357 ILE A C 1
ATOM 2620 O O . ILE A 1 357 ? -10.140 2.148 -4.694 1.00 89.38 357 ILE A O 1
ATOM 2624 N N . ARG A 1 358 ? -8.286 1.775 -3.505 1.00 84.75 358 ARG A N 1
ATOM 2625 C CA . ARG A 1 358 ? -7.422 1.548 -4.667 1.00 84.75 358 ARG A CA 1
ATOM 2626 C C . ARG A 1 358 ? -6.703 0.233 -4.471 1.00 84.75 358 ARG A C 1
ATOM 2628 O O . ARG A 1 358 ? -5.816 0.146 -3.629 1.00 84.75 358 ARG A O 1
ATOM 2635 N N . GLY A 1 359 ? -7.076 -0.763 -5.255 1.00 83.56 359 GLY A N 1
ATOM 2636 C CA . GLY A 1 359 ? -6.506 -2.096 -5.176 1.00 83.56 359 GLY A CA 1
ATOM 2637 C C . GLY A 1 359 ? -6.646 -2.841 -6.490 1.00 83.56 359 GLY A C 1
ATOM 2638 O O . GLY A 1 359 ? -7.063 -2.284 -7.502 1.00 83.56 359 GLY A O 1
ATOM 2639 N N . ASP A 1 360 ? -6.257 -4.105 -6.456 1.00 87.56 360 ASP A N 1
ATOM 2640 C CA . ASP A 1 360 ? -6.437 -5.069 -7.536 1.00 87.56 360 ASP A CA 1
ATOM 2641 C C . ASP A 1 360 ? -7.592 -6.034 -7.239 1.00 87.56 360 ASP A C 1
ATOM 2643 O O . ASP A 1 360 ? -7.676 -7.080 -7.854 1.00 87.56 360 ASP A O 1
ATOM 2647 N N . LEU A 1 361 ? -8.483 -5.714 -6.301 1.00 91.62 361 LEU A N 1
ATOM 2648 C CA . LEU A 1 361 ? -9.601 -6.585 -5.964 1.00 91.62 361 LEU A CA 1
ATOM 2649 C C . LEU A 1 361 ? -10.623 -6.608 -7.113 1.00 91.62 361 LEU A C 1
ATOM 2651 O O . LEU A 1 361 ? -11.018 -5.550 -7.603 1.00 91.62 361 LEU A O 1
ATOM 2655 N N . ILE A 1 362 ? -11.036 -7.802 -7.537 1.00 92.06 362 ILE A N 1
ATOM 2656 C CA . ILE A 1 362 ? -11.965 -8.014 -8.656 1.00 92.06 362 ILE A CA 1
ATOM 2657 C C . ILE A 1 362 ? -13.173 -8.849 -8.221 1.00 92.06 362 ILE A C 1
ATOM 2659 O O . ILE A 1 362 ? -13.156 -9.460 -7.150 1.00 92.06 362 ILE A O 1
ATOM 2663 N N . GLN A 1 363 ? -14.212 -8.885 -9.054 1.00 91.62 363 GLN A N 1
ATOM 2664 C CA . GLN A 1 363 ? -15.368 -9.762 -8.857 1.00 91.62 363 GLN A CA 1
ATOM 2665 C C . GLN A 1 363 ? -14.955 -11.237 -8.676 1.00 91.62 363 GLN A C 1
ATOM 2667 O O . GLN A 1 363 ? -13.977 -11.703 -9.258 1.00 91.62 363 GLN A O 1
ATOM 2672 N N . ASP A 1 364 ? -15.721 -11.957 -7.857 1.00 90.31 364 ASP A N 1
ATOM 2673 C CA . ASP A 1 364 ? -15.587 -13.377 -7.515 1.00 90.31 364 ASP A CA 1
ATOM 2674 C C . ASP A 1 364 ? -14.305 -13.740 -6.737 1.00 90.31 364 ASP A C 1
ATOM 2676 O O . ASP A 1 364 ? -14.055 -14.915 -6.460 1.00 90.31 364 ASP A O 1
ATOM 2680 N N . ALA A 1 365 ? -13.510 -12.743 -6.329 1.00 90.88 365 ALA A N 1
ATOM 2681 C CA . ALA A 1 365 ? -12.328 -12.946 -5.500 1.00 90.88 365 ALA A CA 1
ATOM 2682 C C . ALA A 1 365 ? -12.686 -13.412 -4.078 1.00 90.88 365 ALA A C 1
ATOM 2684 O O . ALA A 1 365 ? -13.668 -12.958 -3.485 1.00 90.88 365 ALA A O 1
ATOM 2685 N N . ASP A 1 366 ? -11.832 -14.272 -3.518 1.00 93.06 366 ASP A N 1
ATOM 2686 C CA . ASP A 1 366 ? -11.868 -14.644 -2.105 1.00 93.06 366 ASP A CA 1
ATOM 2687 C C . ASP A 1 366 ? -11.244 -13.534 -1.254 1.00 93.06 366 ASP A C 1
ATOM 2689 O O . ASP A 1 366 ? -10.107 -13.108 -1.487 1.00 93.06 366 ASP A O 1
ATOM 2693 N N . VAL A 1 367 ? -11.986 -13.080 -0.247 1.00 95.81 367 VAL A N 1
ATOM 2694 C CA . VAL A 1 367 ? -11.556 -12.025 0.669 1.00 95.81 367 VAL A CA 1
ATOM 2695 C C . VAL A 1 367 ? -11.751 -12.493 2.099 1.00 95.81 367 VAL A C 1
ATOM 2697 O O . VAL A 1 367 ? -12.876 -12.652 2.570 1.00 95.81 367 VAL A O 1
ATOM 2700 N N . ALA A 1 368 ? -10.641 -12.684 2.802 1.00 94.25 368 ALA A N 1
ATOM 2701 C CA . ALA A 1 368 ? -10.652 -12.926 4.232 1.00 94.25 368 ALA A CA 1
ATOM 2702 C C . ALA A 1 368 ? -10.925 -11.616 4.981 1.00 94.25 368 ALA A C 1
ATOM 2704 O O . ALA A 1 368 ? -10.331 -10.585 4.659 1.00 94.25 368 ALA A O 1
ATOM 2705 N N . VAL A 1 369 ? -11.787 -11.663 5.991 1.00 96.69 369 VAL A N 1
ATOM 2706 C CA . VAL A 1 369 ? -12.089 -10.537 6.878 1.00 96.69 369 VAL A CA 1
ATOM 2707 C C . VAL A 1 369 ? -11.967 -10.977 8.332 1.00 96.69 369 VAL A C 1
ATOM 2709 O O . VAL A 1 369 ? -12.580 -11.961 8.744 1.00 96.69 369 VAL A O 1
ATOM 2712 N N . THR A 1 370 ? -11.175 -10.251 9.119 1.00 93.06 370 THR A N 1
ATOM 2713 C CA . THR A 1 370 ? -11.056 -10.499 10.562 1.00 93.06 370 THR A CA 1
ATOM 2714 C C . THR A 1 370 ? -12.196 -9.841 11.327 1.00 93.06 370 THR A C 1
ATOM 2716 O O . THR A 1 370 ? -12.786 -8.860 10.864 1.00 93.06 370 THR A O 1
ATOM 2719 N N . ALA A 1 371 ? -12.454 -10.318 12.541 1.00 93.81 371 ALA A N 1
ATOM 2720 C CA . ALA A 1 371 ? -13.293 -9.597 13.482 1.00 93.81 371 ALA A CA 1
ATOM 2721 C C . ALA A 1 371 ? -12.651 -8.253 13.862 1.00 93.81 371 ALA A C 1
ATOM 2723 O O . ALA A 1 371 ? -11.450 -8.023 13.644 1.00 93.81 371 ALA A O 1
ATOM 2724 N N . TRP A 1 372 ? -13.456 -7.361 14.437 1.00 94.50 372 TRP A N 1
ATOM 2725 C CA . TRP A 1 372 ? -12.941 -6.141 15.041 1.00 94.50 372 TRP A CA 1
ATOM 2726 C C . TRP A 1 372 ? -11.990 -6.465 16.196 1.00 94.50 372 TRP A C 1
ATOM 2728 O O . TRP A 1 372 ? -12.238 -7.342 17.016 1.00 94.50 372 TRP A O 1
ATOM 2738 N N . ALA A 1 373 ? -10.892 -5.722 16.259 1.00 87.56 373 ALA A N 1
ATOM 2739 C CA . ALA A 1 373 ? -9.837 -5.864 17.246 1.00 87.56 373 ALA A CA 1
ATOM 2740 C C . ALA A 1 373 ? -9.331 -4.478 17.643 1.00 87.56 373 ALA A C 1
ATOM 2742 O O . ALA A 1 373 ? -8.830 -3.721 16.810 1.00 87.56 373 ALA A O 1
ATOM 2743 N N . GLY A 1 374 ? -9.432 -4.125 18.915 1.00 73.00 374 GLY A N 1
ATOM 2744 C CA . GLY A 1 374 ? -8.921 -2.862 19.433 1.00 73.00 374 GLY A CA 1
ATOM 2745 C C . GLY A 1 374 ? -8.346 -3.042 20.823 1.00 73.00 374 GLY A C 1
ATOM 2746 O O . GLY A 1 374 ? -8.536 -4.079 21.456 1.00 73.00 374 GLY A O 1
ATOM 2747 N N . THR A 1 375 ? -7.699 -1.999 21.332 1.00 53.31 375 THR A N 1
ATOM 2748 C CA . THR A 1 375 ? -7.506 -1.817 22.776 1.00 53.31 375 THR A CA 1
ATOM 2749 C C . THR A 1 375 ? -8.845 -1.431 23.403 1.00 53.31 375 THR A C 1
ATOM 2751 O O . THR A 1 375 ? -9.040 -0.332 23.925 1.00 53.31 375 THR A O 1
ATOM 2754 N N . ALA A 1 376 ? -9.799 -2.352 23.292 1.00 45.84 376 ALA A N 1
ATOM 2755 C CA . ALA A 1 376 ? -10.982 -2.381 24.118 1.00 45.84 376 ALA A CA 1
ATOM 2756 C C . ALA A 1 376 ? -10.517 -2.407 25.571 1.00 45.84 376 ALA A C 1
ATOM 2758 O O . ALA A 1 376 ? -9.564 -3.116 25.896 1.00 45.84 376 ALA A O 1
ATOM 2759 N N . ARG A 1 377 ? -11.211 -1.690 26.458 1.00 45.56 377 ARG A N 1
ATOM 2760 C CA . ARG A 1 377 ? -11.306 -2.230 27.815 1.00 45.56 377 ARG A CA 1
ATOM 2761 C C . ARG A 1 377 ? -11.983 -3.578 27.633 1.00 45.56 377 ARG A C 1
ATOM 2763 O O . ARG A 1 377 ? -13.096 -3.606 27.097 1.00 45.56 377 ARG A O 1
ATOM 2770 N N . VAL A 1 378 ? -11.299 -4.668 27.968 1.00 48.03 378 VAL A N 1
ATOM 2771 C CA . VAL A 1 378 ? -11.970 -5.961 27.953 1.00 48.03 378 VAL A CA 1
ATOM 2772 C C . VAL A 1 378 ? -13.168 -5.867 28.897 1.00 48.03 378 VAL A C 1
ATOM 2774 O O . VAL A 1 378 ? -13.175 -5.104 29.867 1.00 48.03 378 VAL A O 1
ATOM 2777 N N . ALA A 1 379 ? -14.215 -6.571 28.476 1.00 50.47 379 ALA A N 1
ATOM 2778 C CA . ALA A 1 379 ? -15.505 -6.761 29.103 1.00 50.47 379 ALA A CA 1
ATOM 2779 C C . ALA A 1 379 ? -15.487 -6.703 30.638 1.00 50.47 379 ALA A C 1
ATOM 2781 O O . ALA A 1 379 ? -14.512 -7.082 31.283 1.00 50.47 379 ALA A O 1
ATOM 2782 N N . VAL A 1 380 ? -16.619 -6.272 31.208 1.00 61.59 380 VAL A N 1
ATOM 2783 C CA . VAL A 1 380 ? -16.957 -6.405 32.636 1.00 61.59 380 VAL A CA 1
ATOM 2784 C C . VAL A 1 380 ? -16.301 -7.672 33.199 1.00 61.59 380 VAL A C 1
ATOM 2786 O O . VAL A 1 380 ? -16.594 -8.748 32.671 1.00 61.59 380 VAL A O 1
ATOM 2789 N N . PRO A 1 381 ? -15.397 -7.571 34.193 1.00 71.69 381 PRO A N 1
ATOM 2790 C CA . PRO A 1 381 ? -14.619 -8.724 34.615 1.00 71.69 381 PRO A CA 1
ATOM 2791 C C . PRO A 1 381 ? -15.564 -9.854 35.025 1.00 71.69 381 PRO A C 1
ATOM 2793 O O . PRO A 1 381 ? -16.543 -9.623 35.733 1.00 71.69 381 PRO A O 1
ATOM 2796 N N . VAL A 1 382 ? -15.298 -11.075 34.565 1.00 77.44 382 VAL A N 1
ATOM 2797 C CA . VAL A 1 382 ? -16.126 -12.245 34.888 1.00 77.44 382 VAL A CA 1
ATOM 2798 C C . VAL A 1 382 ? -15.302 -13.181 35.747 1.00 77.44 382 VAL A C 1
ATOM 2800 O O . VAL A 1 382 ? -14.289 -13.705 35.296 1.00 77.44 382 VAL A O 1
ATOM 2803 N N . ASP A 1 383 ? -15.735 -13.421 36.983 1.00 86.31 383 ASP A N 1
ATOM 2804 C CA . ASP A 1 383 ? -15.051 -14.375 37.852 1.00 86.31 383 ASP A CA 1
ATOM 2805 C C . ASP A 1 383 ? -15.305 -15.816 37.382 1.00 86.31 383 ASP A C 1
ATOM 2807 O O . ASP A 1 383 ? -16.390 -16.366 37.577 1.00 86.31 383 ASP A O 1
ATOM 2811 N N . SER A 1 384 ? -14.291 -16.446 36.785 1.00 81.19 384 SER A N 1
ATOM 2812 C CA . SER A 1 384 ? -14.335 -17.864 36.390 1.00 81.19 384 SER A CA 1
ATOM 2813 C C . SER A 1 384 ? -14.111 -18.845 37.555 1.00 81.19 384 SER A C 1
ATOM 2815 O O . SER A 1 384 ? -14.110 -20.062 37.351 1.00 81.19 384 SER A O 1
ATOM 2817 N N . GLY A 1 385 ? -13.959 -18.327 38.777 1.00 85.12 385 GLY A N 1
ATOM 2818 C CA . GLY A 1 385 ? -13.760 -19.077 40.011 1.00 85.12 385 GLY A CA 1
ATOM 2819 C C . GLY A 1 385 ? -12.284 -19.273 40.385 1.00 85.12 385 GLY A C 1
ATOM 2820 O O . GLY A 1 385 ? -11.389 -19.037 39.569 1.00 85.12 385 GLY A O 1
ATOM 2821 N N . PRO A 1 386 ? -12.000 -19.702 41.632 1.00 88.31 386 PRO A N 1
ATOM 2822 C CA . PRO A 1 386 ? -10.634 -19.905 42.110 1.00 88.31 386 PRO A CA 1
ATOM 2823 C C . PRO A 1 386 ? -9.837 -20.874 41.235 1.00 88.31 386 PRO A C 1
ATOM 2825 O O . PRO A 1 386 ? -10.351 -21.902 40.785 1.00 88.31 386 PRO A O 1
ATOM 2828 N N . ARG A 1 387 ? -8.554 -20.572 41.030 1.00 87.00 387 ARG A N 1
ATOM 2829 C CA . ARG A 1 387 ? -7.624 -21.428 40.281 1.00 87.00 387 ARG A CA 1
ATOM 2830 C C . ARG A 1 387 ? -6.222 -21.375 40.861 1.00 87.00 387 ARG A C 1
ATOM 2832 O O . ARG A 1 387 ? -5.911 -20.514 41.675 1.00 87.00 387 ARG A O 1
ATOM 2839 N N . GLN A 1 388 ? -5.369 -22.292 40.408 1.00 87.81 388 GLN A N 1
ATOM 2840 C CA . GLN A 1 388 ? -3.978 -22.352 40.842 1.00 87.81 388 GLN A CA 1
ATOM 2841 C C . GLN A 1 388 ? -3.283 -20.999 40.619 1.00 87.81 388 GLN A C 1
ATOM 2843 O O . GLN A 1 388 ? -3.269 -20.492 39.498 1.00 87.81 388 GLN A O 1
ATOM 2848 N N . ALA A 1 389 ? -2.683 -20.456 41.683 1.00 85.75 389 ALA A N 1
ATOM 2849 C CA . ALA A 1 389 ? -2.059 -19.127 41.726 1.00 85.75 389 ALA A CA 1
ATOM 2850 C C . ALA A 1 389 ? -3.025 -17.928 41.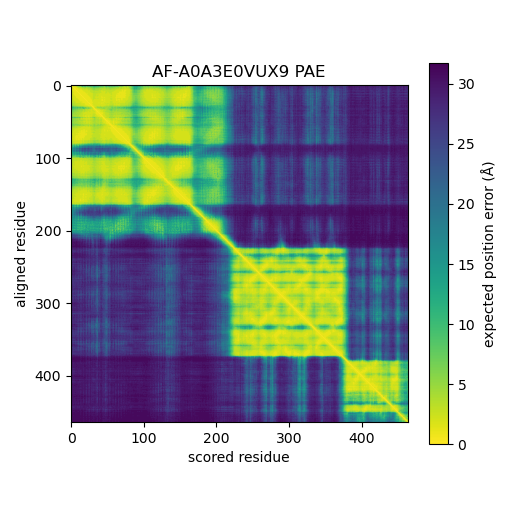547 1.00 85.75 389 ALA A C 1
ATOM 2852 O O . ALA A 1 389 ? -2.571 -16.832 41.213 1.00 85.75 389 ALA A O 1
ATOM 2853 N N . ALA A 1 390 ? -4.327 -18.131 41.774 1.00 89.75 390 ALA A N 1
ATOM 2854 C CA . ALA A 1 390 ? -5.337 -17.084 41.951 1.00 89.75 390 ALA A CA 1
ATOM 2855 C C . ALA A 1 390 ? -6.457 -17.564 42.905 1.00 89.75 390 ALA A C 1
ATOM 2857 O O . ALA A 1 390 ? -7.627 -17.705 42.518 1.00 89.75 390 ALA A O 1
ATOM 2858 N N . GLU A 1 391 ? -6.076 -17.873 44.147 1.00 92.56 391 GLU A N 1
ATOM 2859 C CA . GLU A 1 391 ? -6.949 -18.439 45.193 1.00 92.56 391 GLU A CA 1
ATOM 2860 C C . GLU A 1 391 ? -7.535 -17.390 46.151 1.00 92.56 391 GLU A C 1
ATOM 2862 O O . GLU A 1 391 ? -8.340 -17.719 47.018 1.00 92.56 391 GLU A O 1
ATOM 2867 N N . GLY A 1 392 ? -7.150 -16.132 45.977 1.00 91.56 392 GLY A N 1
ATOM 2868 C CA . GLY A 1 392 ? -7.610 -14.985 46.741 1.00 91.56 392 GLY A CA 1
ATOM 2869 C C . GLY A 1 392 ? -9.106 -14.683 46.647 1.00 91.56 392 GLY A C 1
ATOM 2870 O O . GLY A 1 392 ? -9.852 -15.204 45.803 1.00 91.56 392 GLY A O 1
ATOM 2871 N N . ASP A 1 393 ? -9.526 -13.807 47.557 1.00 92.81 393 ASP A N 1
ATOM 2872 C CA . ASP A 1 393 ? -10.923 -13.465 47.796 1.00 92.81 393 ASP A CA 1
ATOM 2873 C C . ASP A 1 393 ? -11.401 -12.351 46.864 1.00 92.81 393 ASP A C 1
ATOM 2875 O O . ASP A 1 393 ? -10.716 -11.349 46.644 1.00 92.81 393 ASP A O 1
ATOM 2879 N N . VAL A 1 394 ? -12.624 -12.492 46.356 1.00 90.75 394 VAL A N 1
ATOM 2880 C CA . VAL A 1 394 ? -13.242 -11.537 45.428 1.00 90.75 394 VAL A CA 1
ATOM 2881 C C . VAL A 1 394 ? -14.317 -10.750 46.150 1.00 90.75 394 VAL A C 1
ATOM 2883 O O . VAL A 1 394 ? -15.123 -11.303 46.895 1.00 90.75 394 VAL A O 1
ATOM 2886 N N . THR A 1 395 ? -14.340 -9.445 45.914 1.00 88.12 395 THR A N 1
ATOM 2887 C CA . THR A 1 395 ? -15.454 -8.587 46.318 1.00 88.12 395 THR A CA 1
ATOM 2888 C C . THR A 1 395 ? -16.317 -8.303 45.102 1.00 88.12 395 THR A C 1
ATOM 2890 O O . THR A 1 395 ? -15.784 -7.988 44.036 1.00 88.12 395 THR A O 1
ATOM 2893 N N . TYR A 1 396 ? -17.632 -8.384 45.278 1.00 83.31 396 TYR A N 1
ATOM 2894 C CA . TYR A 1 396 ? -18.621 -8.094 44.244 1.00 83.31 396 TYR A CA 1
ATOM 2895 C C . TYR A 1 396 ? -19.432 -6.851 44.620 1.00 83.31 396 TYR A C 1
ATOM 2897 O O . TYR A 1 396 ? -19.588 -6.551 45.807 1.00 83.31 396 TYR A O 1
ATOM 2905 N N . ASP A 1 397 ? -19.931 -6.141 43.615 1.00 76.00 397 ASP A N 1
ATOM 2906 C CA . ASP A 1 397 ? -20.895 -5.055 43.791 1.00 76.00 397 ASP A CA 1
ATOM 2907 C C . ASP A 1 397 ? -22.322 -5.574 44.045 1.00 76.00 397 ASP A C 1
ATOM 2909 O O . ASP A 1 397 ? -22.586 -6.783 44.081 1.00 76.00 397 ASP A O 1
ATOM 2913 N N . ALA A 1 398 ? -23.269 -4.647 44.216 1.00 71.81 398 ALA A N 1
ATOM 2914 C CA . ALA A 1 398 ? -24.678 -4.976 44.425 1.00 71.81 398 ALA A CA 1
ATOM 2915 C C . ALA A 1 398 ? -25.335 -5.728 43.246 1.00 71.81 398 ALA A C 1
ATOM 2917 O O . ALA A 1 398 ? -26.369 -6.374 43.439 1.00 71.81 398 ALA A O 1
ATOM 2918 N N . SER A 1 399 ? -24.758 -5.654 42.043 1.00 65.12 399 SER A N 1
ATOM 2919 C CA . SER A 1 399 ? -25.225 -6.356 40.841 1.00 65.12 399 SER A CA 1
ATOM 2920 C C . SER A 1 399 ? -24.625 -7.759 40.683 1.00 65.12 399 SER A C 1
ATOM 2922 O O . SER A 1 399 ? -25.083 -8.535 39.844 1.00 65.12 399 SER A O 1
ATOM 2924 N N . GLY A 1 400 ? -23.650 -8.115 41.527 1.00 73.62 400 GLY A N 1
ATOM 2925 C CA . GLY A 1 400 ? -22.926 -9.382 41.471 1.00 73.62 400 GLY A CA 1
ATOM 2926 C C . GLY A 1 400 ? -21.710 -9.363 40.542 1.00 73.62 400 GLY A C 1
ATOM 2927 O O . GLY A 1 400 ? -21.147 -10.427 40.286 1.00 73.62 400 GLY A O 1
ATOM 2928 N N . ALA A 1 401 ? -21.283 -8.196 40.048 1.00 76.88 401 ALA A N 1
ATOM 2929 C CA . ALA A 1 401 ? -20.069 -8.073 39.249 1.00 76.88 401 ALA A CA 1
ATOM 2930 C C . ALA A 1 401 ? -18.830 -7.935 40.157 1.00 76.88 401 ALA A C 1
ATOM 2932 O O . ALA A 1 401 ? -18.887 -7.255 41.185 1.00 76.88 401 ALA A O 1
ATOM 2933 N N . PRO A 1 402 ? -17.701 -8.587 39.830 1.00 82.12 402 PRO A N 1
ATOM 2934 C CA . PRO A 1 402 ? -16.481 -8.493 40.622 1.00 82.12 402 PRO A CA 1
ATOM 2935 C C . PRO A 1 402 ? -15.867 -7.090 40.506 1.00 82.12 402 PRO A C 1
ATOM 2937 O O . PRO A 1 402 ? -15.679 -6.564 39.411 1.00 82.12 402 PRO A O 1
ATOM 2940 N N . ILE A 1 403 ? -15.521 -6.492 41.650 1.00 80.56 403 ILE A N 1
ATOM 2941 C CA . ILE A 1 403 ? -14.987 -5.121 41.742 1.00 80.56 403 ILE A CA 1
ATOM 2942 C C . ILE A 1 403 ? -13.565 -5.044 42.301 1.00 80.56 403 ILE A C 1
ATOM 2944 O O . ILE A 1 403 ? -12.835 -4.100 41.988 1.00 80.56 403 ILE A O 1
ATOM 2948 N N . SER A 1 404 ? -13.146 -6.025 43.101 1.00 86.56 404 SER A N 1
ATOM 2949 C CA . SER A 1 404 ? -11.766 -6.119 43.578 1.00 86.56 404 SER A CA 1
ATOM 2950 C C . SER A 1 404 ? -11.373 -7.539 43.964 1.00 86.56 404 SER A C 1
ATOM 2952 O O . SER A 1 404 ? -12.227 -8.372 44.273 1.00 86.56 404 SER A O 1
ATOM 2954 N N . TYR A 1 405 ? -10.067 -7.777 44.012 1.00 90.38 405 TYR A N 1
ATOM 2955 C CA . TYR A 1 405 ? -9.449 -9.047 44.371 1.00 90.38 405 TYR A CA 1
ATOM 2956 C C . TYR A 1 405 ? -8.426 -8.860 45.495 1.00 90.38 405 TYR A C 1
ATOM 2958 O O . TYR A 1 405 ? -7.563 -7.991 45.393 1.00 90.38 405 TYR A O 1
ATOM 2966 N N . THR A 1 406 ? -8.500 -9.671 46.550 1.00 92.50 406 THR A N 1
ATOM 2967 C CA . THR A 1 406 ? -7.520 -9.684 47.646 1.00 92.50 406 THR A CA 1
ATOM 2968 C C . THR A 1 406 ? -6.543 -10.830 47.440 1.00 92.50 406 THR A C 1
ATOM 2970 O O . THR A 1 406 ? -6.940 -11.991 47.450 1.00 92.50 406 THR A O 1
ATOM 2973 N N . VAL A 1 407 ? -5.266 -10.500 47.270 1.00 92.38 407 VAL A N 1
ATOM 2974 C CA . VAL A 1 407 ? -4.190 -11.440 46.941 1.00 92.38 407 VAL A CA 1
ATOM 2975 C C . VAL A 1 407 ? -3.960 -12.439 48.079 1.00 92.38 407 VAL A C 1
ATOM 2977 O O . VAL A 1 407 ? -3.747 -12.041 49.225 1.00 92.38 407 VAL A O 1
ATOM 2980 N N . ALA A 1 408 ? -3.970 -13.735 47.765 1.00 91.75 408 ALA A N 1
ATOM 2981 C CA . ALA A 1 408 ? -3.591 -14.814 48.676 1.00 91.75 408 ALA A CA 1
ATOM 2982 C C . ALA A 1 408 ? -2.102 -15.182 48.547 1.00 91.75 408 ALA A C 1
ATOM 2984 O O . ALA A 1 408 ? -1.398 -14.754 47.631 1.00 91.75 408 ALA A O 1
ATOM 2985 N N . ASP A 1 409 ? -1.600 -15.990 49.484 1.00 92.31 409 ASP A N 1
ATOM 2986 C CA . ASP A 1 409 ? -0.229 -16.497 49.403 1.00 92.31 409 ASP A CA 1
ATOM 2987 C C . ASP A 1 409 ? -0.042 -17.442 48.210 1.00 92.31 409 ASP A C 1
ATOM 2989 O O . ASP A 1 409 ? -0.831 -18.357 47.990 1.00 92.31 409 ASP A O 1
ATOM 2993 N N . GLY A 1 410 ? 1.015 -17.207 47.431 1.00 85.81 410 GLY A N 1
ATOM 2994 C CA . GLY A 1 410 ? 1.303 -17.956 46.204 1.00 85.81 410 GLY A CA 1
ATOM 2995 C C . GLY A 1 410 ? 0.577 -17.474 44.940 1.00 85.81 410 GLY A C 1
ATOM 2996 O O . GLY A 1 410 ? 0.809 -18.047 43.868 1.00 85.81 410 GLY A O 1
ATOM 2997 N N . ASP A 1 411 ? -0.240 -16.423 45.028 1.00 90.25 411 ASP A N 1
ATOM 2998 C CA . ASP A 1 411 ? -0.907 -15.831 43.869 1.00 90.25 411 ASP A CA 1
ATOM 2999 C C . ASP A 1 411 ? 0.070 -15.157 42.892 1.00 90.25 411 ASP A C 1
ATOM 3001 O O . ASP A 1 411 ? 1.150 -14.679 43.254 1.00 90.25 411 ASP A O 1
ATOM 3005 N N . LYS A 1 412 ? -0.320 -15.101 41.615 1.00 85.31 412 LYS A N 1
ATOM 3006 C CA . LYS A 1 412 ? 0.441 -14.451 40.540 1.00 85.31 412 LYS A CA 1
ATOM 3007 C C . LYS A 1 412 ? -0.472 -13.566 39.705 1.00 85.31 412 LYS A C 1
ATOM 3009 O O . LYS A 1 412 ? -1.525 -14.015 39.271 1.00 85.31 412 LYS A O 1
ATOM 3014 N N . LEU A 1 413 ? -0.010 -12.359 39.375 1.00 82.25 413 LEU A N 1
ATOM 3015 C CA . LEU A 1 413 ? -0.769 -11.385 38.574 1.00 82.25 413 LEU A CA 1
ATOM 3016 C C . LEU A 1 413 ? -1.359 -11.967 37.286 1.00 82.25 413 LEU A C 1
ATOM 3018 O O . LEU A 1 413 ? -2.527 -11.735 37.009 1.00 82.25 413 LEU A O 1
ATOM 3022 N N . GLY A 1 414 ? -0.582 -12.750 36.531 1.00 76.31 414 GLY A N 1
ATOM 3023 C CA . GLY A 1 414 ? -1.076 -13.379 35.301 1.00 76.31 414 GLY A CA 1
ATOM 3024 C C . GLY A 1 414 ? -2.235 -14.350 35.552 1.00 76.31 414 GLY A C 1
ATOM 3025 O O . GLY A 1 414 ? -3.248 -14.273 34.876 1.00 76.31 414 GLY A O 1
ATOM 3026 N N . ALA A 1 415 ? -2.139 -15.193 36.584 1.00 80.94 415 ALA A N 1
ATOM 3027 C CA . ALA A 1 415 ? -3.204 -16.140 36.925 1.00 80.94 415 ALA A CA 1
ATOM 3028 C C . ALA A 1 415 ? -4.458 -15.439 37.481 1.00 80.94 415 ALA A C 1
ATOM 3030 O O . ALA A 1 415 ? -5.572 -15.921 37.268 1.00 80.94 415 ALA A O 1
ATOM 3031 N N . ILE A 1 416 ? -4.282 -14.300 38.165 1.00 85.88 416 ILE A N 1
ATOM 3032 C CA . ILE A 1 416 ? -5.383 -13.426 38.586 1.00 85.88 416 ILE A CA 1
ATOM 3033 C C . ILE A 1 416 ? -6.056 -12.818 37.350 1.00 85.88 416 ILE A C 1
ATOM 3035 O O . ILE A 1 416 ? -7.268 -12.935 37.217 1.00 85.88 416 ILE A O 1
ATOM 3039 N N . GLY A 1 417 ? -5.295 -12.240 36.415 1.00 81.06 417 GLY A N 1
ATOM 3040 C CA . GLY A 1 417 ? -5.826 -11.731 35.145 1.00 81.06 417 GLY A CA 1
ATOM 3041 C C . GLY A 1 417 ? -6.620 -12.796 34.384 1.00 81.06 417 GLY A C 1
ATOM 3042 O O . GLY A 1 417 ? -7.798 -12.600 34.086 1.00 81.06 417 GLY A O 1
ATOM 3043 N N . ASP A 1 418 ? -6.041 -13.989 34.220 1.00 80.19 418 ASP A N 1
ATOM 3044 C CA . ASP A 1 418 ? -6.691 -15.130 33.566 1.00 80.19 418 ASP A CA 1
ATOM 3045 C C . ASP A 1 418 ? -8.006 -15.546 34.250 1.00 80.19 418 ASP A C 1
ATOM 3047 O O . ASP A 1 418 ? -8.915 -16.053 33.587 1.00 80.19 418 ASP A O 1
ATOM 3051 N N . ARG A 1 419 ? -8.110 -15.406 35.582 1.00 87.62 419 ARG A N 1
ATOM 3052 C CA . ARG A 1 419 ? -9.330 -15.733 36.343 1.00 87.62 419 ARG A CA 1
ATOM 3053 C C . ARG A 1 419 ? -10.484 -14.794 35.992 1.00 87.62 419 ARG A C 1
ATOM 3055 O O . ARG A 1 419 ? -11.623 -15.264 35.963 1.00 87.62 419 ARG A O 1
ATOM 3062 N N . PHE A 1 420 ? -10.190 -13.526 35.712 1.00 83.25 420 PHE A N 1
ATOM 3063 C CA . PHE A 1 420 ? -11.184 -12.484 35.430 1.00 83.25 420 PHE A CA 1
ATOM 3064 C C . PHE A 1 420 ? -11.318 -12.124 33.946 1.00 83.25 420 PHE A C 1
ATOM 3066 O O . PHE A 1 420 ? -12.139 -11.275 33.604 1.00 83.25 420 PHE A O 1
ATOM 3073 N N . GLY A 1 421 ? -10.527 -12.760 33.074 1.00 72.62 421 GLY A N 1
ATOM 3074 C CA . GLY A 1 421 ? -10.467 -12.425 31.652 1.00 72.62 421 GLY A CA 1
ATOM 3075 C C . GLY A 1 421 ? -9.830 -11.059 31.388 1.00 72.62 421 GLY A C 1
ATOM 3076 O O . GLY A 1 421 ? -10.201 -10.409 30.421 1.00 72.62 421 GLY A O 1
ATOM 3077 N N . LEU A 1 422 ? -8.916 -10.622 32.259 1.00 74.19 422 LEU A N 1
ATOM 3078 C CA . LEU A 1 422 ? -8.255 -9.318 32.200 1.00 74.19 422 LEU A CA 1
ATOM 3079 C C . LEU A 1 422 ? -6.764 -9.457 31.884 1.00 74.19 422 LEU A C 1
ATOM 3081 O O . LEU A 1 422 ? -6.107 -10.398 32.335 1.00 74.19 422 LEU A O 1
ATOM 3085 N N . ASP A 1 423 ? -6.208 -8.467 31.189 1.00 69.31 423 ASP A N 1
ATOM 3086 C CA . ASP A 1 423 ? -4.759 -8.293 31.075 1.00 69.31 423 ASP A CA 1
ATOM 3087 C C . ASP A 1 423 ? -4.186 -7.701 32.383 1.00 69.31 423 ASP A C 1
ATOM 3089 O O . ASP A 1 423 ? -4.852 -6.959 33.110 1.00 69.31 423 ASP A O 1
ATOM 3093 N N . VAL A 1 424 ? -2.921 -7.993 32.701 1.00 67.44 424 VAL A N 1
ATOM 3094 C CA . VAL A 1 424 ? -2.239 -7.482 33.905 1.00 67.44 424 VAL A CA 1
ATOM 3095 C C . VAL A 1 424 ? -2.268 -5.949 33.976 1.00 67.44 424 VAL A C 1
ATOM 3097 O O . VAL A 1 424 ? -2.359 -5.397 35.073 1.00 67.44 424 VAL A O 1
ATOM 3100 N N . VAL A 1 425 ? -2.243 -5.249 32.836 1.00 61.38 425 VAL A N 1
ATOM 3101 C CA . VAL A 1 425 ? -2.295 -3.769 32.794 1.00 61.38 425 VAL A CA 1
ATOM 3102 C C . VAL A 1 425 ? -3.673 -3.187 33.109 1.00 61.38 425 VAL A C 1
ATOM 3104 O O . VAL A 1 425 ? -3.804 -1.974 33.298 1.00 61.38 425 VAL A O 1
ATOM 3107 N N . GLU A 1 426 ? -4.707 -4.028 33.136 1.00 66.25 426 GLU A N 1
ATOM 3108 C CA . GLU A 1 426 ? -6.078 -3.649 33.484 1.00 66.25 426 GLU A CA 1
ATOM 3109 C C . GLU A 1 426 ? -6.347 -3.771 34.990 1.00 66.25 426 GLU A C 1
ATOM 3111 O O . GLU A 1 426 ? -7.326 -3.212 35.494 1.00 66.25 426 GLU A O 1
ATOM 3116 N N . LEU A 1 427 ? -5.450 -4.436 35.725 1.00 71.69 427 LEU A N 1
ATOM 3117 C CA . LEU A 1 427 ? -5.435 -4.413 37.180 1.00 71.69 427 LEU A CA 1
ATOM 3118 C C . LEU A 1 427 ? -4.941 -3.042 37.660 1.00 71.69 427 LEU A C 1
ATOM 3120 O O . LEU A 1 427 ? -3.998 -2.452 37.121 1.00 71.69 427 LEU A O 1
ATOM 3124 N N . THR A 1 428 ? -5.572 -2.537 38.713 1.00 71.19 428 THR A N 1
ATOM 3125 C CA . THR A 1 428 ? -5.235 -1.251 39.327 1.00 71.19 428 THR A CA 1
ATOM 3126 C C . THR A 1 428 ? -4.807 -1.425 40.773 1.00 71.19 428 THR A C 1
ATOM 3128 O O . THR A 1 428 ? -5.326 -2.268 41.509 1.00 71.19 428 THR A O 1
ATOM 3131 N N . HIS A 1 429 ? -3.850 -0.605 41.189 1.00 69.00 429 HIS A N 1
ATOM 3132 C CA . HIS A 1 429 ? -3.490 -0.423 42.581 1.00 69.00 429 HIS A CA 1
ATOM 3133 C C . HIS A 1 429 ? -4.675 0.137 43.383 1.00 69.00 429 HIS A C 1
ATOM 3135 O O . HIS A 1 429 ? -5.564 0.789 42.824 1.00 69.00 429 HIS A O 1
ATOM 3141 N N . PRO A 1 430 ? -4.631 0.035 44.724 1.00 60.75 430 PRO A N 1
ATOM 3142 C CA . PRO A 1 430 ? -5.594 0.695 45.591 1.00 60.75 430 PRO A CA 1
ATOM 3143 C C . PRO A 1 430 ? -5.654 2.223 45.443 1.00 60.75 430 PRO A C 1
ATOM 3145 O O . PRO A 1 430 ? -6.469 2.853 46.096 1.00 60.75 430 PRO A O 1
ATOM 3148 N N . ASP A 1 431 ? -4.799 2.897 44.692 1.00 62.31 431 ASP A N 1
ATOM 3149 C CA . ASP A 1 431 ? -4.919 4.339 44.428 1.00 62.31 431 ASP A CA 1
ATOM 3150 C C . ASP A 1 431 ? -5.515 4.647 43.041 1.00 62.31 431 ASP A C 1
ATOM 3152 O O . ASP A 1 431 ? -5.681 5.816 42.696 1.00 62.31 431 ASP A O 1
ATOM 3156 N N . GLY A 1 432 ? -5.890 3.612 42.280 1.00 59.19 432 GLY A N 1
ATOM 3157 C CA . GLY A 1 432 ? -6.412 3.711 40.917 1.00 59.19 432 GLY A CA 1
ATOM 3158 C C . GLY A 1 432 ? -5.328 3.800 39.837 1.00 59.19 432 GLY A C 1
ATOM 3159 O O . GLY A 1 432 ? -5.661 3.888 38.654 1.00 59.19 432 GLY A O 1
ATOM 3160 N N . SER A 1 433 ? -4.040 3.779 40.200 1.00 64.88 433 SER A N 1
ATOM 3161 C CA . SER A 1 433 ? -2.948 3.697 39.223 1.00 64.88 433 SER A CA 1
ATOM 3162 C C . SER A 1 433 ? -2.836 2.286 38.629 1.00 64.88 433 SER A C 1
ATOM 3164 O O . SER A 1 433 ? -3.183 1.301 39.275 1.00 64.88 433 SER A O 1
ATOM 3166 N N . ARG A 1 434 ? -2.395 2.173 37.370 1.00 62.66 434 ARG A N 1
ATOM 3167 C CA . ARG A 1 434 ? -2.278 0.884 36.661 1.00 62.66 434 ARG A CA 1
ATOM 3168 C C . ARG A 1 434 ? -0.950 0.197 36.971 1.00 62.66 434 ARG A C 1
ATOM 3170 O O . ARG A 1 434 ? 0.068 0.876 37.103 1.00 62.66 434 ARG A O 1
ATOM 3177 N N . TYR A 1 435 ? -0.959 -1.132 37.022 1.00 65.44 435 TYR A N 1
ATOM 3178 C CA . TYR A 1 435 ? 0.261 -1.932 37.130 1.00 65.44 435 TYR A CA 1
ATOM 3179 C C . TYR A 1 435 ? 1.024 -1.965 35.786 1.00 65.44 435 TYR A C 1
ATOM 3181 O O . TYR A 1 435 ? 0.418 -2.086 34.723 1.00 65.44 435 TYR A O 1
ATOM 3189 N N . ASP A 1 436 ? 2.359 -1.852 35.826 1.00 59.44 436 ASP A N 1
ATOM 3190 C CA . ASP A 1 436 ? 3.254 -1.992 34.661 1.00 59.44 436 ASP A CA 1
ATOM 3191 C C . ASP A 1 436 ? 3.957 -3.361 34.679 1.00 59.44 436 ASP A C 1
ATOM 3193 O O . ASP A 1 436 ? 4.318 -3.885 35.732 1.00 59.44 436 ASP A O 1
ATOM 3197 N N . TYR A 1 437 ? 4.218 -3.920 33.499 1.00 51.03 437 TYR A N 1
ATOM 3198 C CA . TYR A 1 437 ? 4.909 -5.194 33.291 1.00 51.03 437 TYR A CA 1
ATOM 3199 C C . TYR A 1 437 ? 6.344 -5.225 33.838 1.00 51.03 437 TYR A C 1
ATOM 3201 O O . TYR A 1 437 ? 6.941 -6.297 33.950 1.00 51.03 437 TYR A O 1
ATOM 3209 N N . SER A 1 438 ? 6.931 -4.069 34.154 1.00 45.25 438 SER A N 1
ATOM 3210 C CA . SER A 1 438 ? 8.378 -3.940 34.293 1.00 45.25 438 SER A CA 1
ATOM 3211 C C . SER A 1 438 ? 8.973 -4.273 35.667 1.00 45.25 438 SER A C 1
ATOM 3213 O O . SER A 1 438 ? 10.197 -4.329 35.718 1.00 45.25 438 SER A O 1
ATOM 3215 N N . ASN A 1 439 ? 8.187 -4.522 36.733 1.00 50.62 439 ASN A N 1
ATOM 3216 C CA . ASN A 1 439 ? 8.583 -5.209 37.993 1.00 50.62 439 ASN A CA 1
ATOM 3217 C C . ASN A 1 439 ? 7.525 -5.009 39.101 1.00 50.62 439 ASN A C 1
ATOM 3219 O O . ASN A 1 439 ? 7.744 -4.258 40.054 1.00 50.62 439 ASN A O 1
ATOM 3223 N N . VAL A 1 440 ? 6.382 -5.690 39.018 1.00 62.12 440 VAL A N 1
ATOM 3224 C CA . VAL A 1 440 ? 5.389 -5.654 40.103 1.00 62.12 440 VAL A CA 1
ATOM 3225 C C . VAL A 1 440 ? 5.531 -6.892 40.979 1.00 62.12 440 VAL A C 1
ATOM 3227 O O . VAL A 1 440 ? 5.418 -8.022 40.509 1.00 62.12 440 VAL A O 1
ATOM 3230 N N . ILE A 1 441 ? 5.760 -6.664 42.272 1.00 69.69 441 ILE A N 1
ATOM 3231 C CA . ILE A 1 441 ? 5.678 -7.684 43.316 1.00 69.69 441 ILE A CA 1
ATOM 3232 C C . ILE A 1 441 ? 4.345 -7.471 44.032 1.00 69.69 441 ILE A C 1
ATOM 3234 O O . ILE A 1 441 ? 4.171 -6.441 44.678 1.00 69.69 441 ILE A O 1
ATOM 3238 N N . ILE A 1 442 ? 3.431 -8.433 43.916 1.00 81.12 442 ILE A N 1
ATOM 3239 C CA . ILE A 1 442 ? 2.228 -8.504 44.755 1.00 81.12 442 ILE A CA 1
ATOM 3240 C C . ILE A 1 442 ? 2.540 -9.272 46.040 1.00 81.12 442 ILE A C 1
ATOM 3242 O O . ILE A 1 442 ? 3.333 -10.216 46.027 1.00 81.12 442 ILE A O 1
ATOM 3246 N N . GLN A 1 443 ? 1.944 -8.847 47.148 1.00 87.50 443 GLN A N 1
ATOM 3247 C CA . GLN A 1 443 ? 2.058 -9.482 48.457 1.00 87.50 443 GLN A CA 1
ATOM 3248 C C . GLN A 1 443 ? 0.698 -10.023 48.911 1.00 87.50 443 GLN A C 1
ATOM 3250 O O . GLN A 1 443 ? -0.340 -9.458 48.557 1.00 87.50 443 GLN A O 1
ATOM 3255 N N . PRO A 1 444 ? 0.675 -11.082 49.737 1.00 89.19 444 PRO A N 1
ATOM 3256 C CA . PRO A 1 444 ? -0.563 -11.543 50.351 1.00 89.19 444 PRO A CA 1
ATOM 3257 C C . PRO A 1 444 ? -1.225 -10.413 51.154 1.00 89.19 444 PRO A C 1
ATOM 3259 O O . PRO A 1 444 ? -0.582 -9.775 51.989 1.00 89.19 444 PRO A O 1
ATOM 3262 N N . GLY A 1 445 ? -2.510 -10.175 50.902 1.00 84.81 445 GLY A N 1
ATOM 3263 C CA . GLY A 1 445 ? -3.297 -9.085 51.481 1.00 84.81 445 GLY A CA 1
ATOM 3264 C C . GLY A 1 445 ? -3.375 -7.814 50.629 1.00 84.81 445 GLY A C 1
ATOM 3265 O O . GLY A 1 445 ? -4.141 -6.916 50.983 1.00 84.81 445 GLY A O 1
ATOM 3266 N N . ASP A 1 446 ? -2.644 -7.724 49.513 1.00 85.44 446 ASP A N 1
ATOM 3267 C CA . ASP A 1 446 ? -2.815 -6.626 48.558 1.00 85.44 446 ASP A CA 1
ATOM 3268 C C . ASP A 1 446 ? -4.212 -6.676 47.926 1.00 85.44 446 ASP A C 1
ATOM 3270 O O . ASP A 1 446 ? -4.731 -7.748 47.617 1.00 85.44 446 ASP A O 1
ATOM 3274 N N . VAL A 1 447 ? -4.819 -5.507 47.707 1.00 85.62 447 VAL A N 1
ATOM 3275 C CA . VAL A 1 447 ? -6.124 -5.388 47.043 1.00 85.62 447 VAL A CA 1
ATOM 3276 C C . VAL A 1 447 ? -5.925 -4.827 45.642 1.00 85.62 447 VAL A C 1
ATOM 3278 O O . VAL A 1 447 ? -5.446 -3.706 45.481 1.00 85.62 447 VAL A O 1
ATOM 3281 N N . LEU A 1 448 ? -6.316 -5.599 44.635 1.00 85.88 448 LEU A N 1
ATOM 3282 C CA . LEU A 1 448 ? -6.279 -5.219 43.228 1.00 85.88 448 LEU A CA 1
ATOM 3283 C C . LEU A 1 448 ? -7.680 -4.765 42.811 1.00 85.88 448 LEU A C 1
ATOM 3285 O O . LEU A 1 448 ? -8.646 -5.518 42.953 1.00 85.88 448 LEU A O 1
ATOM 3289 N N . GLY A 1 449 ? -7.804 -3.533 42.328 1.00 78.94 449 GLY A N 1
ATOM 3290 C CA . GLY A 1 449 ? -9.046 -3.025 41.748 1.00 78.94 449 GLY A CA 1
ATOM 3291 C C . GLY A 1 449 ? -9.141 -3.377 40.265 1.00 78.94 449 GLY A C 1
ATOM 3292 O O . GLY A 1 449 ? -8.127 -3.376 39.562 1.00 78.94 449 GLY A O 1
ATOM 3293 N N . PHE A 1 450 ? -10.347 -3.624 39.763 1.00 78.12 450 PHE A N 1
ATOM 3294 C CA . PHE A 1 450 ? -10.591 -3.725 38.318 1.00 78.12 450 PHE A CA 1
ATOM 3295 C C . PHE A 1 450 ? -10.862 -2.336 37.724 1.00 78.12 450 PHE A C 1
ATOM 3297 O O . PHE A 1 450 ? -11.142 -1.405 38.467 1.00 78.12 450 PHE A O 1
ATOM 3304 N N . ALA A 1 451 ? -10.792 -2.145 36.404 1.00 55.16 451 ALA A N 1
ATOM 3305 C CA . ALA A 1 451 ? -10.845 -0.819 35.758 1.00 55.16 451 ALA A CA 1
ATOM 3306 C C . ALA A 1 451 ? -12.110 0.044 36.041 1.00 55.16 451 ALA A C 1
ATOM 3308 O O . ALA A 1 451 ? -12.144 1.215 35.659 1.00 55.16 451 ALA A O 1
ATOM 3309 N N . ALA A 1 452 ? -13.127 -0.503 36.723 1.00 51.16 452 ALA A N 1
ATOM 3310 C CA . ALA A 1 452 ? -14.296 0.207 37.260 1.00 51.16 452 ALA A CA 1
ATOM 3311 C C . ALA A 1 452 ? -14.140 0.670 38.732 1.00 51.16 452 ALA A C 1
ATOM 3313 O O . ALA A 1 452 ? -15.057 1.251 39.312 1.00 51.16 452 ALA A O 1
ATOM 3314 N N . TRP A 1 453 ? -12.993 0.415 39.362 1.00 43.25 453 TRP A N 1
ATOM 3315 C CA . TRP A 1 453 ? -12.778 0.615 40.789 1.00 43.25 453 TRP A CA 1
ATOM 3316 C C . TRP A 1 453 ? -12.501 2.088 41.121 1.00 43.25 453 TRP A C 1
ATOM 3318 O O . TRP A 1 453 ? -11.448 2.646 40.812 1.00 43.25 453 TRP A O 1
ATOM 3328 N N . SER A 1 454 ? -13.469 2.732 41.777 1.00 49.41 454 SER A N 1
ATOM 3329 C CA . SER A 1 454 ? -13.315 4.067 42.362 1.00 49.41 454 SER A CA 1
ATOM 3330 C C . SER A 1 454 ? -12.765 3.968 43.793 1.00 49.41 454 SER A C 1
ATOM 3332 O O . SER A 1 454 ? -13.244 3.134 44.567 1.00 49.41 454 SER A O 1
ATOM 3334 N N . PRO A 1 455 ? -11.871 4.881 44.234 1.00 49.81 455 PRO A N 1
ATOM 3335 C CA . PRO A 1 455 ? -11.447 4.982 45.633 1.00 49.81 455 PRO A CA 1
ATOM 3336 C C . PRO A 1 455 ? -12.607 5.105 46.638 1.00 49.81 455 PRO A C 1
ATOM 3338 O O . PRO A 1 455 ? -12.420 4.790 47.814 1.00 49.81 455 PRO A O 1
ATOM 3341 N N . ALA A 1 456 ? -13.790 5.546 46.188 1.00 51.12 456 ALA A N 1
ATOM 3342 C CA . ALA A 1 456 ? -15.012 5.639 46.987 1.00 51.12 456 ALA A CA 1
ATOM 3343 C C . ALA A 1 456 ? -15.620 4.267 47.350 1.00 51.12 456 ALA A C 1
ATOM 3345 O O . ALA A 1 456 ? -16.235 4.143 48.411 1.00 51.12 456 ALA A O 1
ATOM 3346 N N . CYS A 1 457 ? -15.387 3.216 46.549 1.00 48.81 457 CYS A N 1
ATOM 3347 C CA . CYS A 1 457 ? -15.867 1.857 46.849 1.00 48.81 457 CYS A CA 1
ATOM 3348 C C . CYS A 1 457 ? -15.112 1.220 48.036 1.00 48.81 457 CYS A C 1
ATOM 3350 O O . CYS A 1 457 ? -15.549 0.214 48.587 1.00 48.81 457 CYS A O 1
ATOM 3352 N N . ARG A 1 458 ? -14.006 1.830 48.494 1.00 50.66 458 ARG A N 1
ATOM 3353 C CA . ARG A 1 458 ? -13.210 1.356 49.639 1.00 50.66 458 ARG A CA 1
ATOM 3354 C C . ARG A 1 458 ? -13.932 1.503 50.982 1.00 50.66 458 ARG A C 1
ATOM 3356 O O . ARG A 1 458 ? -13.650 0.752 51.908 1.00 50.66 458 ARG A O 1
ATOM 3363 N N . SER A 1 459 ? -14.833 2.481 51.108 1.00 48.03 459 SER A N 1
ATOM 3364 C CA . SER A 1 459 ? -15.547 2.772 52.360 1.00 48.03 459 SER A CA 1
ATOM 3365 C C . SER A 1 459 ? -16.980 2.239 52.408 1.00 48.03 459 SER A C 1
ATOM 3367 O O . SER A 1 459 ? -17.569 2.205 53.486 1.00 48.03 459 SER A O 1
ATOM 3369 N N . SER A 1 460 ? -17.568 1.838 51.276 1.00 48.62 460 SER A N 1
ATOM 3370 C CA . SER A 1 460 ? -18.911 1.240 51.217 1.00 48.62 460 SER A CA 1
ATOM 3371 C C . SER A 1 460 ? -19.090 0.418 49.931 1.00 48.62 460 SER A C 1
ATOM 3373 O O . SER A 1 460 ? -19.404 0.987 48.884 1.00 48.62 460 SER A O 1
ATOM 3375 N N . PRO A 1 461 ? -18.927 -0.917 50.004 1.00 42.16 461 PRO A N 1
ATOM 3376 C CA . PRO A 1 461 ? -19.077 -1.817 48.857 1.00 42.16 461 PRO A CA 1
ATOM 3377 C C . PRO A 1 461 ? -20.478 -1.810 48.235 1.00 42.16 461 PRO A C 1
ATOM 3379 O O . PRO A 1 461 ? -20.614 -2.131 47.072 1.00 42.16 461 PRO A O 1
ATOM 3382 N N . THR A 1 462 ? -21.512 -1.432 48.994 1.00 45.53 462 THR A N 1
ATOM 3383 C CA . THR A 1 462 ? -22.926 -1.417 48.565 1.00 45.53 462 THR A CA 1
ATOM 3384 C C . THR A 1 462 ? -23.362 -0.156 47.815 1.00 45.53 462 THR A C 1
ATOM 3386 O O . THR A 1 462 ? -24.507 -0.071 47.383 1.00 45.53 462 THR A O 1
ATOM 3389 N N . THR A 1 463 ? -22.511 0.871 47.753 1.00 44.84 463 THR A N 1
ATOM 3390 C CA . THR A 1 463 ? -22.779 2.111 46.990 1.00 44.84 463 THR A CA 1
ATOM 3391 C C . THR A 1 463 ? -22.159 2.095 45.594 1.00 44.84 463 THR A C 1
ATOM 3393 O O . THR A 1 463 ? -22.264 3.085 44.869 1.00 44.84 463 THR A O 1
ATOM 3396 N N . CYS A 1 464 ? -21.535 0.968 45.260 1.00 47.25 464 CYS A N 1
ATOM 3397 C CA . CYS A 1 464 ? -21.157 0.517 43.939 1.00 47.25 464 CYS A CA 1
ATOM 3398 C C . CYS A 1 464 ? -22.050 -0.726 43.680 1.00 47.25 464 CYS A C 1
ATOM 3400 O O . CYS A 1 464 ? -22.658 -0.772 42.601 1.00 47.25 464 CYS A O 1
#

Solvent-accessible surface area (backbone atoms only — not comparable to full-atom values): 25396 Å² total; per-residue (Å²): 133,56,72,67,58,40,29,48,50,23,10,52,50,40,19,53,49,47,43,49,33,31,52,48,27,45,64,36,38,74,76,62,75,39,59,59,77,63,37,41,73,80,23,29,46,39,61,60,67,68,48,64,73,38,63,86,64,48,32,55,49,46,54,51,50,48,17,51,39,34,10,50,41,33,28,50,44,50,55,64,73,60,54,89,70,79,76,91,72,75,90,81,61,68,70,76,59,45,57,60,49,28,50,52,37,19,53,35,28,21,52,27,27,21,53,50,10,38,31,44,30,52,8,38,38,62,49,55,58,83,49,98,43,80,72,64,53,54,66,57,37,65,58,22,24,47,21,9,32,47,31,14,67,78,53,19,50,58,35,12,46,61,52,48,70,67,86,76,73,92,70,89,74,90,70,77,96,68,84,92,75,62,65,65,62,56,48,54,52,50,52,50,51,44,45,50,48,37,22,55,51,39,38,57,70,77,69,86,65,78,71,78,69,84,72,69,81,69,79,84,69,79,79,91,62,57,69,60,70,54,46,56,85,88,43,59,85,77,58,90,62,42,60,47,74,94,35,44,51,75,47,76,53,71,63,45,72,58,98,60,34,32,34,32,42,35,40,40,28,24,76,36,92,61,72,26,32,49,54,32,42,61,29,78,49,37,13,28,87,85,55,26,50,43,62,59,44,78,39,86,35,48,40,100,86,39,85,41,89,47,67,47,70,28,46,29,43,58,74,33,53,35,33,28,41,39,24,33,66,69,49,76,90,47,87,93,47,30,41,31,28,40,28,43,16,74,26,60,50,39,67,43,45,81,42,83,50,72,68,52,52,42,57,68,38,62,34,22,32,19,23,47,47,52,88,36,60,66,60,84,49,47,80,74,56,75,46,88,35,29,70,39,54,74,41,54,30,74,87,67,46,60,42,34,39,32,37,33,83,78,47,40,64,64,42,42,17,63,32,29,69,42,57,56,61,50,34,17,42,78,85,62,48,64,48,60,95,87,79,76,84,88,50,65,70,42,53,38,21,38,88,86,46,51,78,70,46,78,82,40,53,78,85,80

Sequence (464 aa):
MTRYRKALLAGIVAAALWMLVNGLNIALTFNSTLPSSLADIVFPAAIRSVTWVSDPPWNVVTPIVSALAVGALIVIGSRLTAGPGPGSESGSDRGTRRVPRTLTSWFTALLAAGLVGFALALGQTFHDWPPSRVWNAFDGFPDAIRSGVLWGVVWGWIPAVLFARVDGAGLSSRASARKRGGTSRMLVGAVAAVFVLAVVVSSSLTGYSVPAEPSDPAPIVQPTGPAVPLIAEGSPVVDPQWCSDDQLALEAGAVDGAAGHRSLQLLATNHTGVDCVLDGYPDLAFADANDFLLTLHLVHGGSFTSDDPGPAPIILSAGQSATARLGWDAQPRDPDHTVAYLHLAPYPGAERIALPIRGDLIQDADVAVTAWAGTARVAVPVDSGPRQAAEGDVTYDASGAPISYTVADGDKLGAIGDRFGLDVVELTHPDGSRYDYSNVIIQPGDVLGFAAWSPACRSSPTTC

Radius of gyration: 33.58 Å; Cα contacts (8 Å, |Δi|>4): 835; chains: 1; bounding box: 90×42×83 Å

Mean predicted aligned error: 19.54 Å

Foldseek 3Di:
DDLLVLLLVLLVVQLVLLLCLQVVLLVCPVVPVDDNVVSCLQRLHLDDNCQCVFDPPRNPQLSNLLSNQLSLQLSLQLVVLVPDDDPDDDDPCLVVVLVVQLVSSLVSSLVSLLLSLQLLLLLVLLLCPPPPDPVVSCVSNVSSSVSSNSCSVNPVSVSSCSSRVPPPDDDPDPDDPDDPDPPVVVSVVVSVVSSVSSSNSSSPSPDPPPPPPPDPPPPPPVDDAAADDQFDPPFDDDDPQAQAPVQWDKAKAAWDDDPQKIKIKIKIWGQDQDKGKQWFFKDKFFAAPVRHTFAEAEDEAADPVGGAPGIDIFIHGHGWMWMKMKMFGADDADNVFATQWMFIDSGHPHGTDTYGYDGRDGHHTYMYMHIIGTPGQPDQFDQQDDDQQQNFDFAAEPVRGTFKTFGAPNHDLVVNCVRRVHDQQQWAFLVRHGDDPPDDDDDGGGMIGGNVHDNVCVVPRHVD

Secondary structure (DSSP, 8-state):
--HHHHHHHHHHHHHHHHHHHHHHHHHHHHTTSS-HHHHHHHS--SS-HHHHTSPTTHHHHHHHHHHHHHHHHHHHHHHHHS--PPS---TT-TTTTHHHHHHHHHHHHHHHHHHHHHHHHHHHHHHTPSPSSTGGGGTHHHHHHHHHHHHHHHHTHHHHHHHHTTTTS----------TTSHHHHHHHHHHHHHHHHHHHHHT-TT-----------------SPBPPSS-TTPPPPPTTB--TTTEEEEEEEEEEETTEEEEEEEEEE-SSS-EEE-SPPEEEEE-TT-BEEP-EEEES-BTTB-------EEE-TT-EEEEEEEEEPPPP-TTSB--EEEEESSBTBPPEEEE--S--BTT-EEEEPPPEE-PBPSS------BTTB--EEEE-TTS-EEEEEPPTT--HHHHHHHHT--GGG-B-TTSPBPPTT-----TT-EEEPTT--GGGGT-GGG-

InterPro domains:
  IPR025326 Domain of unknown function DUF4232 [PF14016] (243-372)

pLDDT: mean 78.79, std 15.74, range [34.53, 97.25]

Organism: NCBI:txid120213